Protein AF-0000000079814015 (afdb_homodimer)

pLDDT: mean 93.4, std 11.98, range [35.28, 98.94]

Structure (mmCIF, N/CA/C/O backbone):
data_AF-0000000079814015-model_v1
#
loop_
_entity.id
_entity.type
_entity.pdbx_description
1 polymer 'Nucleoside 2-deoxyribosyltransferase'
#
loop_
_atom_site.group_PDB
_atom_site.id
_atom_site.type_symbol
_atom_site.label_atom_id
_atom_site.label_alt_id
_atom_site.label_comp_id
_atom_site.label_asym_id
_atom_site.label_entity_id
_atom_site.label_seq_id
_atom_site.pdbx_PDB_ins_code
_atom_site.Cartn_x
_atom_site.Cartn_y
_atom_site.Cartn_z
_atom_site.occupancy
_atom_site.B_iso_or_equiv
_atom_site.auth_seq_id
_atom_site.auth_comp_id
_atom_site.auth_asym_id
_atom_site.auth_atom_id
_atom_site.pdbx_PDB_model_num
ATOM 1 N N . MET A 1 1 ? -40.531 26.422 19.828 1 35.34 1 MET A N 1
ATOM 2 C CA . MET A 1 1 ? -39.5 25.516 20.344 1 35.34 1 MET A CA 1
ATOM 3 C C . MET A 1 1 ? -38.438 25.234 19.281 1 35.34 1 MET A C 1
ATOM 5 O O . MET A 1 1 ? -38.75 24.656 18.25 1 35.34 1 MET A O 1
ATOM 9 N N . THR A 1 2 ? -37.5 26.188 19.094 1 38.66 2 THR A N 1
ATOM 10 C CA . THR A 1 2 ? -36.469 26.141 18.078 1 38.66 2 THR A CA 1
ATOM 11 C C . THR A 1 2 ? -35.688 24.828 18.156 1 38.66 2 THR A C 1
ATOM 13 O O . THR A 1 2 ? -35.281 24.406 19.234 1 38.66 2 THR A O 1
ATOM 16 N N . MET A 1 3 ? -36 23.859 17.344 1 39.34 3 MET A N 1
ATOM 17 C CA . MET A 1 3 ? -35.25 22.625 17.312 1 39.34 3 MET A CA 1
ATOM 18 C C . MET A 1 3 ? -33.75 22.891 17.453 1 39.34 3 MET A C 1
ATOM 20 O O . MET A 1 3 ? -33.219 23.812 16.844 1 39.34 3 MET A O 1
ATOM 24 N N . PRO A 1 4 ? -33.188 22.656 18.672 1 41.47 4 PRO A N 1
ATOM 25 C CA . PRO A 1 4 ? -31.75 22.938 18.75 1 41.47 4 PRO A CA 1
ATOM 26 C C . PRO A 1 4 ? -31.016 22.609 17.438 1 41.47 4 PRO A C 1
ATOM 28 O O . PRO A 1 4 ? -31.453 21.75 16.672 1 41.47 4 PRO A O 1
ATOM 31 N N . THR A 1 5 ? -30.547 23.594 16.703 1 41.78 5 THR A N 1
ATOM 32 C CA . THR A 1 5 ? -29.625 23.359 15.594 1 41.78 5 THR A CA 1
ATOM 33 C C . THR A 1 5 ? -28.766 22.141 15.859 1 41.78 5 THR A C 1
ATOM 35 O O . THR A 1 5 ? -28 22.109 16.828 1 41.78 5 THR A O 1
ATOM 38 N N . GLN A 1 6 ? -29.25 20.969 15.891 1 42.72 6 GLN A N 1
ATOM 39 C CA . GLN A 1 6 ? -28.438 19.766 16 1 42.72 6 GLN A CA 1
ATOM 40 C C . GLN A 1 6 ? -27.016 20.016 15.539 1 42.72 6 GLN A C 1
ATOM 42 O O . GLN A 1 6 ? -26.781 20.375 14.383 1 42.72 6 GLN A O 1
ATOM 47 N N . MET A 1 7 ? -26.109 20.719 16.234 1 48.41 7 MET A N 1
ATOM 48 C CA . MET A 1 7 ? -24.719 21.078 15.961 1 48.41 7 MET A CA 1
ATOM 49 C C . MET A 1 7 ? -23.984 19.953 15.258 1 48.41 7 MET A C 1
ATOM 51 O O . MET A 1 7 ? -23.672 18.922 15.867 1 48.41 7 MET A O 1
ATOM 55 N N . THR A 1 8 ? -24.281 19.547 13.984 1 61.06 8 THR A N 1
ATOM 56 C CA . THR A 1 8 ? -23.703 18.516 13.148 1 61.06 8 THR A CA 1
ATOM 57 C C . THR A 1 8 ? -22.188 18.484 13.289 1 61.06 8 THR A C 1
ATOM 59 O O . THR A 1 8 ? -21.531 19.516 13.172 1 61.06 8 THR A O 1
ATOM 62 N N . ARG A 1 9 ? -21.656 17.578 14.125 1 79 9 ARG A N 1
ATOM 63 C CA . ARG A 1 9 ? -20.234 17.438 14.352 1 79 9 ARG A CA 1
ATOM 64 C C . ARG A 1 9 ? -19.453 17.453 13.039 1 79 9 ARG A C 1
ATOM 66 O O . ARG A 1 9 ? -19.938 16.938 12.023 1 79 9 ARG A O 1
ATOM 73 N N . SER A 1 10 ? -18.422 18.281 13.086 1 92.12 10 SER A N 1
ATOM 74 C CA . SER A 1 10 ? -17.547 18.328 11.922 1 92.12 10 SER A CA 1
ATOM 75 C C . SER A 1 10 ? -17.031 16.938 11.562 1 92.12 10 SER A C 1
ATOM 77 O O . SER A 1 10 ? -16.719 16.141 12.438 1 92.12 10 SER A O 1
ATOM 79 N N . HIS A 1 11 ? -17.156 16.609 10.297 1 96.75 11 HIS A N 1
ATOM 80 C CA . HIS A 1 11 ? -16.594 15.344 9.844 1 96.75 11 HIS A CA 1
ATOM 81 C C . HIS A 1 11 ? -15.109 15.242 10.164 1 96.75 11 HIS A C 1
ATOM 83 O O . HIS A 1 11 ? -14.352 16.188 9.914 1 96.75 11 HIS A O 1
ATOM 89 N N . ARG A 1 12 ? -14.68 14.148 10.734 1 98 12 ARG A N 1
ATOM 90 C CA . ARG A 1 12 ? -13.273 13.867 11.023 1 98 12 ARG A CA 1
ATOM 91 C C . ARG A 1 12 ? -12.586 13.227 9.82 1 98 12 ARG A C 1
ATOM 93 O O . ARG A 1 12 ? -13.023 12.172 9.344 1 98 12 ARG A O 1
ATOM 100 N N . ILE A 1 13 ? -11.531 13.844 9.344 1 98.75 13 ILE A N 1
ATOM 101 C CA . ILE A 1 13 ? -10.82 13.422 8.141 1 98.75 13 ILE A CA 1
ATOM 102 C C . ILE A 1 13 ? -9.445 12.883 8.516 1 98.75 13 ILE A C 1
ATOM 104 O O . ILE A 1 13 ? -8.633 13.602 9.109 1 98.75 13 ILE A O 1
ATOM 108 N N . TYR A 1 14 ? -9.188 11.664 8.219 1 98.81 14 TYR A N 1
ATOM 109 C CA . TYR A 1 14 ? -7.875 11.078 8.438 1 98.81 14 TYR A CA 1
ATOM 110 C C . TYR A 1 14 ? -6.867 11.602 7.418 1 98.81 14 TYR A C 1
ATOM 112 O O . TYR A 1 14 ? -7.074 11.477 6.207 1 98.81 14 TYR A O 1
ATOM 120 N N . LEU A 1 15 ? -5.852 12.258 7.844 1 98.88 15 LEU A N 1
ATOM 121 C CA . LEU A 1 15 ? -4.793 12.789 6.988 1 98.88 15 LEU A CA 1
ATOM 122 C C . LEU A 1 15 ? -3.648 11.789 6.855 1 98.88 15 LEU A C 1
ATOM 124 O O . LEU A 1 15 ? -2.895 11.57 7.805 1 98.88 15 LEU A O 1
ATOM 128 N N . ALA A 1 16 ? -3.523 11.219 5.676 1 98.44 16 ALA A N 1
ATOM 129 C CA . ALA A 1 16 ? -2.574 10.125 5.484 1 98.44 16 ALA A CA 1
ATOM 130 C C . ALA A 1 16 ? -1.541 10.477 4.418 1 98.44 16 ALA A C 1
ATOM 132 O O . ALA A 1 16 ? -1.856 11.156 3.441 1 98.44 16 ALA A O 1
ATOM 133 N N . GLY A 1 17 ? -0.349 9.914 4.535 1 98.38 17 GLY A N 1
ATOM 134 C CA . GLY A 1 17 ? 0.71 10.086 3.553 1 98.38 17 GLY A CA 1
ATOM 135 C C . GLY A 1 17 ? 2.094 9.828 4.117 1 98.38 17 GLY A C 1
ATOM 136 O O . GLY A 1 17 ? 2.25 9.625 5.32 1 98.38 17 GLY A O 1
ATOM 137 N N . ASP A 1 18 ? 3.066 9.883 3.182 1 97.56 18 ASP A N 1
ATOM 138 C CA . ASP A 1 18 ? 4.457 9.766 3.607 1 97.56 18 ASP A CA 1
ATOM 139 C C . ASP A 1 18 ? 4.887 10.984 4.418 1 97.56 18 ASP A C 1
ATOM 141 O O . ASP A 1 18 ? 5.984 11 4.984 1 97.56 18 ASP A O 1
ATOM 145 N N . THR A 1 19 ? 3.975 11.977 4.582 1 95.38 19 THR A N 1
ATOM 146 C CA . THR A 1 19 ? 4.203 13.203 5.34 1 95.38 19 THR A CA 1
ATOM 147 C C . THR A 1 19 ? 4.707 12.883 6.746 1 95.38 19 THR A C 1
ATOM 149 O O . THR A 1 19 ? 5.543 13.602 7.289 1 95.38 19 THR A O 1
ATOM 152 N N . VAL A 1 20 ? 4.227 11.812 7.277 1 95.19 20 VAL A N 1
ATOM 153 C CA . VAL A 1 20 ? 4.527 11.445 8.656 1 95.19 20 VAL A CA 1
ATOM 154 C C . VAL A 1 20 ? 6.02 11.164 8.805 1 95.19 20 VAL A C 1
ATOM 156 O O . VAL A 1 20 ? 6.566 11.25 9.906 1 95.19 20 VAL A O 1
ATOM 159 N N . PHE A 1 21 ? 6.73 10.914 7.703 1 95.62 21 PHE A N 1
ATOM 160 C CA . PHE A 1 21 ? 8.141 10.531 7.77 1 95.62 21 PHE A CA 1
ATOM 161 C C . PHE A 1 21 ? 9.039 11.695 7.387 1 95.62 21 PHE A C 1
ATOM 163 O O . PHE A 1 21 ? 10.258 11.609 7.496 1 95.62 21 PHE A O 1
ATOM 170 N N . ARG A 1 22 ? 8.5 12.781 6.938 1 94.19 22 ARG A N 1
ATOM 171 C CA . ARG A 1 22 ? 9.258 13.914 6.422 1 94.19 22 ARG A CA 1
ATOM 172 C C . ARG A 1 22 ? 9.812 14.766 7.562 1 94.19 22 ARG A C 1
ATOM 174 O O . ARG A 1 22 ? 9.273 14.75 8.672 1 94.19 22 ARG A O 1
ATOM 181 N N . PRO A 1 23 ? 10.93 15.547 7.375 1 89.69 23 PRO A N 1
ATOM 182 C CA . PRO A 1 23 ? 11.531 16.375 8.422 1 89.69 23 PRO A CA 1
ATOM 183 C C . PRO A 1 23 ? 10.578 17.438 8.953 1 89.69 23 PRO A C 1
ATOM 185 O O . PRO A 1 23 ? 10.648 17.812 10.125 1 89.69 23 PRO A O 1
ATOM 188 N N . ASP A 1 24 ? 9.664 17.969 8.281 1 90.94 24 ASP A N 1
ATOM 189 C CA . ASP A 1 24 ? 8.766 19.047 8.703 1 90.94 24 ASP A CA 1
ATOM 190 C C . ASP A 1 24 ? 7.34 18.516 8.883 1 90.94 24 ASP A C 1
ATOM 192 O O . ASP A 1 24 ? 6.375 19.266 8.695 1 90.94 24 ASP A O 1
ATOM 196 N N . ALA A 1 25 ? 7.301 17.297 9.375 1 93.56 25 ALA A N 1
ATOM 197 C CA . ALA A 1 25 ? 6.008 16.625 9.422 1 93.56 25 ALA A CA 1
ATOM 198 C C . ALA A 1 25 ? 5.02 17.391 10.305 1 93.56 25 ALA A C 1
ATOM 200 O O . ALA A 1 25 ? 3.879 17.625 9.898 1 93.56 25 ALA A O 1
ATOM 201 N N . GLN A 1 26 ? 5.41 17.812 11.477 1 93.06 26 GLN A N 1
ATOM 202 C CA . GLN A 1 26 ? 4.516 18.469 12.422 1 93.06 26 GLN A CA 1
ATOM 203 C C . GLN A 1 26 ? 3.984 19.781 11.844 1 93.06 26 GLN A C 1
ATOM 205 O O . GLN A 1 26 ? 2.795 20.078 11.969 1 93.06 26 GLN A O 1
ATOM 210 N N . ASP A 1 27 ? 4.879 20.516 11.219 1 96.38 27 ASP A N 1
ATOM 211 C CA . ASP A 1 27 ? 4.473 21.781 10.609 1 96.38 27 ASP A CA 1
ATOM 212 C C . ASP A 1 27 ? 3.523 21.531 9.438 1 96.38 27 ASP A C 1
ATOM 214 O O . ASP A 1 27 ? 2.553 22.281 9.258 1 96.38 27 ASP A O 1
ATOM 218 N N . LEU A 1 28 ? 3.812 20.562 8.68 1 97.19 28 LEU A N 1
ATOM 219 C CA . LEU A 1 28 ? 2.959 20.234 7.543 1 97.19 28 LEU A CA 1
ATOM 220 C C . LEU A 1 28 ? 1.566 19.812 8.016 1 97.19 28 LEU A C 1
ATOM 222 O O . LEU A 1 28 ? 0.562 20.297 7.48 1 97.19 28 LEU A O 1
ATOM 226 N N . PHE A 1 29 ? 1.509 18.984 9.039 1 97.62 29 PHE A N 1
ATOM 227 C CA . PHE A 1 29 ? 0.21 18.531 9.523 1 97.62 29 PHE A CA 1
ATOM 228 C C . PHE A 1 29 ? -0.556 19.688 10.156 1 97.62 29 PHE A C 1
ATOM 230 O O . PHE A 1 29 ? -1.784 19.75 10.07 1 97.62 29 PHE A O 1
ATOM 237 N N . ARG A 1 30 ? 0.14 20.594 10.812 1 98 30 ARG A N 1
ATOM 238 C CA . ARG A 1 30 ? -0.523 21.781 11.344 1 98 30 ARG A CA 1
ATOM 239 C C . ARG A 1 30 ? -1.182 22.594 10.234 1 98 30 ARG A C 1
ATOM 241 O O . ARG A 1 30 ? -2.338 23 10.359 1 98 30 ARG A O 1
ATOM 248 N N . ALA A 1 31 ? -0.426 22.812 9.172 1 98.69 31 ALA A N 1
ATOM 249 C CA . ALA A 1 31 ? -0.96 23.547 8.023 1 98.69 31 ALA A CA 1
ATOM 250 C C . ALA A 1 31 ? -2.141 22.812 7.406 1 98.69 31 ALA A C 1
ATOM 252 O O . ALA A 1 31 ? -3.148 23.422 7.047 1 98.69 31 ALA A O 1
ATOM 253 N N . MET A 1 32 ? -2.051 21.531 7.277 1 98.81 32 MET A N 1
ATOM 254 C CA . MET A 1 32 ? -3.107 20.719 6.691 1 98.81 32 MET A CA 1
ATOM 255 C C . MET A 1 32 ? -4.367 20.75 7.551 1 98.81 32 MET A C 1
ATOM 257 O O . MET A 1 32 ? -5.477 20.844 7.031 1 98.81 32 MET A O 1
ATOM 261 N N . LYS A 1 33 ? -4.172 20.656 8.852 1 98.69 33 LYS A N 1
ATOM 262 C CA . LYS A 1 33 ? -5.309 20.75 9.766 1 98.69 33 LYS A CA 1
ATOM 263 C C . LYS A 1 33 ? -6 22.109 9.656 1 98.69 33 LYS A C 1
ATOM 265 O O . LYS A 1 33 ? -7.227 22.188 9.742 1 98.69 33 LYS A O 1
ATOM 270 N N . ALA A 1 34 ? -5.223 23.125 9.492 1 98.75 34 ALA A N 1
ATOM 271 C CA . ALA A 1 34 ? -5.797 24.453 9.312 1 98.75 34 ALA A CA 1
ATOM 272 C C . ALA A 1 34 ? -6.645 24.516 8.039 1 98.75 34 ALA A C 1
ATOM 274 O O . ALA A 1 34 ? -7.723 25.109 8.039 1 98.75 34 ALA A O 1
ATOM 275 N N . ILE A 1 35 ? -6.141 23.938 6.969 1 98.81 35 ILE A N 1
ATOM 276 C CA . ILE A 1 35 ? -6.879 23.875 5.715 1 98.81 35 ILE A CA 1
ATOM 277 C C . ILE A 1 35 ? -8.203 23.156 5.926 1 98.81 35 ILE A C 1
ATOM 279 O O . ILE A 1 35 ? -9.25 23.594 5.438 1 98.81 35 ILE A O 1
ATOM 283 N N . CYS A 1 36 ? -8.156 22.047 6.652 1 98.5 36 CYS A N 1
ATOM 284 C CA . CYS A 1 36 ? -9.375 21.328 6.973 1 98.5 36 CYS A CA 1
ATOM 285 C C . CYS A 1 36 ? -10.352 22.203 7.746 1 98.5 36 CYS A C 1
ATOM 287 O O . CYS A 1 36 ? -11.539 22.266 7.418 1 98.5 36 CYS A O 1
ATOM 289 N N . ALA A 1 37 ? -9.875 22.875 8.758 1 98 37 ALA A N 1
ATOM 290 C CA . ALA A 1 37 ? -10.711 23.719 9.602 1 98 37 ALA A CA 1
ATOM 291 C C . ALA A 1 37 ? -11.391 24.812 8.781 1 98 37 ALA A C 1
ATOM 293 O O . ALA A 1 37 ? -12.578 25.109 8.977 1 98 37 ALA A O 1
ATOM 294 N N . ASP A 1 38 ? -10.641 25.391 7.855 1 97.44 38 ASP A N 1
ATOM 295 C CA . ASP A 1 38 ? -11.18 26.422 6.977 1 97.44 38 ASP A CA 1
ATOM 296 C C . ASP A 1 38 ? -12.328 25.875 6.129 1 97.44 38 ASP A C 1
ATOM 298 O O . ASP A 1 38 ? -13.227 26.625 5.73 1 97.44 38 ASP A O 1
ATOM 302 N N . ALA A 1 39 ? -12.289 24.594 5.898 1 96.69 39 ALA A N 1
ATOM 303 C CA . ALA A 1 39 ? -13.328 23.953 5.094 1 96.69 39 ALA A CA 1
ATOM 304 C C . ALA A 1 39 ? -14.445 23.406 5.973 1 96.69 39 ALA A C 1
ATOM 306 O O . ALA A 1 39 ? -15.367 22.75 5.48 1 96.69 39 ALA A O 1
ATOM 307 N N . GLY A 1 40 ? -14.375 23.609 7.273 1 95.88 40 GLY A N 1
ATOM 308 C CA . GLY A 1 40 ? -15.391 23.125 8.203 1 95.88 40 GLY A CA 1
ATOM 309 C C . GLY A 1 40 ? -15.219 21.672 8.57 1 95.88 40 GLY A C 1
ATOM 310 O O . GLY A 1 40 ? -16.188 21 8.945 1 95.88 40 GLY A O 1
ATOM 311 N N . LEU A 1 41 ? -14.039 21.141 8.367 1 97.56 41 LEU A N 1
ATOM 312 C CA . LEU A 1 41 ? -13.711 19.75 8.672 1 97.56 41 LEU A CA 1
ATOM 313 C C . LEU A 1 41 ? -12.672 19.672 9.789 1 97.56 41 LEU A C 1
ATOM 315 O O . LEU A 1 41 ? -12 20.656 10.086 1 97.56 41 LEU A O 1
ATOM 319 N N . GLU A 1 42 ? -12.609 18.531 10.43 1 98.19 42 GLU A N 1
ATOM 320 C CA . GLU A 1 42 ? -11.578 18.266 11.43 1 98.19 42 GLU A CA 1
ATOM 321 C C . GLU A 1 42 ? -10.523 17.297 10.891 1 98.19 42 GLU A C 1
ATOM 323 O O . GLU A 1 42 ? -10.797 16.125 10.695 1 98.19 42 GLU A O 1
ATOM 328 N N . GLY A 1 43 ? -9.352 17.828 10.703 1 98.44 43 GLY A N 1
ATOM 329 C CA . GLY A 1 43 ? -8.25 16.969 10.305 1 98.44 43 GLY A CA 1
ATOM 330 C C . GLY A 1 43 ? -7.633 16.219 11.461 1 98.44 43 GLY A C 1
ATOM 331 O O . GLY A 1 43 ? -7.391 16.797 12.523 1 98.44 43 GLY A O 1
ATOM 332 N N . VAL A 1 44 ? -7.398 14.914 11.227 1 98.06 44 VAL A N 1
ATOM 333 C CA . VAL A 1 44 ? -6.754 14.023 12.195 1 98.06 44 VAL A CA 1
ATOM 334 C C . VAL A 1 44 ? -5.547 13.352 11.547 1 98.06 44 VAL A C 1
ATOM 336 O O . VAL A 1 44 ? -5.637 12.828 10.438 1 98.06 44 VAL A O 1
ATOM 339 N N . CYS A 1 45 ? -4.426 13.445 12.258 1 97.12 45 CYS A N 1
ATOM 340 C CA . CYS A 1 45 ? -3.223 12.844 11.688 1 97.12 45 CYS A CA 1
ATOM 341 C C . CYS A 1 45 ? -2.664 11.758 12.594 1 97.12 45 CYS A C 1
ATOM 343 O O . CYS A 1 45 ? -3.061 11.656 13.758 1 97.12 45 CYS A O 1
ATOM 345 N N . PRO A 1 46 ? -1.685 10.969 12.18 1 94.19 46 PRO A N 1
ATOM 346 C CA . PRO A 1 46 ? -1.161 9.828 12.922 1 94.19 46 PRO A CA 1
ATOM 347 C C . PRO A 1 46 ? -0.494 10.234 14.234 1 94.19 46 PRO A C 1
ATOM 349 O O . PRO A 1 46 ? -0.391 9.422 15.156 1 94.19 46 PRO A O 1
ATOM 352 N N . PHE A 1 47 ? -0.114 11.43 14.367 1 92.06 47 PHE A N 1
ATOM 353 C CA . PHE A 1 47 ? 0.545 11.883 15.594 1 92.06 47 PHE A CA 1
ATOM 354 C C . PHE A 1 47 ? -0.472 12.117 16.703 1 92.06 47 PHE A C 1
ATOM 356 O O . PHE A 1 47 ? -0.111 12.188 17.875 1 92.06 47 PHE A O 1
ATOM 363 N N . ASP A 1 48 ? -1.678 12.25 16.266 1 92.69 48 ASP A N 1
ATOM 364 C CA . ASP A 1 48 ? -2.699 12.609 17.25 1 92.69 48 ASP A CA 1
ATOM 365 C C . ASP A 1 48 ? -2.922 11.469 18.25 1 92.69 48 ASP A C 1
ATOM 367 O O . ASP A 1 48 ? -3.23 10.344 17.844 1 92.69 48 ASP A O 1
ATOM 371 N N . GLY A 1 49 ? -2.639 11.734 19.484 1 84.44 49 GLY A N 1
ATOM 372 C CA . GLY A 1 49 ? -2.834 10.758 20.547 1 84.44 49 GLY A CA 1
ATOM 373 C C . GLY A 1 49 ? -1.656 9.82 20.703 1 84.44 49 GLY A C 1
ATOM 374 O O . GLY A 1 49 ? -1.772 8.781 21.359 1 84.44 49 GLY A O 1
ATOM 375 N N . GLN A 1 50 ? -0.552 10.172 20.047 1 86.44 50 GLN A N 1
ATOM 376 C CA . GLN A 1 50 ? 0.586 9.258 20.094 1 86.44 50 GLN A CA 1
ATOM 377 C C . GLN A 1 50 ? 1.819 9.945 20.672 1 86.44 50 GLN A C 1
ATOM 379 O O . GLN A 1 50 ? 2.947 9.648 20.281 1 86.44 50 GLN A O 1
ATOM 384 N N . ALA A 1 51 ? 1.639 10.852 21.516 1 81.88 51 ALA A N 1
ATOM 385 C CA . ALA A 1 51 ? 2.736 11.617 22.094 1 81.88 51 ALA A CA 1
ATOM 386 C C . ALA A 1 51 ? 3.717 10.703 22.828 1 81.88 51 ALA A C 1
ATOM 388 O O . ALA A 1 51 ? 4.926 10.953 22.828 1 81.88 51 ALA A O 1
ATOM 389 N N . ASP A 1 52 ? 3.227 9.617 23.328 1 85.88 52 ASP A N 1
ATOM 390 C CA . ASP A 1 52 ? 4.059 8.742 24.141 1 85.88 52 ASP A CA 1
ATOM 391 C C . ASP A 1 52 ? 4.926 7.84 23.281 1 85.88 52 ASP A C 1
ATOM 393 O O . ASP A 1 52 ? 5.887 7.234 23.766 1 85.88 52 ASP A O 1
ATOM 397 N N . ILE A 1 53 ? 4.613 7.73 22.031 1 88.38 53 ILE A N 1
ATOM 398 C CA . ILE A 1 53 ? 5.324 6.824 21.141 1 88.38 53 ILE A CA 1
ATOM 399 C C . ILE A 1 53 ? 6.773 7.281 20.984 1 88.38 53 ILE A C 1
ATOM 401 O O . ILE A 1 53 ? 7.684 6.453 20.875 1 88.38 53 ILE A O 1
ATOM 405 N N . ASP A 1 54 ? 6.996 8.57 21 1 83.44 54 ASP A N 1
ATOM 406 C CA . ASP A 1 54 ? 8.328 9.133 20.797 1 83.44 54 ASP A CA 1
ATOM 407 C C . ASP A 1 54 ? 9.281 8.719 21.906 1 83.44 54 ASP A C 1
ATOM 409 O O . ASP A 1 54 ? 10.5 8.711 21.719 1 83.44 54 ASP A O 1
ATOM 413 N N . ALA A 1 55 ? 8.719 8.367 22.984 1 85.31 55 ALA A N 1
ATOM 414 C CA . ALA A 1 55 ? 9.539 8.008 24.141 1 85.31 55 ALA A CA 1
ATOM 415 C C . ALA A 1 55 ? 9.906 6.527 24.109 1 85.31 55 ALA A C 1
ATOM 417 O O . ALA A 1 55 ? 10.789 6.086 24.859 1 85.31 55 ALA A O 1
ATOM 418 N N . LEU A 1 56 ? 9.328 5.828 23.25 1 89.81 56 LEU A N 1
ATOM 419 C CA . LEU A 1 56 ? 9.57 4.387 23.203 1 89.81 56 LEU A CA 1
ATOM 420 C C . LEU A 1 56 ? 10.773 4.07 22.312 1 89.81 56 LEU A C 1
ATOM 422 O O . LEU A 1 56 ? 11.07 4.805 21.375 1 89.81 56 LEU A O 1
ATOM 426 N N . ALA A 1 57 ? 11.43 2.984 22.703 1 88.56 57 ALA A N 1
ATOM 427 C CA . ALA A 1 57 ? 12.5 2.486 21.844 1 88.56 57 ALA A CA 1
ATOM 428 C C . ALA A 1 57 ? 11.953 1.931 20.547 1 88.56 57 ALA A C 1
ATOM 430 O O . ALA A 1 57 ? 10.922 1.254 20.531 1 88.56 57 ALA A O 1
ATOM 431 N N . PRO A 1 58 ? 12.688 2.25 19.5 1 89.62 58 PRO A N 1
ATOM 432 C CA . PRO A 1 58 ? 12.273 1.628 18.234 1 89.62 58 PRO A CA 1
ATOM 433 C C . PRO A 1 58 ? 12.391 0.105 18.266 1 89.62 58 PRO A C 1
ATOM 435 O O . PRO A 1 58 ? 13.297 -0.437 18.906 1 89.62 58 PRO A O 1
ATOM 438 N N . GLY A 1 59 ? 11.508 -0.593 17.547 1 92.62 59 GLY A N 1
ATOM 439 C CA . GLY A 1 59 ? 11.484 -2.047 17.484 1 92.62 59 GLY A CA 1
ATOM 440 C C . GLY A 1 59 ? 10.141 -2.596 17.031 1 92.62 59 GLY A C 1
ATOM 441 O O . GLY A 1 59 ? 9.242 -1.834 16.672 1 92.62 59 GLY A O 1
ATOM 442 N N . ALA A 1 60 ? 10.086 -3.934 17.062 1 94.69 60 ALA A N 1
ATOM 443 C CA . ALA A 1 60 ? 8.906 -4.621 16.562 1 94.69 60 ALA A CA 1
ATOM 444 C C . ALA A 1 60 ? 7.668 -4.25 17.375 1 94.69 60 ALA A C 1
ATOM 446 O O . ALA A 1 60 ? 6.594 -4.012 16.812 1 94.69 60 ALA A O 1
ATOM 447 N N . GLN A 1 61 ? 7.797 -4.176 18.656 1 95.12 61 GLN A N 1
ATOM 448 C CA . GLN A 1 61 ? 6.656 -3.877 19.531 1 95.12 61 GLN A CA 1
ATOM 449 C C . GLN A 1 61 ? 6.164 -2.451 19.312 1 95.12 61 GLN A C 1
ATOM 451 O O . GLN A 1 61 ? 4.957 -2.207 19.266 1 95.12 61 GLN A O 1
ATOM 456 N N . THR A 1 62 ? 7.082 -1.536 19.25 1 95.38 62 THR A N 1
ATOM 457 C CA . THR A 1 62 ? 6.715 -0.148 18.984 1 95.38 62 THR A CA 1
ATOM 458 C C . THR A 1 62 ? 6.055 -0.008 17.625 1 95.38 62 THR A C 1
ATOM 460 O O . THR A 1 62 ? 5.039 0.677 17.484 1 95.38 62 THR A O 1
ATOM 463 N N . SER A 1 63 ? 6.637 -0.656 16.609 1 95.81 63 SER A N 1
ATOM 464 C CA . SER A 1 63 ? 6.062 -0.633 15.266 1 95.81 63 SER A CA 1
ATOM 465 C C . SER A 1 63 ? 4.641 -1.183 15.266 1 95.81 63 SER A C 1
ATOM 467 O O . SER A 1 63 ? 3.748 -0.613 14.633 1 95.81 63 SER A O 1
ATOM 469 N N . LEU A 1 64 ? 4.43 -2.258 15.977 1 97.06 64 LEU A N 1
ATOM 470 C CA . LEU A 1 64 ? 3.105 -2.863 16.062 1 97.06 64 LEU A CA 1
ATOM 471 C C . LEU A 1 64 ? 2.127 -1.939 16.781 1 97.06 64 LEU A C 1
ATOM 473 O O . LEU A 1 64 ? 0.965 -1.828 16.375 1 97.06 64 LEU A O 1
ATOM 477 N N . LEU A 1 65 ? 2.559 -1.305 17.797 1 96.56 65 LEU A N 1
ATOM 478 C CA . LEU A 1 65 ? 1.729 -0.357 18.531 1 96.56 65 LEU A CA 1
ATOM 479 C C . LEU A 1 65 ? 1.303 0.801 17.641 1 96.56 65 LEU A C 1
ATOM 481 O O . LEU A 1 65 ? 0.144 1.222 17.672 1 96.56 65 LEU A O 1
ATOM 485 N N . ILE A 1 66 ? 2.213 1.318 16.875 1 96.25 66 ILE A N 1
ATOM 486 C CA . ILE A 1 66 ? 1.912 2.408 15.953 1 96.25 66 ILE A CA 1
ATOM 487 C C . ILE A 1 66 ? 0.833 1.968 14.961 1 96.25 66 ILE A C 1
ATOM 489 O O . ILE A 1 66 ? -0.127 2.701 14.719 1 96.25 66 ILE A O 1
ATOM 493 N N . ALA A 1 67 ? 0.979 0.764 14.391 1 97.62 67 ALA A N 1
ATOM 494 C CA . ALA A 1 67 ? -0.019 0.238 13.469 1 97.62 67 ALA A CA 1
ATOM 495 C C . ALA A 1 67 ? -1.395 0.163 14.125 1 97.62 67 ALA A C 1
ATOM 497 O O . ALA A 1 67 ? -2.4 0.534 13.516 1 97.62 67 ALA A O 1
ATOM 498 N N . ARG A 1 68 ? -1.424 -0.327 15.336 1 97.75 68 ARG A N 1
ATOM 499 C CA . ARG A 1 68 ? -2.682 -0.441 16.062 1 97.75 68 ARG A CA 1
ATOM 500 C C . ARG A 1 68 ? -3.303 0.932 16.312 1 97.75 68 ARG A C 1
ATOM 502 O O . ARG A 1 68 ? -4.508 1.112 16.125 1 97.75 68 ARG A O 1
ATOM 509 N N . LEU A 1 69 ? -2.527 1.843 16.734 1 97 69 LEU A N 1
ATOM 510 C CA . LEU A 1 69 ? -3.02 3.182 17.047 1 97 69 LEU A CA 1
ATOM 511 C C . LEU A 1 69 ? -3.521 3.873 15.773 1 97 69 LEU A C 1
ATOM 513 O O . LEU A 1 69 ? -4.539 4.57 15.805 1 97 69 LEU A O 1
ATOM 517 N N . ASP A 1 70 ? -2.783 3.729 14.648 1 97.75 70 ASP A N 1
ATOM 518 C CA . ASP A 1 70 ? -3.248 4.281 13.375 1 97.75 70 ASP A CA 1
ATOM 519 C C . ASP A 1 70 ? -4.586 3.666 12.969 1 97.75 70 ASP A C 1
ATOM 521 O O . ASP A 1 70 ? -5.48 4.367 12.492 1 97.75 70 ASP A O 1
ATOM 525 N N . ARG A 1 71 ? -4.68 2.373 13.109 1 98.44 71 ARG A N 1
ATOM 526 C CA . ARG A 1 71 ? -5.941 1.697 12.828 1 98.44 71 ARG A CA 1
ATOM 527 C C . ARG A 1 71 ? -7.078 2.301 13.648 1 98.44 71 ARG A C 1
ATOM 529 O O . ARG A 1 71 ? -8.141 2.625 13.109 1 98.44 71 ARG A O 1
ATOM 536 N N . ASP A 1 72 ? -6.867 2.432 14.969 1 98.06 72 ASP A N 1
ATOM 537 C CA . ASP A 1 72 ? -7.891 2.971 15.867 1 98.06 72 ASP A CA 1
ATOM 538 C C . ASP A 1 72 ? -8.266 4.398 15.477 1 98.06 72 ASP A C 1
ATOM 540 O O . ASP A 1 72 ? -9.438 4.777 15.539 1 98.06 72 ASP A O 1
ATOM 544 N N . LEU A 1 73 ? -7.297 5.164 15.109 1 98.06 73 LEU A N 1
ATOM 545 C CA . LEU A 1 73 ? -7.551 6.531 14.672 1 98.06 73 LEU A CA 1
ATOM 546 C C . LEU A 1 73 ? -8.43 6.547 13.422 1 98.06 73 LEU A C 1
ATOM 548 O O . LEU A 1 73 ? -9.375 7.332 13.336 1 98.06 73 LEU A O 1
ATOM 552 N N . MET A 1 74 ? -8.078 5.711 12.438 1 98.62 74 MET A N 1
ATOM 553 C CA . MET A 1 74 ? -8.875 5.605 11.219 1 98.62 74 MET A CA 1
ATOM 554 C C . MET A 1 74 ? -10.312 5.211 11.539 1 98.62 74 MET A C 1
ATOM 556 O O . MET A 1 74 ? -11.258 5.727 10.93 1 98.62 74 MET A O 1
ATOM 560 N N . ASP A 1 75 ? -10.508 4.316 12.5 1 98.62 75 ASP A N 1
ATOM 561 C CA . ASP A 1 75 ? -11.836 3.873 12.891 1 98.62 75 ASP A CA 1
ATOM 562 C C . ASP A 1 75 ? -12.688 5.047 13.375 1 98.62 75 ASP A C 1
ATOM 564 O O . ASP A 1 75 ? -13.906 5.051 13.203 1 98.62 75 ASP A O 1
ATOM 568 N N . GLY A 1 76 ? -12.055 6.012 13.93 1 97.88 76 GLY A N 1
ATOM 569 C CA . GLY A 1 76 ? -12.758 7.156 14.484 1 97.88 76 GLY A CA 1
ATOM 570 C C . GLY A 1 76 ? -12.984 8.266 13.477 1 97.88 76 GLY A C 1
ATOM 571 O O . GLY A 1 76 ? -13.539 9.312 13.812 1 97.88 76 GLY A O 1
ATOM 572 N N . CYS A 1 77 ? -12.578 8.062 12.258 1 98.44 77 CYS A N 1
ATOM 573 C CA . CYS A 1 77 ? -12.711 9.086 11.219 1 98.44 77 CYS A CA 1
ATOM 574 C C . CYS A 1 77 ? -13.875 8.766 10.289 1 98.44 77 CYS A C 1
ATOM 576 O O . CYS A 1 77 ? -14.312 7.617 10.203 1 98.44 77 CYS A O 1
ATOM 578 N N . ASP A 1 78 ? -14.375 9.789 9.625 1 97.94 78 ASP A N 1
ATOM 579 C CA . ASP A 1 78 ? -15.516 9.656 8.719 1 97.94 78 ASP A CA 1
ATOM 580 C C . ASP A 1 78 ? -15.047 9.492 7.277 1 97.94 78 ASP A C 1
ATOM 582 O O . ASP A 1 78 ? -15.758 8.922 6.445 1 97.94 78 ASP A O 1
ATOM 586 N N . ALA A 1 79 ? -13.906 9.992 6.945 1 98.69 79 ALA A N 1
ATOM 587 C CA . ALA A 1 79 ? -13.32 10.008 5.613 1 98.69 79 ALA A CA 1
ATOM 588 C C . ALA A 1 79 ? -11.797 10.125 5.688 1 98.69 79 ALA A C 1
ATOM 590 O O . ALA A 1 79 ? -11.234 10.289 6.773 1 98.69 79 ALA A O 1
ATOM 591 N N . GLY A 1 80 ? -11.148 9.969 4.602 1 98.75 80 GLY A N 1
ATOM 592 C CA . GLY A 1 80 ? -9.695 10.078 4.574 1 98.75 80 GLY A CA 1
ATOM 593 C C . GLY A 1 80 ? -9.172 10.781 3.336 1 98.75 80 GLY A C 1
ATOM 594 O O . GLY A 1 80 ? -9.805 10.742 2.279 1 98.75 80 GLY A O 1
ATOM 595 N N . VAL A 1 81 ? -8.047 11.461 3.434 1 98.94 81 VAL A N 1
ATOM 596 C CA . VAL A 1 81 ? -7.305 12.078 2.338 1 98.94 81 VAL A CA 1
ATOM 597 C C . VAL A 1 81 ? -5.875 11.539 2.309 1 98.94 81 VAL A C 1
ATOM 599 O O . VAL A 1 81 ? -5.215 11.453 3.348 1 98.94 81 VAL A O 1
ATOM 602 N N . PHE A 1 82 ? -5.387 11.18 1.159 1 98.94 82 PHE A N 1
ATOM 603 C CA . PHE A 1 82 ? -4.188 10.352 1.073 1 98.94 82 PHE A CA 1
ATOM 604 C C . PHE A 1 82 ? -3.195 10.945 0.078 1 98.94 82 PHE A C 1
ATOM 606 O O . PHE A 1 82 ? -3.557 11.25 -1.061 1 98.94 82 PHE A O 1
ATOM 613 N N . CYS A 1 83 ? -1.967 11.086 0.464 1 98.94 83 CYS A N 1
ATOM 614 C CA . CYS A 1 83 ? -0.892 11.5 -0.432 1 98.94 83 CYS A CA 1
ATOM 615 C C . 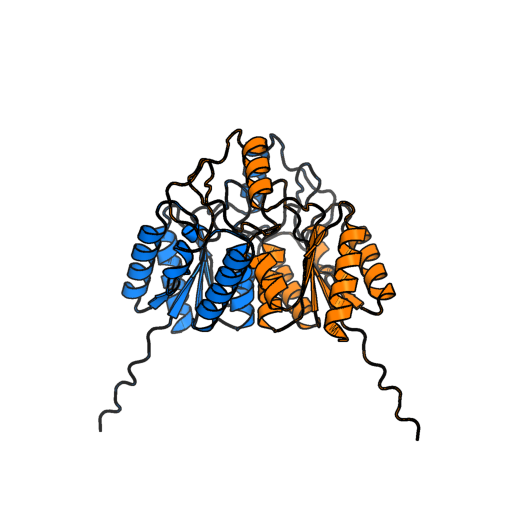CYS A 1 83 ? -0.442 10.336 -1.311 1 98.94 83 CYS A C 1
ATOM 617 O O . CYS A 1 83 ? -0.13 9.258 -0.807 1 98.94 83 CYS A O 1
ATOM 619 N N . LEU A 1 84 ? -0.39 10.586 -2.645 1 98.94 84 LEU A N 1
ATOM 620 C CA . LEU A 1 84 ? 0.002 9.539 -3.588 1 98.94 84 LEU A CA 1
ATOM 621 C C . LEU A 1 84 ? 1.379 9.828 -4.176 1 98.94 84 LEU A C 1
ATOM 623 O O . LEU A 1 84 ? 1.749 9.266 -5.207 1 98.94 84 LEU A O 1
ATOM 627 N N . ASP A 1 85 ? 2.146 10.695 -3.562 1 98.81 85 ASP A N 1
ATOM 628 C CA . ASP A 1 85 ? 3.484 11.039 -4.039 1 98.81 85 ASP A CA 1
ATOM 629 C C . ASP A 1 85 ? 4.383 9.805 -4.078 1 98.81 85 ASP A C 1
ATOM 631 O O . ASP A 1 85 ? 4.254 8.906 -3.238 1 98.81 85 ASP A O 1
ATOM 635 N N . PRO A 1 86 ? 5.309 9.805 -5.078 1 98.5 86 PRO A N 1
ATOM 636 C CA . PRO A 1 86 ? 6.375 8.805 -5.004 1 98.5 86 PRO A CA 1
ATOM 637 C C . PRO A 1 86 ? 7.148 8.867 -3.688 1 98.5 86 PRO A C 1
ATOM 639 O O . PRO A 1 86 ? 7.426 9.953 -3.18 1 98.5 86 PRO A O 1
ATOM 642 N N . PHE A 1 87 ? 7.457 7.699 -3.152 1 98.56 87 PHE A N 1
ATOM 643 C CA . PHE A 1 87 ? 8.062 7.586 -1.831 1 98.56 87 PHE A CA 1
ATOM 644 C C . PHE A 1 87 ? 9.516 7.141 -1.938 1 98.56 87 PHE A C 1
ATOM 646 O O . PHE A 1 87 ? 9.828 6.203 -2.67 1 98.56 87 PHE A O 1
ATOM 653 N N . ARG A 1 88 ? 10.469 7.836 -1.326 1 97.94 88 ARG A N 1
ATOM 654 C CA . ARG A 1 88 ? 11.891 7.551 -1.2 1 97.94 88 ARG A CA 1
ATOM 655 C C . ARG A 1 88 ? 12.555 7.477 -2.57 1 97.94 88 ARG A C 1
ATOM 657 O O . ARG A 1 88 ? 13.367 6.578 -2.826 1 97.94 88 ARG A O 1
ATOM 664 N N . ARG A 1 89 ? 12.164 8.312 -3.461 1 97.94 89 ARG A N 1
ATOM 665 C CA . ARG A 1 89 ? 12.711 8.492 -4.801 1 97.94 89 ARG A CA 1
ATOM 666 C C . ARG A 1 89 ? 12.445 7.27 -5.672 1 97.94 89 ARG A C 1
ATOM 668 O O . ARG A 1 89 ? 13.148 7.035 -6.652 1 97.94 89 ARG A O 1
ATOM 675 N N . SER A 1 90 ? 11.484 6.473 -5.301 1 98.62 90 SER A N 1
ATOM 676 C CA . SER A 1 90 ? 10.992 5.418 -6.184 1 98.62 90 SER A CA 1
ATOM 677 C C . SER A 1 90 ? 9.781 5.887 -6.984 1 98.62 90 SER A C 1
ATOM 679 O O . SER A 1 90 ? 9.422 7.066 -6.945 1 98.62 90 SER A O 1
ATOM 681 N N . ALA A 1 91 ? 9.234 5.02 -7.789 1 98.44 91 ALA A N 1
ATOM 682 C CA . ALA A 1 91 ? 8.047 5.359 -8.57 1 98.44 91 ALA A CA 1
ATOM 683 C C . ALA A 1 91 ? 6.781 5.227 -7.723 1 98.44 91 ALA A C 1
ATOM 685 O O . ALA A 1 91 ? 5.785 5.91 -7.973 1 98.44 91 ALA A O 1
ATOM 686 N N . ASP A 1 92 ? 6.801 4.395 -6.727 1 98.81 92 ASP A N 1
ATOM 687 C CA . ASP A 1 92 ? 5.609 3.959 -6.004 1 98.81 92 ASP A CA 1
ATOM 688 C C . ASP A 1 92 ? 5.398 4.797 -4.742 1 98.81 92 ASP A C 1
ATOM 690 O O . ASP A 1 92 ? 6.352 5.359 -4.195 1 98.81 92 ASP A O 1
ATOM 694 N N . MET A 1 93 ? 4.184 4.906 -4.293 1 98.88 93 MET A N 1
ATOM 695 C CA . MET A 1 93 ? 3.82 5.609 -3.066 1 98.88 93 MET A CA 1
ATOM 696 C C . MET A 1 93 ? 4.168 4.77 -1.839 1 98.88 93 MET A C 1
ATOM 698 O O . MET A 1 93 ? 4.516 3.596 -1.963 1 98.88 93 MET A O 1
ATOM 702 N N . ASP A 1 94 ? 4.07 5.383 -0.655 1 98.81 94 ASP A N 1
ATOM 703 C CA . ASP A 1 94 ? 4.285 4.727 0.632 1 98.81 94 ASP A CA 1
ATOM 704 C C . ASP A 1 94 ? 3.297 3.58 0.835 1 98.81 94 ASP A C 1
ATOM 706 O O . ASP A 1 94 ? 2.084 3.801 0.885 1 98.81 94 ASP A O 1
ATOM 710 N N . PRO A 1 95 ? 3.775 2.344 0.969 1 98.88 95 PRO A N 1
ATOM 711 C CA . PRO A 1 95 ? 2.836 1.229 1.115 1 98.88 95 PRO A CA 1
ATOM 712 C C . PRO A 1 95 ? 2.012 1.317 2.398 1 98.88 95 PRO A C 1
ATOM 714 O O . PRO A 1 95 ? 0.903 0.781 2.463 1 98.88 95 PRO A O 1
ATOM 717 N N . GLY A 1 96 ? 2.514 1.938 3.455 1 98.81 96 GLY A N 1
ATOM 718 C CA . GLY A 1 96 ? 1.697 2.148 4.641 1 98.81 96 GLY A CA 1
ATOM 719 C C . GLY A 1 96 ? 0.445 2.959 4.363 1 98.81 96 GLY A C 1
ATOM 720 O O . GLY A 1 96 ? -0.641 2.613 4.832 1 98.81 96 GLY A O 1
ATOM 721 N N . THR A 1 97 ? 0.612 4.055 3.662 1 98.88 97 THR A N 1
ATOM 722 C CA . THR A 1 97 ? -0.525 4.863 3.236 1 98.88 97 THR A CA 1
ATOM 723 C C . THR A 1 97 ? -1.482 4.043 2.377 1 98.88 97 THR A C 1
ATOM 725 O O . THR A 1 97 ? -2.701 4.191 2.482 1 98.88 97 THR A O 1
ATOM 728 N N . ALA A 1 98 ? -0.937 3.17 1.539 1 98.94 98 ALA A N 1
ATOM 729 C CA . ALA A 1 98 ? -1.765 2.307 0.7 1 98.94 98 ALA A CA 1
ATOM 730 C C . ALA A 1 98 ? -2.621 1.372 1.551 1 98.94 98 ALA A C 1
ATOM 732 O O . ALA A 1 98 ? -3.791 1.136 1.239 1 98.94 98 ALA A O 1
ATOM 733 N N . VAL A 1 99 ? -2.041 0.803 2.609 1 98.94 99 VAL A N 1
ATOM 734 C CA . VAL A 1 99 ? -2.811 -0.008 3.547 1 98.94 99 VAL A CA 1
ATOM 735 C C . VAL A 1 99 ? -4 0.796 4.07 1 98.94 99 VAL A C 1
ATOM 737 O O . VAL A 1 99 ? -5.117 0.28 4.156 1 98.94 99 VAL A O 1
ATOM 740 N N . GLU A 1 100 ? -3.758 2.014 4.41 1 98.94 100 GLU A N 1
ATOM 741 C CA . GLU A 1 100 ? -4.793 2.871 4.984 1 98.94 100 GLU A CA 1
ATOM 742 C C . GLU A 1 100 ? -5.902 3.148 3.975 1 98.94 100 GLU A C 1
ATOM 744 O O . GLU A 1 100 ? -7.078 3.203 4.34 1 98.94 100 GLU A O 1
ATOM 749 N N . ILE A 1 101 ? -5.547 3.332 2.693 1 98.94 101 ILE A N 1
ATOM 750 C CA . ILE A 1 101 ? -6.539 3.477 1.635 1 98.94 101 ILE A CA 1
ATOM 751 C C . ILE A 1 101 ? -7.457 2.258 1.618 1 98.94 101 ILE A C 1
ATOM 753 O O . ILE A 1 101 ? -8.68 2.395 1.67 1 98.94 101 ILE A O 1
ATOM 757 N N . GLY A 1 102 ? -6.879 1.063 1.549 1 98.94 102 GLY A N 1
ATOM 758 C CA . GLY A 1 102 ? -7.684 -0.149 1.516 1 98.94 102 GLY A CA 1
ATOM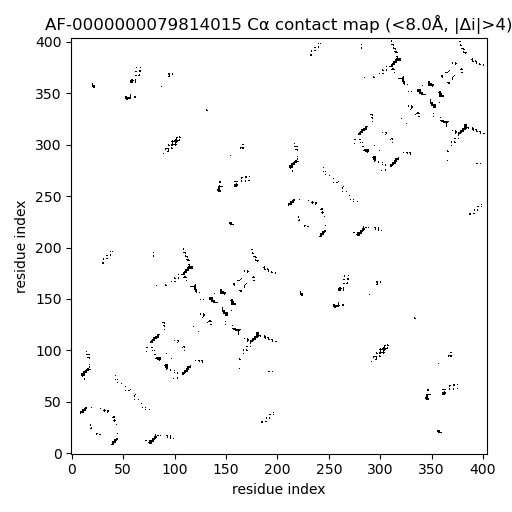 759 C C . GLY A 1 102 ? -8.562 -0.317 2.742 1 98.94 102 GLY A C 1
ATOM 760 O O . GLY A 1 102 ? -9.734 -0.667 2.625 1 98.94 102 GLY A O 1
ATOM 761 N N . TYR A 1 103 ? -7.973 -0.066 3.895 1 98.94 103 TYR A N 1
ATOM 762 C CA . TYR A 1 103 ? -8.672 -0.25 5.164 1 98.94 103 TYR A CA 1
ATOM 763 C C . TYR A 1 103 ? -9.914 0.628 5.234 1 98.94 103 TYR A C 1
ATOM 765 O O . TYR A 1 103 ? -11.008 0.144 5.531 1 98.94 103 TYR A O 1
ATOM 773 N N . MET A 1 104 ? -9.773 1.857 4.91 1 98.94 104 MET A N 1
ATOM 774 C CA . MET A 1 104 ? -10.891 2.791 5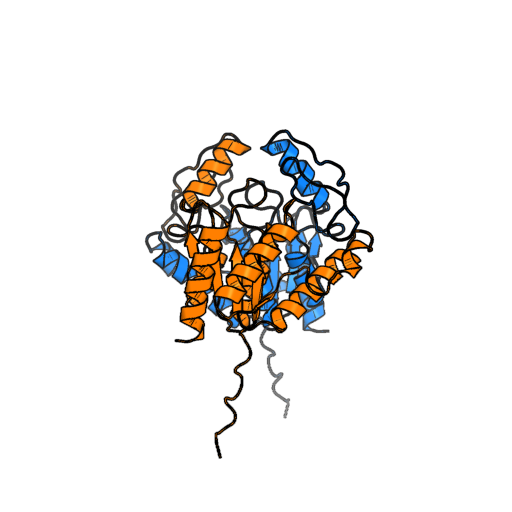.023 1 98.94 104 MET A CA 1
ATOM 775 C C . MET A 1 104 ? -11.883 2.59 3.881 1 98.94 104 MET A C 1
ATOM 777 O O . MET A 1 104 ? -13.086 2.773 4.062 1 98.94 104 MET A O 1
ATOM 781 N N . ALA A 1 105 ? -11.43 2.186 2.684 1 98.88 105 ALA A N 1
ATOM 782 C CA . ALA A 1 105 ? -12.336 1.856 1.59 1 98.88 105 ALA A CA 1
ATOM 783 C C . ALA A 1 105 ? -13.273 0.716 1.979 1 98.88 105 ALA A C 1
ATOM 785 O O . ALA A 1 105 ? -14.469 0.75 1.667 1 98.88 105 ALA A O 1
ATOM 786 N N . ALA A 1 106 ? -12.719 -0.268 2.65 1 98.88 106 ALA A N 1
ATOM 787 C CA . ALA A 1 106 ? -13.508 -1.427 3.053 1 98.88 106 ALA A CA 1
ATOM 788 C C . ALA A 1 106 ? -14.602 -1.025 4.039 1 98.88 106 ALA A C 1
ATOM 790 O O . ALA A 1 106 ? -15.602 -1.734 4.191 1 98.88 106 ALA A O 1
ATOM 791 N N . GLN A 1 107 ? -14.43 0.062 4.746 1 98.69 107 GLN A N 1
ATOM 792 C CA . GLN A 1 107 ? -15.414 0.567 5.699 1 98.69 107 GLN A CA 1
ATOM 793 C C . GLN A 1 107 ? -16.469 1.416 5 1 98.69 107 GLN A C 1
ATOM 795 O O . GLN A 1 107 ? -17.375 1.96 5.652 1 98.69 107 GLN A O 1
ATOM 800 N N . GLY A 1 108 ? -16.328 1.583 3.689 1 98.25 108 GLY A N 1
ATOM 801 C CA . GLY A 1 108 ? -17.281 2.383 2.926 1 98.25 108 GLY A CA 1
ATOM 802 C C . GLY A 1 108 ? -17.047 3.875 3.072 1 98.25 108 GLY A C 1
ATOM 803 O O . GLY A 1 108 ? -17.922 4.676 2.756 1 98.25 108 GLY A O 1
ATOM 804 N N . LYS A 1 109 ? -15.945 4.289 3.561 1 98.5 109 LYS A N 1
ATOM 805 C CA . LYS A 1 109 ? -15.664 5.703 3.801 1 98.5 109 LYS A CA 1
ATOM 806 C C . LYS A 1 109 ? -15.281 6.414 2.508 1 98.5 109 LYS A C 1
ATOM 808 O O . LYS A 1 109 ? -14.734 5.797 1.591 1 98.5 109 LYS A O 1
ATOM 813 N N . LYS A 1 110 ? -15.562 7.695 2.463 1 98.19 110 LYS A N 1
ATOM 814 C CA . LYS A 1 110 ? -15.172 8.516 1.318 1 98.19 110 LYS A CA 1
ATOM 815 C C . LYS A 1 110 ? -13.688 8.852 1.365 1 98.19 110 LYS A C 1
ATOM 817 O O . LYS A 1 110 ? -13.141 9.148 2.434 1 98.19 110 LYS A O 1
ATOM 822 N N . LEU A 1 111 ? -13.086 8.766 0.202 1 98.75 111 LEU A N 1
ATOM 823 C CA . LEU A 1 111 ? -11.648 8.984 0.106 1 98.75 111 LEU A CA 1
ATOM 824 C C . LEU A 1 111 ? -11.328 10.062 -0.921 1 98.75 111 LEU A C 1
ATOM 826 O O . LEU A 1 111 ? -12.062 10.227 -1.901 1 98.75 111 LEU A O 1
ATOM 830 N N . ALA A 1 112 ? -10.266 10.75 -0.747 1 98.81 112 ALA A N 1
ATOM 831 C CA . ALA A 1 112 ? -9.648 11.648 -1.724 1 98.81 112 ALA A CA 1
ATOM 832 C C . ALA A 1 112 ? -8.133 11.492 -1.732 1 98.81 112 ALA A C 1
ATOM 834 O O . ALA A 1 112 ? -7.547 11 -0.766 1 98.81 112 ALA A O 1
ATOM 835 N N . GLY A 1 113 ? -7.555 11.789 -2.803 1 98.81 113 GLY A N 1
ATOM 836 C CA . GLY A 1 113 ? -6.105 11.742 -2.93 1 98.81 113 GLY A CA 1
ATOM 837 C C . GLY A 1 113 ? -5.504 13.055 -3.398 1 98.81 113 GLY A C 1
ATOM 838 O O . GLY A 1 113 ? -6.219 13.938 -3.889 1 98.81 113 GLY A O 1
ATOM 839 N N . TYR A 1 114 ? -4.223 13.211 -3.232 1 98.94 114 TYR A N 1
ATOM 840 C CA . TYR A 1 114 ? -3.486 14.352 -3.768 1 98.94 114 TYR A CA 1
ATOM 841 C C . TYR A 1 114 ? -2.035 13.977 -4.047 1 98.94 114 TYR A C 1
ATOM 843 O O . TYR A 1 114 ? -1.501 13.039 -3.447 1 98.94 114 TYR A O 1
ATOM 851 N N . THR A 1 115 ? -1.429 14.688 -4.957 1 98.94 115 THR A N 1
ATOM 852 C CA . THR A 1 115 ? -0.031 14.477 -5.316 1 98.94 115 THR A CA 1
ATOM 853 C C . THR A 1 115 ? 0.562 15.727 -5.957 1 98.94 115 THR A C 1
ATOM 855 O O . THR A 1 115 ? -0.149 16.484 -6.613 1 98.94 115 THR A O 1
ATOM 858 N N . VAL A 1 116 ? 1.833 15.891 -5.789 1 98.75 116 VAL A N 1
ATOM 859 C CA . VAL A 1 116 ? 2.535 17 -6.426 1 98.75 116 VAL A CA 1
ATOM 860 C C . VAL A 1 116 ? 3.031 16.578 -7.805 1 98.75 116 VAL A C 1
ATOM 862 O O . VAL A 1 116 ? 3.516 17.406 -8.578 1 98.75 116 VAL A O 1
ATOM 865 N N . ASP A 1 117 ? 2.969 15.336 -8.117 1 98.62 117 ASP A N 1
ATOM 866 C CA . ASP A 1 117 ? 3.494 14.75 -9.352 1 98.62 117 ASP A CA 1
ATOM 867 C C . ASP A 1 117 ? 2.365 14.297 -10.266 1 98.62 117 ASP A C 1
ATOM 869 O O . ASP A 1 117 ? 1.861 13.18 -10.125 1 98.62 117 ASP A O 1
ATOM 873 N N . GLY A 1 118 ? 2.043 15.031 -11.266 1 98.44 118 GLY A N 1
ATOM 874 C CA . GLY A 1 118 ? 0.914 14.758 -12.141 1 98.44 118 GLY A CA 1
ATOM 875 C C . GLY A 1 118 ? 1.269 13.875 -13.32 1 98.44 118 GLY A C 1
ATOM 876 O O . GLY A 1 118 ? 0.429 13.617 -14.18 1 98.44 118 GLY A O 1
ATOM 877 N N . ARG A 1 119 ? 2.541 13.445 -13.477 1 98.56 119 ARG A N 1
ATOM 878 C CA . ARG A 1 119 ? 2.898 12.508 -14.539 1 98.56 119 ARG A CA 1
ATOM 879 C C . ARG A 1 119 ? 2.119 11.203 -14.398 1 98.56 119 ARG A C 1
ATOM 881 O O . ARG A 1 119 ? 1.716 10.828 -13.297 1 98.56 119 ARG A O 1
ATOM 888 N N . SER A 1 120 ? 1.88 10.5 -15.516 1 98 120 SER A N 1
ATOM 889 C CA . SER A 1 120 ? 1.286 9.172 -15.453 1 98 120 SER A CA 1
ATOM 890 C C . SER A 1 120 ? 2.193 8.195 -14.711 1 98 120 SER A C 1
ATOM 892 O O . SER A 1 120 ? 3.412 8.375 -14.68 1 98 120 SER A O 1
ATOM 894 N N . TYR A 1 121 ? 1.636 7.195 -14.141 1 98.06 121 TYR A N 1
ATOM 895 C CA . TYR A 1 121 ? 2.41 6.219 -13.383 1 98.06 121 TYR A CA 1
ATOM 896 C C . TYR A 1 121 ? 3.488 5.586 -14.258 1 98.06 121 TYR A C 1
ATOM 898 O O . TYR A 1 121 ? 4.648 5.492 -13.844 1 98.06 121 TYR A O 1
ATOM 906 N N . PRO A 1 122 ? 3.207 5.16 -15.539 1 97.25 122 PRO A N 1
ATOM 907 C CA . PRO A 1 122 ? 4.27 4.609 -16.375 1 97.25 122 PRO A CA 1
ATOM 908 C C . PRO A 1 122 ? 5.422 5.594 -16.594 1 97.25 122 PRO A C 1
ATOM 910 O O . PRO A 1 122 ? 6.582 5.184 -16.656 1 97.25 122 PRO A O 1
ATOM 913 N N . GLN A 1 123 ? 5.102 6.84 -16.703 1 98.12 123 GLN A N 1
ATOM 914 C CA . GLN A 1 123 ? 6.148 7.844 -16.844 1 98.12 123 GLN A CA 1
ATOM 915 C C . GLN A 1 123 ? 7.027 7.895 -15.594 1 98.12 123 GLN A C 1
ATOM 917 O O . GLN A 1 123 ? 8.242 8.07 -15.695 1 98.12 123 GLN A O 1
ATOM 922 N N . LYS A 1 124 ? 6.434 7.762 -14.43 1 98.75 124 LYS A N 1
ATOM 923 C CA . LYS A 1 124 ? 7.188 7.75 -13.18 1 98.75 124 LYS A CA 1
ATOM 924 C C . LYS A 1 124 ? 8.102 6.527 -13.102 1 98.75 124 LYS A C 1
ATOM 926 O O . LYS A 1 124 ? 9.242 6.625 -12.648 1 98.75 124 LYS A O 1
ATOM 931 N N . VAL A 1 125 ? 7.547 5.414 -13.531 1 98.69 125 VAL A N 1
ATOM 932 C CA . VAL A 1 125 ? 8.336 4.191 -13.523 1 98.69 125 VAL A CA 1
ATOM 933 C C . VAL A 1 125 ? 9.539 4.344 -14.453 1 98.69 125 VAL A C 1
ATOM 935 O O . VAL A 1 125 ? 10.664 3.992 -14.086 1 98.69 125 VAL A O 1
ATOM 938 N N . ALA A 1 126 ? 9.297 4.871 -15.641 1 98.5 126 ALA A N 1
ATOM 939 C CA . ALA A 1 126 ? 10.375 5.078 -16.609 1 98.5 126 ALA A CA 1
ATOM 940 C C . ALA A 1 126 ? 11.453 5.992 -16.031 1 98.5 126 ALA A C 1
ATOM 942 O O . ALA A 1 126 ? 12.648 5.691 -16.125 1 98.5 126 ALA A O 1
ATOM 943 N N . ALA A 1 127 ? 11.039 7.098 -15.445 1 98.75 127 ALA A N 1
ATOM 944 C CA . ALA A 1 127 ? 11.969 8.062 -14.883 1 98.75 127 ALA A CA 1
ATOM 945 C C . ALA A 1 127 ? 12.766 7.449 -13.734 1 98.75 127 ALA A C 1
ATOM 947 O O . ALA A 1 127 ? 13.984 7.645 -13.633 1 98.75 127 ALA A O 1
ATOM 948 N N . TYR A 1 128 ? 12.141 6.695 -12.906 1 98.69 128 TYR A N 1
ATOM 949 C CA . TYR A 1 128 ? 12.789 6.031 -11.773 1 98.69 128 TYR A CA 1
ATOM 950 C C . TYR A 1 128 ? 13.828 5.027 -12.258 1 98.69 128 TYR A C 1
ATOM 952 O O . TYR A 1 128 ? 14.969 5.039 -11.789 1 98.69 128 TYR A O 1
ATOM 960 N N . ARG A 1 129 ? 13.414 4.168 -13.164 1 98.75 129 ARG A N 1
ATOM 961 C CA . ARG A 1 129 ? 14.305 3.127 -13.664 1 98.75 129 ARG A CA 1
ATOM 962 C C . ARG A 1 129 ? 15.539 3.732 -14.312 1 98.75 129 ARG A C 1
ATOM 964 O O . ARG A 1 129 ? 16.656 3.242 -14.117 1 98.75 129 ARG A O 1
ATOM 971 N N . ALA A 1 130 ? 15.336 4.781 -15.031 1 98.69 130 ALA A N 1
ATOM 972 C CA . ALA A 1 130 ? 16.453 5.465 -15.672 1 98.69 130 ALA A CA 1
ATOM 973 C C . ALA A 1 130 ? 17.375 6.09 -14.641 1 98.69 130 ALA A C 1
ATOM 975 O O . ALA A 1 130 ? 18.594 5.898 -14.695 1 98.69 130 ALA A O 1
ATOM 976 N N . ALA A 1 131 ? 16.875 6.777 -13.703 1 98.69 131 ALA A N 1
ATOM 977 C CA . ALA A 1 131 ? 17.672 7.543 -12.75 1 98.69 131 ALA A CA 1
ATOM 978 C C . ALA A 1 131 ? 18.359 6.625 -11.742 1 98.69 131 ALA A C 1
ATOM 980 O O . ALA A 1 131 ? 19.531 6.816 -11.422 1 98.69 131 ALA A O 1
ATOM 981 N N . ALA A 1 132 ? 17.703 5.617 -11.281 1 98.62 132 ALA A N 1
ATOM 982 C CA . ALA A 1 132 ? 18.219 4.793 -10.188 1 98.62 132 ALA A CA 1
ATOM 983 C C . ALA A 1 132 ? 19.094 3.656 -10.711 1 98.62 132 ALA A C 1
ATOM 985 O O . ALA A 1 132 ? 20.062 3.26 -10.062 1 98.62 132 ALA A O 1
ATOM 986 N N . TRP A 1 133 ? 18.734 3.174 -11.93 1 98.44 133 TRP A N 1
ATOM 987 C CA . TRP A 1 133 ? 19.328 1.896 -12.305 1 98.44 133 TRP A CA 1
ATOM 988 C C . TRP A 1 133 ? 19.922 1.967 -13.711 1 98.44 133 TRP A C 1
ATOM 990 O O . TRP A 1 133 ? 20.531 1.005 -14.18 1 98.44 133 TRP A O 1
ATOM 1000 N N . GLY A 1 134 ? 19.703 3.037 -14.422 1 98.19 134 GLY A N 1
ATOM 1001 C CA . GLY A 1 134 ? 20.328 3.252 -15.727 1 98.19 134 GLY A CA 1
ATOM 1002 C C . GLY A 1 134 ? 19.703 2.408 -16.828 1 98.19 134 GLY A C 1
ATOM 1003 O O . GLY A 1 134 ? 20.359 2.078 -17.812 1 98.19 134 GLY A O 1
ATOM 1004 N N . ASP A 1 135 ? 18.422 1.989 -16.625 1 96.81 135 ASP A N 1
ATOM 1005 C CA . ASP A 1 135 ? 17.781 1.176 -17.641 1 96.81 135 ASP A CA 1
ATOM 1006 C C . ASP A 1 135 ? 16.516 1.841 -18.156 1 96.81 135 ASP A C 1
ATOM 1008 O O . ASP A 1 135 ? 16.125 2.902 -17.672 1 96.81 135 ASP A O 1
ATOM 1012 N N . THR A 1 136 ? 15.945 1.235 -19.266 1 96.69 136 THR A N 1
ATOM 1013 C CA . THR A 1 136 ? 14.766 1.791 -19.906 1 96.69 136 THR A CA 1
ATOM 1014 C C . THR A 1 136 ? 13.664 0.745 -20.016 1 96.69 136 THR A C 1
ATOM 1016 O O . THR A 1 136 ? 13.922 -0.455 -19.922 1 96.69 136 THR A O 1
ATOM 1019 N N . LEU A 1 137 ? 12.469 1.239 -20.141 1 96.81 137 LEU A N 1
ATOM 1020 C CA . LEU A 1 137 ? 11.344 0.346 -20.375 1 96.81 137 LEU A CA 1
ATOM 1021 C C . LEU A 1 137 ? 11.398 -0.225 -21.797 1 96.81 137 LEU A C 1
ATOM 1023 O O . LEU A 1 137 ? 12.016 0.365 -22.688 1 96.81 137 LEU A O 1
ATOM 1027 N N . ARG A 1 138 ? 10.773 -1.335 -21.922 1 95.44 138 ARG A N 1
ATOM 1028 C CA . ARG A 1 138 ? 10.641 -1.968 -23.234 1 95.44 138 ARG A CA 1
ATOM 1029 C C . ARG A 1 138 ? 9.195 -2.334 -23.531 1 95.44 138 ARG A C 1
ATOM 1031 O O . ARG A 1 138 ? 8.398 -2.535 -22.609 1 95.44 138 ARG A O 1
ATOM 1038 N N . THR A 1 139 ? 8.93 -2.43 -24.812 1 92.31 139 THR A N 1
ATOM 1039 C CA . THR A 1 139 ? 7.605 -2.893 -25.203 1 92.31 139 THR A CA 1
ATOM 1040 C C . THR A 1 139 ? 7.41 -4.359 -24.828 1 92.31 139 THR A C 1
ATOM 1042 O O . THR A 1 139 ? 8.312 -5.18 -25.016 1 92.31 139 THR A O 1
ATOM 1045 N N . ARG A 1 140 ? 6.301 -4.508 -24.328 1 87.62 140 ARG A N 1
ATOM 1046 C CA . ARG A 1 140 ? 5.969 -5.875 -23.938 1 87.62 140 ARG A CA 1
ATOM 1047 C C . ARG A 1 140 ? 5.324 -6.633 -25.094 1 87.62 140 ARG A C 1
ATOM 1049 O O . ARG A 1 140 ? 4.594 -6.047 -25.906 1 87.62 140 ARG A O 1
ATOM 1056 N N . ASN A 1 141 ? 5.652 -7.891 -25.328 1 75.62 141 ASN A N 1
ATOM 1057 C CA . ASN A 1 141 ? 5.035 -8.719 -26.359 1 75.62 141 ASN A CA 1
ATOM 1058 C C . ASN A 1 141 ? 3.662 -9.227 -25.922 1 75.62 141 ASN A C 1
ATOM 1060 O O . ASN A 1 141 ? 2.893 -9.727 -26.75 1 75.62 141 ASN A O 1
ATOM 1064 N N . GLY A 1 142 ? 3.217 -8.977 -24.859 1 67.75 142 GLY A N 1
ATOM 1065 C CA . GLY A 1 142 ? 1.952 -9.516 -24.391 1 67.75 142 GLY A CA 1
ATOM 1066 C C . GLY A 1 142 ? 0.761 -8.648 -24.734 1 67.75 142 GLY A C 1
ATOM 1067 O O . GLY A 1 142 ? 0.908 -7.637 -25.422 1 67.75 142 GLY A O 1
ATOM 1068 N N . ARG A 1 143 ? -0.415 -9.352 -24.516 1 61.28 143 ARG A N 1
ATOM 1069 C CA . ARG A 1 143 ? -1.694 -8.719 -24.812 1 61.28 143 ARG A CA 1
ATOM 1070 C C . ARG A 1 143 ? -1.91 -7.488 -23.938 1 61.28 143 ARG A C 1
ATOM 1072 O O . ARG A 1 143 ? -1.122 -7.215 -23.031 1 61.28 143 ARG A O 1
ATOM 1079 N N . GLY A 1 144 ? -2.66 -6.531 -24.094 1 63.97 144 GLY A N 1
ATOM 1080 C CA . GLY A 1 144 ? -3.201 -5.352 -23.453 1 63.97 144 GLY A CA 1
ATOM 1081 C C . GLY A 1 144 ? -3.551 -5.586 -21.984 1 63.97 144 GLY A C 1
ATOM 1082 O O . GLY A 1 144 ? -2.908 -6.395 -21.312 1 63.97 144 GLY A O 1
ATOM 1083 N N . GLY A 1 145 ? -4.285 -4.781 -21.469 1 75.88 145 GLY A N 1
ATOM 1084 C CA . GLY A 1 145 ? -4.812 -4.918 -20.125 1 75.88 145 GLY A CA 1
ATOM 1085 C C . GLY A 1 145 ? -4 -4.164 -19.094 1 75.88 145 GLY A C 1
ATOM 1086 O O . GLY A 1 145 ? -3.98 -2.93 -19.094 1 75.88 145 GLY A O 1
ATOM 1087 N N . SER A 1 146 ? -3.08 -4.902 -18.469 1 76.62 146 SER A N 1
ATOM 1088 C CA . SER A 1 146 ? -2.404 -4.367 -17.297 1 76.62 146 SER A CA 1
ATOM 1089 C C . SER A 1 146 ? -1.241 -3.463 -17.688 1 76.62 146 SER A C 1
ATOM 1091 O O . SER A 1 146 ? 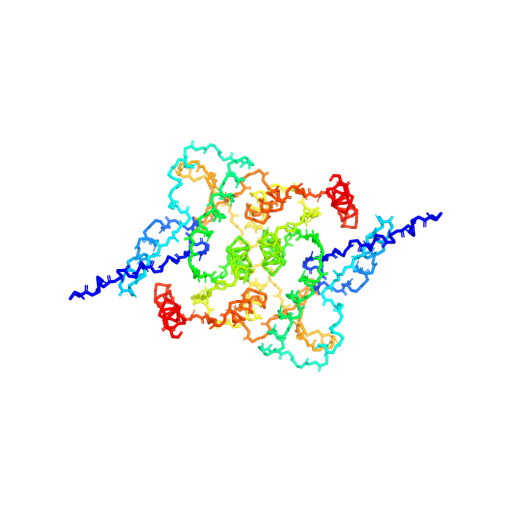-0.594 -2.863 -16.828 1 76.62 146 SER A O 1
ATOM 1093 N N . GLY A 1 147 ? -1.014 -3.35 -19.031 1 85.19 147 GLY A N 1
ATOM 1094 C CA . GLY A 1 147 ? 0.053 -2.473 -19.5 1 85.19 147 GLY A CA 1
ATOM 1095 C C . GLY A 1 147 ? 0.761 -2.988 -20.734 1 85.19 147 GLY A C 1
ATOM 1096 O O . GLY A 1 147 ? 0.904 -4.199 -20.922 1 85.19 147 GLY A O 1
ATOM 1097 N N . GLY A 1 148 ? 1.325 -2.107 -21.469 1 86.81 148 GLY A N 1
ATOM 1098 C CA . GLY A 1 148 ? 1.972 -2.467 -22.719 1 86.81 148 GLY A CA 1
ATOM 1099 C C . GLY A 1 148 ? 3.486 -2.465 -22.641 1 86.81 148 GLY A C 1
ATOM 1100 O O . GLY A 1 148 ? 4.172 -2.795 -23.609 1 86.81 148 GLY A O 1
ATOM 1101 N N . MET A 1 149 ? 3.988 -2.037 -21.531 1 94.19 149 MET A N 1
ATOM 1102 C CA . MET A 1 149 ? 5.438 -1.941 -21.359 1 94.19 149 MET A CA 1
ATOM 1103 C C . MET A 1 149 ? 5.906 -2.801 -20.188 1 94.19 149 MET A C 1
ATOM 1105 O O . MET A 1 149 ? 5.098 -3.23 -19.375 1 94.19 149 MET A O 1
ATOM 1109 N N . GLU A 1 150 ? 7.172 -3.127 -20.125 1 95.75 150 GLU A N 1
ATOM 1110 C CA . GLU A 1 150 ? 7.82 -3.791 -19 1 95.75 150 GLU A CA 1
ATOM 1111 C C . GLU A 1 150 ? 9.18 -3.168 -18.703 1 95.75 150 GLU A C 1
ATOM 1113 O O . GLU A 1 150 ? 9.781 -2.531 -19.578 1 95.75 150 GLU A O 1
ATOM 1118 N N . ASP A 1 151 ? 9.609 -3.258 -17.484 1 96.31 151 ASP A N 1
ATOM 1119 C CA . ASP A 1 151 ? 10.938 -2.746 -17.141 1 96.31 151 ASP A CA 1
ATOM 1120 C C . ASP A 1 151 ? 12.016 -3.785 -17.422 1 96.31 151 ASP A C 1
ATOM 1122 O O . ASP A 1 151 ? 11.734 -4.844 -17.984 1 96.31 151 ASP A O 1
ATOM 1126 N N . ALA A 1 152 ? 13.273 -3.5 -17.062 1 96 152 ALA A N 1
ATOM 1127 C CA . ALA A 1 152 ? 14.43 -4.312 -17.453 1 96 152 ALA A CA 1
ATOM 1128 C C . ALA A 1 152 ? 14.375 -5.688 -16.797 1 96 152 ALA A C 1
ATOM 1130 O O . ALA A 1 152 ? 15.031 -6.629 -17.25 1 96 152 ALA A O 1
ATOM 1131 N N . ASP A 1 153 ? 13.617 -5.859 -15.68 1 96.25 153 ASP A N 1
ATOM 1132 C CA . ASP A 1 153 ? 13.5 -7.133 -14.977 1 96.25 153 ASP A CA 1
ATOM 1133 C C . ASP A 1 153 ? 12.281 -7.914 -15.461 1 96.25 153 ASP A C 1
ATOM 1135 O O . ASP A 1 153 ? 11.961 -8.969 -14.906 1 96.25 153 ASP A O 1
ATOM 1139 N N . GLY A 1 154 ? 11.562 -7.332 -16.406 1 94.88 154 GLY A N 1
ATOM 1140 C CA . GLY A 1 154 ? 10.398 -7.992 -16.984 1 94.88 154 GLY A CA 1
ATOM 1141 C C . GLY A 1 154 ? 9.117 -7.691 -16.234 1 94.88 154 GLY A C 1
ATOM 1142 O O . GLY A 1 154 ? 8.062 -8.25 -16.547 1 94.88 154 GLY A O 1
ATOM 1143 N N . LEU A 1 155 ? 9.18 -6.852 -15.266 1 96.19 155 LEU A N 1
ATOM 1144 C CA . LEU A 1 155 ? 7.965 -6.477 -14.547 1 96.19 155 LEU A CA 1
ATOM 1145 C C . LEU A 1 155 ? 7.086 -5.574 -15.406 1 96.19 155 LEU A C 1
ATOM 1147 O O . LEU A 1 155 ? 7.559 -4.57 -15.945 1 96.19 155 LEU A O 1
ATOM 1151 N N . ILE A 1 156 ? 5.848 -5.926 -15.477 1 95.56 156 ILE A N 1
ATOM 1152 C CA . ILE A 1 156 ? 4.883 -5.145 -16.25 1 95.56 156 ILE A CA 1
ATOM 1153 C C . ILE A 1 156 ? 4.777 -3.738 -15.664 1 95.56 156 ILE A C 1
ATOM 1155 O O . ILE A 1 156 ? 4.738 -3.564 -14.445 1 95.56 156 ILE A O 1
ATOM 1159 N N . VAL A 1 157 ? 4.77 -2.756 -16.547 1 96.19 157 VAL A N 1
ATOM 1160 C CA . VAL A 1 157 ? 4.457 -1.383 -16.172 1 96.19 157 VAL A CA 1
ATOM 1161 C C . VAL A 1 157 ? 2.955 -1.145 -16.281 1 96.19 157 VAL A C 1
ATOM 1163 O O . VAL A 1 157 ? 2.443 -0.862 -17.359 1 96.19 157 VAL A O 1
ATOM 1166 N N . HIS A 1 158 ? 2.277 -1.232 -15.164 1 94.75 158 HIS A N 1
ATOM 1167 C CA . HIS A 1 158 ? 0.823 -1.274 -15.055 1 94.75 158 HIS A CA 1
ATOM 1168 C C . HIS A 1 158 ? 0.246 0.121 -14.844 1 94.75 158 HIS A C 1
ATOM 1170 O O . HIS A 1 158 ? 0.965 1.117 -14.945 1 94.75 158 HIS A O 1
ATOM 1176 N N . SER A 1 159 ? -1.068 0.24 -14.703 1 96.94 159 SER A N 1
ATOM 1177 C CA . SER A 1 159 ? -1.804 1.396 -14.203 1 96.94 159 SER A CA 1
ATOM 1178 C C . SER A 1 159 ? -1.755 2.557 -15.188 1 96.94 159 SER A C 1
ATOM 1180 O O . SER A 1 159 ? -1.624 3.715 -14.789 1 96.94 159 SER A O 1
ATOM 1182 N N . GLU A 1 160 ? -1.83 2.221 -16.469 1 94.44 160 GLU A N 1
ATOM 1183 C CA . GLU A 1 160 ? -1.914 3.271 -17.484 1 94.44 160 GLU A CA 1
ATOM 1184 C C . GLU A 1 160 ? -3.152 4.141 -17.266 1 94.44 160 GLU A C 1
ATOM 1186 O O . GLU A 1 160 ? -4.227 3.629 -16.953 1 94.44 160 GLU A O 1
ATOM 1191 N N . GLY A 1 161 ? -2.932 5.418 -17.375 1 95.81 161 GLY A N 1
ATOM 1192 C CA . GLY A 1 161 ? -4.027 6.363 -17.219 1 95.81 161 GLY A CA 1
ATOM 1193 C C . GLY A 1 161 ? -4.191 6.855 -15.797 1 95.81 161 GLY A C 1
ATOM 1194 O O . GLY A 1 161 ? -5.035 7.707 -15.523 1 95.81 161 GLY A O 1
ATOM 1195 N N . MET A 1 162 ? -3.354 6.422 -14.922 1 97.81 162 MET A N 1
ATOM 1196 C CA . MET A 1 162 ? -3.426 6.828 -13.523 1 97.81 162 MET A CA 1
ATOM 1197 C C . MET A 1 162 ? -2.123 7.488 -13.078 1 97.81 162 MET A C 1
ATOM 1199 O O . MET A 1 162 ? -1.082 7.301 -13.711 1 97.81 162 MET A O 1
ATOM 1203 N N . VAL A 1 163 ? -2.23 8.281 -12.008 1 98.56 163 VAL A N 1
ATOM 1204 C CA . VAL A 1 163 ? -1.051 8.992 -11.531 1 98.56 163 VAL A CA 1
ATOM 1205 C C . VAL A 1 163 ? -0.256 8.102 -10.578 1 98.56 163 VAL A C 1
ATOM 1207 O O . VAL A 1 163 ? 0.889 8.406 -10.242 1 98.56 163 VAL A O 1
ATOM 1210 N N . GLN A 1 164 ? -0.869 7.016 -10.156 1 98.5 164 GLN A N 1
ATOM 1211 C CA . GLN A 1 164 ? -0.23 6.035 -9.281 1 98.5 164 GLN A CA 1
ATOM 1212 C C . GLN A 1 164 ? -0.806 4.641 -9.508 1 98.5 164 GLN A C 1
ATOM 1214 O O . GLN A 1 164 ? -1.559 4.418 -10.461 1 98.5 164 GLN A O 1
ATOM 1219 N N . ASN A 1 165 ? -0.481 3.643 -8.703 1 97.94 165 ASN A N 1
ATOM 1220 C CA . ASN A 1 165 ? -0.931 2.258 -8.789 1 97.94 165 ASN A CA 1
ATOM 1221 C C . ASN A 1 165 ? -2.449 2.166 -8.891 1 97.94 165 ASN A C 1
ATOM 1223 O O . ASN A 1 165 ? -3.17 2.881 -8.195 1 97.94 165 ASN A O 1
ATOM 1227 N N . ALA A 1 166 ? -2.926 1.279 -9.688 1 97.94 166 ALA A N 1
ATOM 1228 C CA . ALA A 1 166 ? -4.344 1.154 -10.023 1 97.94 166 ALA A CA 1
ATOM 1229 C C . ALA A 1 166 ? -5.168 0.814 -8.781 1 97.94 166 ALA A C 1
ATOM 1231 O O . ALA A 1 166 ? -6.324 1.224 -8.664 1 97.94 166 ALA A O 1
ATOM 1232 N N . MET A 1 167 ? -4.617 0.058 -7.871 1 98.69 167 MET A N 1
ATOM 1233 C CA . MET A 1 167 ? -5.355 -0.265 -6.656 1 98.69 167 MET A CA 1
ATOM 1234 C C . MET A 1 167 ? -5.484 0.96 -5.758 1 98.69 167 MET A C 1
ATOM 1236 O O . MET A 1 167 ? -6.539 1.185 -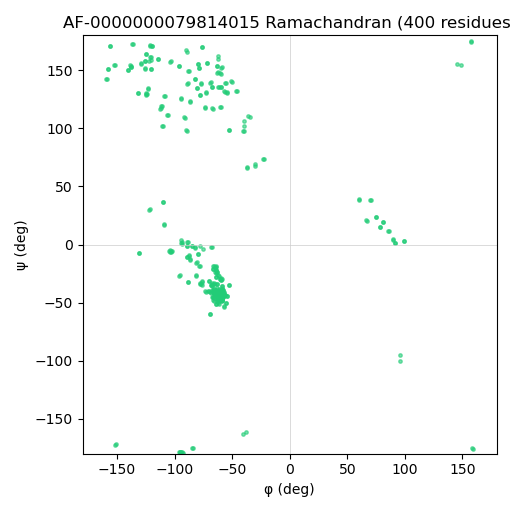5.156 1 98.69 167 MET A O 1
ATOM 1240 N N . THR A 1 168 ? -4.406 1.794 -5.637 1 98.88 168 THR A N 1
ATOM 1241 C CA . THR A 1 168 ? -4.445 2.975 -4.781 1 98.88 168 THR A CA 1
ATOM 1242 C C . THR A 1 168 ? -5.387 4.027 -5.355 1 98.88 168 THR A C 1
ATOM 1244 O O . THR A 1 168 ? -6.434 4.316 -4.773 1 98.88 168 THR A O 1
ATOM 1247 N N . GLU A 1 169 ? -5.094 4.453 -6.531 1 98.81 169 GLU A N 1
ATOM 1248 C CA . GLU A 1 169 ? -5.953 5.457 -7.148 1 98.81 169 GLU A CA 1
ATOM 1249 C C . GLU A 1 169 ? -7.332 4.887 -7.461 1 98.81 169 GLU A C 1
ATOM 1251 O O . GLU A 1 169 ? -8.344 5.582 -7.324 1 98.81 169 GLU A O 1
ATOM 1256 N N . GLY A 1 170 ? -7.43 3.65 -7.914 1 98.62 170 GLY A N 1
ATOM 1257 C CA . GLY A 1 170 ? -8.703 3.016 -8.211 1 98.62 170 GLY A CA 1
ATOM 1258 C C . GLY A 1 170 ? -9.641 2.961 -7.016 1 98.62 170 GLY A C 1
ATOM 1259 O O . GLY A 1 170 ? -10.828 3.242 -7.137 1 98.62 170 GLY A O 1
ATOM 1260 N N . PHE A 1 171 ? -9.117 2.609 -5.859 1 98.88 171 PHE A N 1
A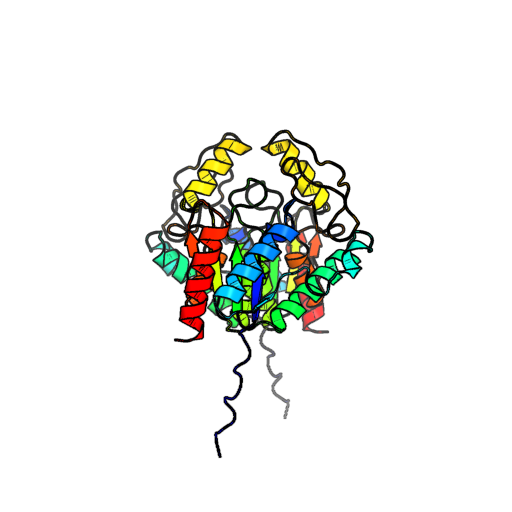TOM 1261 C CA . PHE A 1 171 ? -9.961 2.52 -4.676 1 98.88 171 PHE A CA 1
ATOM 1262 C C . PHE A 1 171 ? -10.453 3.898 -4.254 1 98.88 171 PHE A C 1
ATOM 1264 O O . PHE A 1 171 ? -11.57 4.035 -3.75 1 98.88 171 PHE A O 1
ATOM 1271 N N . ILE A 1 172 ? -9.625 4.922 -4.41 1 98.75 172 ILE A N 1
ATOM 1272 C CA . ILE A 1 172 ? -10.086 6.281 -4.156 1 98.75 172 ILE A CA 1
ATOM 1273 C C . ILE A 1 172 ? -11.234 6.629 -5.102 1 98.75 172 ILE A C 1
ATOM 1275 O O . ILE A 1 172 ? -12.281 7.117 -4.668 1 98.75 172 ILE A O 1
ATOM 1279 N N . ARG A 1 173 ? -11.094 6.27 -6.371 1 98.12 173 ARG A N 1
ATOM 1280 C CA . ARG A 1 173 ? -12.109 6.566 -7.371 1 98.12 173 ARG A CA 1
ATOM 1281 C C . ARG A 1 173 ? -13.375 5.754 -7.125 1 98.12 173 ARG A C 1
ATOM 1283 O O . ARG A 1 173 ? -14.492 6.262 -7.281 1 98.12 173 ARG A O 1
ATOM 1290 N N . LEU A 1 174 ? -13.211 4.547 -6.793 1 97.81 174 LEU A N 1
ATOM 1291 C CA . LEU A 1 174 ? -14.352 3.676 -6.527 1 97.81 174 LEU A CA 1
ATOM 1292 C C . LEU A 1 174 ? -15.156 4.18 -5.332 1 97.81 174 LEU A C 1
ATOM 1294 O O . LEU A 1 174 ? -16.344 3.879 -5.207 1 97.81 174 LEU A O 1
ATOM 1298 N N . SER A 1 175 ? -14.555 4.934 -4.449 1 97.19 175 SER A N 1
ATOM 1299 C CA . SER A 1 175 ? -15.25 5.508 -3.301 1 97.19 175 SER A CA 1
ATOM 1300 C C . SER A 1 175 ? -16.031 6.754 -3.699 1 97.19 175 SER A C 1
ATOM 1302 O O . SER A 1 175 ? -16.781 7.305 -2.893 1 97.19 175 SER A O 1
ATOM 1304 N N . GLY A 1 176 ? -15.828 7.195 -4.93 1 95.25 176 GLY A N 1
ATOM 1305 C CA . GLY A 1 176 ? -16.469 8.414 -5.414 1 95.25 176 GLY A CA 1
ATOM 1306 C C . GLY A 1 176 ? -15.547 9.625 -5.367 1 95.25 176 GLY A C 1
ATOM 1307 O O . GLY A 1 176 ? -15.969 10.734 -5.68 1 95.25 176 GLY A O 1
ATOM 1308 N N . GLY A 1 177 ? -14.281 9.406 -4.961 1 97.19 177 GLY A N 1
ATOM 1309 C CA . GLY A 1 177 ? -13.336 10.508 -4.844 1 97.19 177 GLY A CA 1
ATOM 1310 C C . GLY A 1 177 ? -12.453 10.664 -6.066 1 97.19 177 GLY A C 1
ATOM 1311 O O . GLY A 1 177 ? -12.648 9.984 -7.074 1 97.19 177 GLY A O 1
ATOM 1312 N N . ASN A 1 178 ? -11.547 11.656 -5.984 1 97.25 178 ASN A N 1
ATOM 1313 C CA . ASN A 1 178 ? -10.562 11.945 -7.023 1 97.25 178 ASN A CA 1
ATOM 1314 C C . ASN A 1 178 ? -9.18 12.219 -6.43 1 97.25 178 ASN A C 1
ATOM 1316 O O . ASN A 1 178 ? -9.031 12.305 -5.211 1 97.25 178 ASN A O 1
ATOM 1320 N N . VAL A 1 179 ? -8.258 12.328 -7.332 1 98.75 179 VAL A N 1
ATOM 1321 C CA . VAL A 1 179 ? -6.898 12.68 -6.93 1 98.75 179 VAL A CA 1
ATOM 1322 C C . VAL A 1 179 ? -6.547 14.07 -7.449 1 98.75 179 VAL A C 1
ATOM 1324 O O . VAL A 1 179 ? -6.527 14.305 -8.664 1 98.75 179 VAL A O 1
ATOM 1327 N N . ALA A 1 180 ? -6.309 14.977 -6.547 1 98.88 180 ALA A N 1
ATOM 1328 C CA . ALA A 1 180 ? -5.926 16.344 -6.91 1 98.88 180 ALA A CA 1
ATOM 1329 C C . ALA A 1 180 ? -4.434 16.422 -7.211 1 98.88 180 ALA A C 1
ATOM 1331 O O . ALA A 1 180 ? -3.619 15.789 -6.539 1 98.88 180 ALA A O 1
ATOM 1332 N N . VAL A 1 181 ? -4.133 17.25 -8.234 1 98.88 181 VAL A N 1
ATOM 1333 C CA . VAL A 1 181 ? -2.74 17.422 -8.648 1 98.88 181 VAL A CA 1
ATOM 1334 C C . VAL A 1 181 ? -2.357 18.891 -8.602 1 98.88 181 VAL A C 1
ATOM 1336 O O . VAL A 1 181 ? -3.092 19.75 -9.109 1 98.88 181 VAL A O 1
ATOM 1339 N N . ASP A 1 182 ? -1.306 19.188 -7.988 1 98.88 182 ASP A N 1
ATOM 1340 C CA . ASP A 1 182 ? -0.65 20.5 -8 1 98.88 182 ASP A CA 1
ATOM 1341 C C . ASP A 1 182 ? 0.819 20.375 -7.605 1 98.88 182 ASP A C 1
ATOM 1343 O O . ASP A 1 182 ? 1.167 19.594 -6.723 1 98.88 182 ASP A O 1
ATOM 1347 N N . PRO A 1 183 ? 1.698 21.172 -8.266 1 98.38 183 PRO A N 1
ATOM 1348 C CA . PRO A 1 183 ? 3.109 21.078 -7.887 1 98.38 183 PRO A CA 1
ATOM 1349 C C . PRO A 1 183 ? 3.377 21.562 -6.465 1 98.38 183 PRO A C 1
ATOM 1351 O O . PRO A 1 183 ? 4.43 21.266 -5.895 1 98.38 183 PRO A O 1
ATOM 1354 N N . ASP A 1 184 ? 2.514 22.297 -5.906 1 98.56 184 ASP A N 1
ATOM 1355 C CA . ASP A 1 184 ? 2.594 22.719 -4.512 1 98.56 184 ASP A CA 1
ATOM 1356 C C . ASP A 1 184 ? 1.804 21.781 -3.607 1 98.56 184 ASP A C 1
ATOM 1358 O O . ASP A 1 184 ? 0.597 21.609 -3.787 1 98.56 184 ASP A O 1
ATOM 1362 N N . LEU A 1 185 ? 2.412 21.266 -2.633 1 98.38 185 LEU A N 1
ATOM 1363 C CA . LEU A 1 185 ? 1.854 20.203 -1.805 1 98.38 185 LEU A CA 1
ATOM 1364 C C . LEU A 1 185 ? 0.583 20.672 -1.103 1 98.38 185 LEU A C 1
ATOM 1366 O O . LEU A 1 185 ? -0.439 19.984 -1.139 1 98.38 185 LEU A O 1
ATOM 1370 N N . LEU A 1 186 ? 0.618 21.781 -0.449 1 98.69 186 LEU A N 1
ATOM 1371 C CA . LEU A 1 186 ? -0.523 22.25 0.331 1 98.69 186 LEU A CA 1
ATOM 1372 C C . LEU A 1 186 ? -1.669 22.672 -0.582 1 98.69 186 LEU A C 1
ATOM 1374 O O . LEU A 1 186 ? -2.84 22.516 -0.229 1 98.69 186 LEU A O 1
ATOM 1378 N N . THR A 1 187 ? -1.304 23.172 -1.786 1 98.88 187 THR A N 1
ATOM 1379 C CA . THR A 1 187 ? -2.346 23.484 -2.762 1 98.88 187 THR A CA 1
ATOM 1380 C C . THR A 1 187 ? -3.027 22.203 -3.234 1 98.88 187 THR A C 1
ATOM 1382 O O . THR A 1 187 ? -4.258 22.141 -3.314 1 98.88 187 THR A O 1
ATOM 1385 N N . ALA A 1 188 ? -2.234 21.188 -3.545 1 98.94 188 ALA A N 1
ATOM 1386 C CA . ALA A 1 188 ? -2.811 19.906 -3.926 1 98.94 188 ALA A CA 1
ATOM 1387 C C . ALA A 1 188 ? -3.709 19.344 -2.82 1 98.94 188 ALA A C 1
ATOM 1389 O O . ALA A 1 188 ? -4.816 18.875 -3.088 1 98.94 188 ALA A O 1
ATOM 1390 N N . PHE A 1 189 ? -3.24 19.484 -1.609 1 98.88 189 PHE A N 1
ATOM 1391 C CA . PHE A 1 189 ? -4 19.031 -0.45 1 98.88 189 PHE A CA 1
ATOM 1392 C C . PHE A 1 189 ? -5.312 19.797 -0.331 1 98.88 189 PHE A C 1
ATOM 1394 O O . PHE A 1 189 ? -6.371 19.203 -0.135 1 98.88 189 PHE A O 1
ATOM 1401 N N . GLY A 1 190 ? -5.219 21.047 -0.425 1 98.88 190 GLY A N 1
ATOM 1402 C CA . GLY A 1 190 ? -6.414 21.875 -0.36 1 98.88 190 GLY A CA 1
ATOM 1403 C C . GLY A 1 190 ? -7.453 21.5 -1.402 1 98.88 190 GLY A C 1
ATOM 1404 O O . GLY A 1 190 ? -8.648 21.438 -1.104 1 98.88 190 GLY A O 1
ATOM 1405 N N . LYS A 1 191 ? -7.02 21.266 -2.6 1 98.81 191 LYS A N 1
ATOM 1406 C CA . LYS A 1 191 ? -7.926 20.828 -3.658 1 98.81 191 LYS A CA 1
ATOM 1407 C C . LYS A 1 191 ? -8.594 19.5 -3.301 1 98.81 191 LYS A C 1
ATOM 1409 O O . LYS A 1 191 ? -9.781 19.297 -3.564 1 98.81 191 LYS A O 1
ATOM 1414 N N . ALA A 1 192 ? -7.844 18.625 -2.73 1 98.88 192 ALA A N 1
ATOM 1415 C CA . ALA A 1 192 ? -8.391 17.344 -2.324 1 98.88 192 ALA A CA 1
ATOM 1416 C C . ALA A 1 192 ? -9.438 17.5 -1.227 1 98.88 192 ALA A C 1
ATOM 1418 O O . ALA A 1 192 ? -10.453 16.812 -1.222 1 98.88 192 ALA A O 1
ATOM 1419 N N . ILE A 1 193 ? -9.18 18.359 -0.29 1 98.56 193 ILE A N 1
ATOM 1420 C CA . ILE A 1 193 ? -10.117 18.609 0.801 1 98.56 193 ILE A CA 1
ATOM 1421 C C . ILE A 1 193 ? -11.414 19.188 0.241 1 98.56 193 ILE A C 1
ATOM 1423 O O . ILE A 1 193 ? -12.508 18.812 0.669 1 98.56 193 ILE A O 1
ATOM 1427 N N . GLU A 1 194 ? -11.273 20.062 -0.699 1 97.19 194 GLU A N 1
ATOM 1428 C CA . GLU A 1 194 ? -12.461 20.625 -1.326 1 97.19 194 GLU A CA 1
ATOM 1429 C C . GLU A 1 194 ? -13.273 19.547 -2.039 1 97.19 194 GLU A C 1
ATOM 1431 O O . GLU A 1 194 ? -14.5 19.531 -1.971 1 97.19 194 GLU A O 1
ATOM 1436 N N . ASN A 1 195 ? -12.547 18.656 -2.717 1 95.12 195 ASN A N 1
ATOM 1437 C CA . ASN A 1 195 ? -13.211 17.531 -3.363 1 95.12 195 ASN A CA 1
ATOM 1438 C C . ASN A 1 195 ? -13.961 16.672 -2.354 1 95.12 195 ASN A C 1
ATOM 1440 O O . ASN A 1 195 ? -15.094 16.266 -2.604 1 95.12 195 ASN A O 1
ATOM 1444 N N . LEU A 1 196 ? -13.289 16.406 -1.29 1 96.06 196 LEU A N 1
ATOM 1445 C CA . LEU A 1 196 ? -13.875 15.555 -0.255 1 96.06 196 LEU A CA 1
ATOM 1446 C C . LEU A 1 196 ? -15.086 16.234 0.378 1 96.06 196 LEU A C 1
ATOM 1448 O O . LEU A 1 196 ? -16.094 15.57 0.642 1 96.06 196 LEU A O 1
ATOM 1452 N N . ARG A 1 197 ? -15.008 17.5 0.658 1 94.06 197 ARG A N 1
ATOM 1453 C CA . ARG A 1 197 ? -16.109 18.266 1.239 1 94.06 197 ARG A CA 1
ATOM 1454 C C . ARG A 1 197 ? -17.359 18.188 0.371 1 94.06 197 ARG A C 1
ATOM 1456 O O . ARG A 1 197 ? -18.469 17.984 0.882 1 94.06 197 ARG A O 1
ATOM 1463 N N . LEU A 1 198 ? -17.156 18.266 -0.903 1 90.75 198 LEU A N 1
ATOM 1464 C CA . LEU A 1 198 ? -18.266 18.203 -1.846 1 90.75 198 LEU A CA 1
ATOM 1465 C C . LEU A 1 198 ? -18.922 16.828 -1.842 1 90.75 198 LEU A C 1
ATOM 1467 O O . LEU A 1 198 ? -20.141 16.703 -1.988 1 90.75 198 LEU A O 1
ATOM 1471 N N . THR A 1 199 ? -18.141 15.852 -1.639 1 89.56 199 THR A N 1
ATOM 1472 C CA . THR A 1 199 ? -18.641 14.477 -1.65 1 89.56 199 THR A CA 1
ATOM 1473 C C . THR A 1 199 ? -19.359 14.156 -0.345 1 89.56 199 THR A C 1
ATOM 1475 O O . THR A 1 199 ? -20.297 13.359 -0.331 1 89.56 199 THR A O 1
ATOM 1478 N N . LEU A 1 200 ? -18.953 14.703 0.755 1 90.56 200 LEU A N 1
ATOM 1479 C CA . LEU A 1 200 ? -19.531 14.43 2.068 1 90.56 200 LEU A CA 1
ATOM 1480 C C . LEU A 1 200 ? -20.844 15.172 2.244 1 90.56 200 LEU A C 1
ATOM 1482 O O . LEU A 1 200 ? -21.734 14.703 2.973 1 90.56 200 LEU A O 1
ATOM 1486 N N . HIS A 1 201 ? -21.047 16.328 1.725 1 80 201 HIS A N 1
ATOM 1487 C CA . HIS A 1 201 ? -22.234 17.141 1.941 1 80 201 HIS A CA 1
ATOM 1488 C C . HIS A 1 201 ? -23.172 17.078 0.743 1 80 201 HIS A C 1
ATOM 1490 O O . HIS A 1 201 ? -24.312 17.562 0.809 1 80 201 HIS A O 1
ATOM 1496 N N . GLY A 1 202 ? -22.781 16.438 -0.307 1 66.19 202 GLY A N 1
ATOM 1497 C CA . GLY A 1 202 ? -23.688 16.344 -1.437 1 66.19 202 GLY A CA 1
ATOM 1498 C C . GLY A 1 202 ? -24.469 15.047 -1.466 1 66.19 202 GLY A C 1
ATOM 1499 O O . GLY A 1 202 ? -24.125 14.086 -0.77 1 66.19 202 GLY A O 1
ATOM 1500 N N . MET B 1 1 ? -29.469 -41.969 10.945 1 35.28 1 MET B N 1
ATOM 1501 C CA . MET B 1 1 ? -29.547 -40.781 10.062 1 35.28 1 MET B CA 1
ATOM 1502 C C . MET B 1 1 ? -28.234 -40 10.086 1 35.28 1 MET B C 1
ATOM 1504 O O . MET B 1 1 ? -27.875 -39.438 11.109 1 35.28 1 MET B O 1
ATOM 1508 N N . THR B 1 2 ? -27.203 -40.531 9.422 1 38.75 2 THR B N 1
ATOM 1509 C CA . THR B 1 2 ? -25.859 -39.969 9.391 1 38.75 2 THR B CA 1
ATOM 1510 C C . THR B 1 2 ? -25.906 -38.5 8.961 1 38.75 2 THR B C 1
ATOM 1512 O O . THR B 1 2 ? -26.562 -38.156 7.969 1 38.75 2 THR B O 1
ATOM 1515 N N . MET B 1 3 ? -25.859 -37.562 9.891 1 39.69 3 MET B N 1
ATOM 1516 C CA . MET B 1 3 ? -25.812 -36.156 9.516 1 39.69 3 MET B CA 1
ATOM 1517 C C . MET B 1 3 ? -24.906 -35.969 8.305 1 39.69 3 MET B C 1
ATOM 1519 O O . MET B 1 3 ? -23.828 -36.562 8.219 1 39.69 3 MET B O 1
ATOM 1523 N N . PRO B 1 4 ? -25.5 -35.719 7.098 1 41.66 4 PRO B N 1
ATOM 1524 C CA . PRO B 1 4 ? -24.578 -35.5 5.98 1 41.66 4 PRO B CA 1
ATOM 1525 C C . PRO B 1 4 ? -23.312 -34.75 6.395 1 41.66 4 PRO B C 1
ATOM 1527 O O . PRO B 1 4 ? -23.328 -34 7.367 1 41.66 4 PRO B O 1
ATOM 1530 N N . THR B 1 5 ? -22.156 -35.406 6.398 1 42.28 5 THR B N 1
ATOM 1531 C CA . THR B 1 5 ? -20.891 -34.688 6.543 1 42.28 5 THR B CA 1
ATOM 1532 C C . THR B 1 5 ? -20.984 -33.281 5.945 1 42.28 5 THR B C 1
ATOM 1534 O O . THR B 1 5 ? -21.234 -33.125 4.746 1 42.28 5 THR B O 1
ATOM 1537 N N . GLN B 1 6 ? -21.688 -32.375 6.469 1 42.84 6 GLN B N 1
ATOM 1538 C CA . GLN B 1 6 ? -21.703 -31 6.004 1 42.84 6 GLN B CA 1
ATOM 1539 C C . GLN B 1 6 ? -20.422 -30.656 5.246 1 42.84 6 GLN B C 1
ATOM 1541 O O . GLN B 1 6 ? -19.312 -30.734 5.809 1 42.84 6 GLN B O 1
ATOM 1546 N N . MET B 1 7 ? -20.141 -31.078 4.02 1 48.28 7 MET B N 1
ATOM 1547 C CA . MET B 1 7 ? -18.984 -30.891 3.143 1 48.28 7 MET B CA 1
ATOM 1548 C C . MET B 1 7 ? -18.406 -29.484 3.299 1 48.28 7 MET B C 1
ATOM 1550 O O . MET B 1 7 ? -19 -28.516 2.83 1 48.28 7 MET B O 1
ATOM 1554 N N . THR B 1 8 ? -17.828 -29.047 4.438 1 61.09 8 THR B N 1
ATOM 1555 C CA . THR B 1 8 ? -17.219 -27.766 4.773 1 61.09 8 THR B CA 1
ATOM 1556 C C . THR B 1 8 ? -16.406 -27.234 3.605 1 61.09 8 THR B C 1
ATOM 1558 O O . THR B 1 8 ? -15.547 -27.938 3.061 1 61.09 8 THR B O 1
ATOM 1561 N N . ARG B 1 9 ? -16.984 -26.328 2.799 1 78.81 9 ARG B N 1
ATOM 1562 C CA . ARG B 1 9 ? -16.312 -25.719 1.65 1 78.81 9 ARG B CA 1
ATOM 1563 C C . ARG B 1 9 ? -14.906 -25.25 2.02 1 78.81 9 ARG B C 1
ATOM 1565 O O . ARG B 1 9 ? -14.672 -24.812 3.141 1 78.81 9 ARG B O 1
ATOM 1572 N N . SER B 1 10 ? -14.008 -25.656 1.119 1 92.06 10 SER B N 1
ATOM 1573 C CA . SER B 1 10 ? -12.633 -25.219 1.303 1 92.06 10 SER B CA 1
ATOM 1574 C C . SER B 1 10 ? -12.562 -23.688 1.413 1 92.06 10 SER B C 1
ATOM 1576 O O . SER B 1 10 ? -13.266 -22.984 0.695 1 92.06 10 SER B O 1
ATOM 1578 N N . HIS B 1 11 ? -11.859 -23.234 2.418 1 96.69 11 HIS B N 1
ATOM 1579 C CA . HIS B 1 11 ? -11.648 -21.797 2.537 1 96.69 11 HIS B CA 1
ATOM 1580 C C . HIS B 1 11 ? -10.992 -21.234 1.284 1 96.69 11 HIS B C 1
ATOM 1582 O O . HIS B 1 11 ? -10.016 -21.797 0.786 1 96.69 11 HIS B O 1
ATOM 1588 N N . ARG B 1 12 ? -11.516 -20.156 0.751 1 98 12 ARG B N 1
ATOM 1589 C CA . ARG B 1 12 ? -10.953 -19.453 -0.392 1 98 12 ARG B CA 1
ATOM 1590 C C . ARG B 1 12 ? -9.914 -18.438 0.056 1 98 12 ARG B C 1
ATOM 1592 O O . ARG B 1 12 ? -10.211 -17.547 0.857 1 98 12 ARG B O 1
ATOM 1599 N N . ILE B 1 13 ? -8.703 -18.547 -0.451 1 98.75 13 ILE B N 1
ATOM 1600 C CA . ILE B 1 13 ? -7.57 -17.734 -0.05 1 98.75 13 ILE B CA 1
ATOM 1601 C C . ILE B 1 13 ? -7.176 -16.797 -1.198 1 98.75 13 ILE B C 1
ATOM 1603 O O . ILE B 1 13 ? -6.836 -17.266 -2.289 1 98.75 13 ILE B O 1
ATOM 1607 N N . TYR B 1 14 ? -7.234 -15.539 -0.987 1 98.81 14 TYR B N 1
ATOM 1608 C CA . TYR B 1 14 ? -6.781 -14.562 -1.972 1 98.81 14 TYR B CA 1
ATOM 1609 C C . TYR B 1 14 ? -5.262 -14.531 -2.055 1 98.81 14 TYR B C 1
ATOM 1611 O O . TYR B 1 14 ? -4.582 -14.305 -1.051 1 98.81 14 TYR B O 1
ATOM 1619 N N . LEU B 1 15 ? -4.695 -14.852 -3.162 1 98.88 15 LEU B N 1
ATOM 1620 C CA . LEU B 1 15 ? -3.256 -14.836 -3.395 1 98.88 15 LEU B CA 1
ATOM 1621 C C . LEU B 1 15 ? -2.807 -13.492 -3.947 1 98.88 15 LEU B C 1
ATOM 1623 O O . LEU B 1 15 ? -3.076 -13.172 -5.109 1 98.88 15 LEU B O 1
ATOM 1627 N N . ALA B 1 16 ? -2.104 -12.734 -3.133 1 98.38 16 ALA B N 1
ATOM 1628 C CA . ALA B 1 16 ? -1.769 -11.359 -3.498 1 98.38 16 ALA B CA 1
ATOM 1629 C C . ALA B 1 16 ? -0.257 -11.156 -3.533 1 98.38 16 ALA B C 1
ATOM 1631 O O . ALA B 1 16 ? 0.475 -11.75 -2.74 1 98.38 16 ALA B O 1
ATOM 1632 N N . GLY B 1 17 ? 0.205 -10.234 -4.359 1 98.38 17 GLY B N 1
ATOM 1633 C CA . GLY B 1 17 ? 1.607 -9.867 -4.445 1 98.38 17 GLY B CA 1
ATOM 1634 C C . GLY B 1 17 ? 1.975 -9.227 -5.773 1 98.38 17 GLY B C 1
ATOM 1635 O O . GLY B 1 17 ? 1.15 -9.164 -6.688 1 98.38 17 GLY B O 1
ATOM 1636 N N . ASP B 1 18 ? 3.248 -8.781 -5.816 1 97.56 18 ASP B N 1
ATOM 1637 C CA . ASP B 1 18 ? 3.766 -8.242 -7.07 1 97.56 18 ASP B CA 1
ATOM 1638 C C . ASP B 1 18 ? 3.895 -9.344 -8.125 1 97.56 18 ASP B C 1
ATOM 1640 O O . ASP B 1 18 ? 4.176 -9.055 -9.297 1 97.56 18 ASP B O 1
ATOM 1644 N N . THR B 1 19 ? 3.572 -10.609 -7.746 1 95.38 19 THR B N 1
ATOM 1645 C CA . THR B 1 19 ? 3.613 -11.773 -8.625 1 95.38 19 THR B CA 1
ATOM 1646 C C . THR B 1 19 ? 2.82 -11.516 -9.898 1 95.38 19 THR B C 1
ATOM 1648 O O . THR B 1 19 ? 3.207 -11.969 -10.984 1 95.38 19 THR B O 1
ATOM 1651 N N . VAL B 1 20 ? 1.772 -10.781 -9.766 1 95.25 20 VAL B N 1
ATOM 1652 C CA . VAL B 1 20 ? 0.854 -10.555 -10.875 1 95.25 20 VAL B CA 1
ATOM 1653 C C . VAL B 1 20 ? 1.569 -9.789 -11.992 1 95.25 20 VAL B C 1
ATOM 1655 O O . VAL B 1 20 ? 1.159 -9.844 -13.148 1 95.25 20 VAL B O 1
ATOM 1658 N N . PHE B 1 21 ? 2.684 -9.125 -11.688 1 95.62 21 PHE B N 1
ATOM 1659 C CA . PHE B 1 21 ? 3.365 -8.289 -12.664 1 95.62 21 PHE B CA 1
ATOM 1660 C C . PHE B 1 21 ? 4.602 -8.984 -13.211 1 95.62 21 PHE B C 1
ATOM 1662 O O . PHE B 1 21 ? 5.25 -8.484 -14.133 1 95.62 21 PHE B O 1
ATOM 1669 N N . ARG B 1 22 ? 4.969 -10.109 -12.688 1 94.25 22 ARG B N 1
ATOM 1670 C CA . ARG B 1 22 ? 6.199 -10.805 -13.047 1 94.25 22 ARG B CA 1
ATOM 1671 C C . ARG B 1 22 ? 6.039 -11.57 -14.352 1 94.25 22 ARG B C 1
ATOM 1673 O O . ARG B 1 22 ? 4.922 -11.922 -14.742 1 94.25 22 ARG B O 1
ATOM 1680 N N . PRO B 1 23 ? 7.141 -11.867 -15.148 1 89.88 23 PRO B N 1
ATOM 1681 C CA . PRO B 1 23 ? 7.066 -12.586 -16.422 1 89.88 23 PRO B CA 1
ATOM 1682 C C . PRO B 1 23 ? 6.48 -13.992 -16.266 1 89.88 23 PRO B C 1
ATOM 1684 O O . PRO B 1 23 ? 5.816 -14.492 -17.188 1 89.88 23 PRO B O 1
ATOM 1687 N N . ASP B 1 24 ? 6.582 -14.695 -15.227 1 90.81 24 ASP B N 1
ATOM 1688 C CA . ASP B 1 24 ? 6.113 -16.062 -15.039 1 90.81 24 ASP B CA 1
ATOM 1689 C C . ASP B 1 24 ? 4.926 -16.125 -14.086 1 90.81 24 ASP B C 1
ATOM 1691 O O . ASP B 1 24 ? 4.723 -17.109 -13.391 1 90.81 24 ASP B O 1
ATOM 1695 N N . ALA B 1 25 ? 4.121 -15.086 -14.227 1 93.69 25 ALA B N 1
ATOM 1696 C CA . ALA B 1 25 ? 3.055 -14.93 -13.242 1 93.69 25 ALA B CA 1
ATOM 1697 C C . ALA B 1 25 ? 2.098 -16.125 -13.273 1 93.69 25 ALA B C 1
ATOM 1699 O O . ALA B 1 25 ? 1.761 -16.688 -12.227 1 93.69 25 ALA B O 1
ATOM 1700 N N . GLN B 1 26 ? 1.663 -16.547 -14.43 1 93.19 26 GLN B N 1
ATOM 1701 C CA . GLN B 1 26 ? 0.683 -17.625 -14.555 1 93.19 26 GLN B CA 1
ATOM 1702 C C . GLN B 1 26 ? 1.223 -18.938 -13.984 1 93.19 26 GLN B C 1
ATOM 1704 O O . GLN B 1 26 ? 0.51 -19.656 -13.281 1 93.19 26 GLN B O 1
ATOM 1709 N N . ASP B 1 27 ? 2.471 -19.203 -14.297 1 96.44 27 ASP B N 1
ATOM 1710 C CA . ASP B 1 27 ? 3.096 -20.422 -13.781 1 96.44 27 ASP B CA 1
ATOM 1711 C C . ASP B 1 27 ? 3.248 -20.359 -12.266 1 96.44 27 ASP B C 1
ATOM 1713 O O . ASP B 1 27 ? 3.037 -21.344 -11.57 1 96.44 27 ASP B O 1
ATOM 1717 N N . LEU B 1 28 ? 3.613 -19.219 -11.789 1 97.25 28 LEU B N 1
ATOM 1718 C CA . LEU B 1 28 ? 3.768 -19.047 -10.352 1 97.25 28 LEU B CA 1
ATOM 1719 C C . LEU B 1 28 ? 2.432 -19.234 -9.633 1 97.25 28 LEU B C 1
ATOM 1721 O O . LEU B 1 28 ? 2.354 -19.938 -8.633 1 97.25 28 LEU B O 1
ATOM 1725 N N . PHE B 1 29 ? 1.391 -18.641 -10.18 1 97.69 29 PHE B N 1
ATOM 1726 C CA . PHE B 1 29 ? 0.085 -18.766 -9.539 1 97.69 29 PHE B CA 1
ATOM 1727 C C . PHE B 1 29 ? -0.425 -20.203 -9.617 1 97.69 29 PHE B C 1
ATOM 1729 O O . PHE B 1 29 ? -1.099 -20.672 -8.703 1 97.69 29 PHE B O 1
ATOM 1736 N N . ARG B 1 30 ? -0.135 -20.891 -10.703 1 98 30 ARG B N 1
ATOM 1737 C CA . ARG B 1 30 ? -0.5 -22.297 -10.781 1 98 30 ARG B CA 1
ATOM 1738 C C . ARG B 1 30 ? 0.161 -23.094 -9.672 1 98 30 ARG B C 1
ATOM 1740 O O . ARG B 1 30 ? -0.494 -23.906 -9.008 1 98 30 ARG B O 1
ATOM 1747 N N . ALA B 1 31 ? 1.452 -22.875 -9.492 1 98.69 31 ALA B N 1
ATOM 1748 C CA . ALA B 1 31 ? 2.186 -23.562 -8.43 1 98.69 31 ALA B CA 1
ATOM 1749 C C . ALA B 1 31 ? 1.63 -23.203 -7.059 1 98.69 31 ALA B C 1
ATOM 1751 O O . ALA B 1 31 ? 1.476 -24.078 -6.195 1 98.69 31 ALA B O 1
ATOM 1752 N N . MET B 1 32 ? 1.318 -21.969 -6.844 1 98.81 32 MET B N 1
ATOM 1753 C CA . MET B 1 32 ? 0.79 -21.5 -5.566 1 98.81 32 MET B CA 1
ATOM 1754 C C . MET B 1 32 ? -0.58 -22.109 -5.289 1 98.81 32 MET B C 1
ATOM 1756 O O . MET B 1 32 ? -0.864 -22.516 -4.16 1 98.81 32 MET B O 1
ATOM 1760 N N . LYS B 1 33 ? -1.403 -22.172 -6.316 1 98.69 33 LYS B N 1
ATOM 1761 C CA . LYS B 1 33 ? -2.715 -22.781 -6.16 1 98.69 33 LYS B CA 1
ATOM 1762 C C . LYS B 1 33 ? -2.586 -24.266 -5.805 1 98.69 33 LYS B C 1
ATOM 1764 O O . LYS B 1 33 ? -3.371 -24.797 -5.016 1 98.69 33 LYS B O 1
ATOM 1769 N N . ALA B 1 34 ? -1.628 -24.906 -6.391 1 98.75 34 ALA B N 1
ATOM 1770 C CA . ALA B 1 34 ? -1.385 -26.312 -6.066 1 98.75 34 ALA B CA 1
ATOM 1771 C C . ALA B 1 34 ? -0.993 -26.469 -4.602 1 98.75 34 ALA B C 1
ATOM 1773 O O . ALA B 1 34 ? -1.447 -27.406 -3.93 1 98.75 34 ALA B O 1
ATOM 1774 N N . ILE B 1 35 ? -0.133 -25.594 -4.121 1 98.81 35 ILE B N 1
ATOM 1775 C CA . ILE B 1 35 ? 0.272 -25.609 -2.721 1 98.81 35 ILE B CA 1
ATOM 1776 C C . ILE B 1 35 ? -0.953 -25.438 -1.826 1 98.81 35 ILE B C 1
ATOM 1778 O O . ILE B 1 35 ? -1.102 -26.141 -0.822 1 98.81 35 ILE B O 1
ATOM 1782 N N . CYS B 1 36 ? -1.828 -24.516 -2.191 1 98.5 36 CYS B N 1
ATOM 1783 C CA . CYS B 1 36 ? -3.064 -24.328 -1.444 1 98.5 36 CYS B CA 1
ATOM 1784 C C . CYS B 1 36 ? -3.9 -25.594 -1.432 1 98.5 36 CYS B C 1
ATOM 1786 O O . CYS B 1 36 ? -4.383 -26.016 -0.378 1 98.5 36 CYS B O 1
ATOM 1788 N N . ALA B 1 37 ? -4.074 -26.203 -2.578 1 98.06 37 ALA B N 1
ATOM 1789 C CA . ALA B 1 37 ? -4.883 -27.422 -2.705 1 98.06 37 ALA B CA 1
ATOM 1790 C C . ALA B 1 37 ? -4.34 -28.531 -1.82 1 98.06 37 ALA B C 1
ATOM 1792 O O . ALA B 1 37 ? -5.105 -29.25 -1.167 1 98.06 37 ALA B O 1
ATOM 1793 N N . ASP B 1 38 ? -3.025 -28.656 -1.793 1 97.5 38 ASP B N 1
ATOM 1794 C CA . ASP B 1 38 ? -2.375 -29.672 -0.962 1 97.5 38 ASP B CA 1
ATOM 1795 C C . ASP B 1 38 ? -2.678 -29.438 0.517 1 97.5 38 ASP B C 1
ATOM 1797 O O . ASP B 1 38 ? -2.688 -30.391 1.308 1 97.5 38 ASP B O 1
ATOM 1801 N N . ALA B 1 39 ? -2.955 -28.203 0.846 1 96.75 39 ALA B N 1
ATOM 1802 C CA . ALA B 1 39 ? -3.256 -27.859 2.23 1 96.75 39 ALA B CA 1
ATOM 1803 C C . ALA B 1 39 ? -4.762 -27.875 2.49 1 96.75 39 ALA B C 1
ATOM 1805 O O . ALA B 1 39 ? -5.215 -27.531 3.578 1 96.75 39 ALA B O 1
ATOM 1806 N N . GLY B 1 40 ? -5.562 -28.25 1.509 1 95.88 40 GLY B N 1
ATOM 1807 C CA . GLY B 1 40 ? -7.008 -28.312 1.646 1 95.88 40 GLY B CA 1
ATOM 1808 C C . GLY B 1 40 ? -7.68 -26.953 1.489 1 95.88 40 GLY B C 1
ATOM 1809 O O . GLY B 1 40 ? -8.781 -26.734 2.006 1 95.88 40 GLY B O 1
ATOM 1810 N N . LEU B 1 41 ? -6.992 -26.016 0.88 1 97.56 41 LEU B N 1
ATOM 1811 C CA . LEU B 1 41 ? -7.492 -24.672 0.646 1 97.56 41 LEU B CA 1
ATOM 1812 C C . LEU B 1 41 ? -7.664 -24.406 -0.846 1 97.56 41 LEU B C 1
ATOM 1814 O O . LEU B 1 41 ? -7.113 -25.125 -1.678 1 97.56 41 LEU B O 1
ATOM 1818 N N . GLU B 1 42 ? -8.484 -23.422 -1.165 1 98.19 42 GLU B N 1
ATOM 1819 C CA . GLU B 1 42 ? -8.641 -22.969 -2.543 1 98.19 42 GLU B CA 1
ATOM 1820 C C . GLU B 1 42 ? -7.941 -21.625 -2.76 1 98.19 42 GLU B C 1
ATOM 1822 O O . GLU B 1 42 ? -8.383 -20.609 -2.238 1 98.19 42 GLU B O 1
ATOM 1827 N N . GLY B 1 43 ? -6.898 -21.688 -3.537 1 98.44 43 GLY B N 1
ATOM 1828 C CA . GLY B 1 43 ? -6.238 -20.438 -3.898 1 98.44 43 GLY B CA 1
ATOM 1829 C C . GLY B 1 43 ? -6.934 -19.703 -5.027 1 98.44 43 GLY B C 1
ATOM 1830 O O . GLY B 1 43 ? -7.324 -20.312 -6.023 1 98.44 43 GLY B O 1
ATOM 1831 N N . VAL B 1 44 ? -7.086 -18.375 -4.832 1 98.06 44 VAL B N 1
ATOM 1832 C CA . VAL B 1 44 ? -7.68 -17.469 -5.816 1 98.06 44 VAL B CA 1
ATOM 1833 C C . VAL B 1 44 ? -6.715 -16.328 -6.117 1 98.06 44 VAL B C 1
ATOM 1835 O O . VAL B 1 44 ? -6.184 -15.695 -5.199 1 98.06 44 VAL B O 1
ATOM 1838 N N . CYS B 1 45 ? -6.488 -16.125 -7.414 1 97.19 45 CYS B N 1
ATOM 1839 C CA . CYS B 1 45 ? -5.555 -15.062 -7.766 1 97.19 45 CYS B CA 1
ATOM 1840 C C . CYS B 1 45 ? -6.234 -14 -8.617 1 97.19 45 CYS B C 1
ATOM 1842 O O . CYS B 1 45 ? -7.336 -14.219 -9.133 1 97.19 45 CYS B O 1
ATOM 1844 N N . PRO B 1 46 ? -5.617 -12.859 -8.898 1 94.38 46 PRO B N 1
ATOM 1845 C CA . PRO B 1 46 ? -6.223 -11.727 -9.602 1 94.38 46 PRO B CA 1
ATOM 1846 C C . PRO B 1 46 ? -6.59 -12.062 -11.047 1 94.38 46 PRO B C 1
ATOM 1848 O O . PRO B 1 46 ? -7.457 -11.406 -11.633 1 94.38 46 PRO B O 1
ATOM 1851 N N . PHE B 1 47 ? -6.035 -13.055 -11.594 1 92.19 47 PHE B N 1
ATOM 1852 C CA . PHE B 1 47 ? -6.328 -13.414 -12.977 1 92.19 47 PHE B CA 1
ATOM 1853 C C . PHE B 1 47 ? -7.652 -14.164 -13.07 1 92.19 47 PHE B C 1
ATOM 1855 O O . PHE B 1 47 ? -8.234 -14.273 -14.148 1 92.19 47 PHE B O 1
ATOM 1862 N N . ASP B 1 48 ? -8.039 -14.648 -11.953 1 92.81 48 ASP B N 1
ATOM 1863 C CA . ASP B 1 48 ? -9.242 -15.477 -11.969 1 92.81 48 ASP B CA 1
ATOM 1864 C C . ASP B 1 48 ? -10.477 -14.656 -12.32 1 92.81 48 ASP B C 1
ATOM 1866 O O . ASP B 1 48 ? -10.781 -13.664 -11.648 1 92.81 48 ASP B O 1
ATOM 1870 N N . GLY B 1 49 ? -11.078 -14.977 -13.414 1 84.44 49 GLY B N 1
ATOM 1871 C CA . GLY B 1 49 ? -12.289 -14.297 -13.852 1 84.44 49 GLY B CA 1
ATOM 1872 C C . GLY B 1 49 ? -12.008 -13.047 -14.656 1 84.44 49 GLY B C 1
ATOM 1873 O O . GLY B 1 49 ? -12.906 -12.219 -14.867 1 84.44 49 GLY B O 1
ATOM 1874 N N . GLN B 1 50 ? -10.742 -12.891 -15.039 1 86.5 50 GLN B N 1
ATOM 1875 C CA . GLN B 1 50 ? -10.391 -11.656 -15.734 1 86.5 50 GLN B CA 1
ATOM 1876 C C . GLN B 1 50 ? -9.797 -11.945 -17.109 1 86.5 50 GLN B C 1
ATOM 1878 O O . GLN B 1 50 ? -8.93 -11.219 -17.578 1 86.5 50 GLN B O 1
ATOM 1883 N N . ALA B 1 51 ? -10.172 -12.984 -17.703 1 81.88 51 ALA B N 1
ATOM 1884 C CA . ALA B 1 51 ? -9.641 -13.391 -19 1 81.88 51 ALA B CA 1
ATOM 1885 C C . ALA B 1 51 ? -9.883 -12.312 -20.047 1 81.88 51 ALA B C 1
ATOM 1887 O O . ALA B 1 51 ? -9.047 -12.109 -20.938 1 81.88 51 ALA B O 1
ATOM 1888 N N . ASP B 1 52 ? -10.938 -11.57 -19.891 1 85.81 52 ASP B N 1
ATOM 1889 C CA . ASP B 1 52 ? -11.312 -10.594 -20.906 1 85.81 52 ASP B CA 1
ATOM 1890 C C . ASP B 1 52 ? -10.492 -9.32 -20.781 1 85.81 52 ASP B C 1
ATOM 1892 O O . ASP B 1 52 ? -10.461 -8.5 -21.703 1 85.81 52 ASP B O 1
ATOM 1896 N N . ILE B 1 53 ? -9.836 -9.141 -19.672 1 88.38 53 ILE B N 1
ATOM 1897 C CA . ILE B 1 53 ? -9.086 -7.918 -19.422 1 88.38 53 ILE B CA 1
ATOM 1898 C C . ILE B 1 53 ? -7.922 -7.809 -20.391 1 88.38 53 ILE B C 1
ATOM 1900 O O . ILE B 1 53 ? -7.574 -6.707 -20.828 1 88.38 53 ILE B O 1
ATOM 1904 N N . ASP B 1 54 ? -7.352 -8.93 -20.766 1 83.44 54 ASP B N 1
ATOM 1905 C CA . ASP B 1 54 ? -6.188 -8.953 -21.641 1 83.44 54 ASP B CA 1
ATOM 1906 C C . ASP B 1 54 ? -6.527 -8.398 -23.016 1 83.44 54 ASP B C 1
ATOM 1908 O O . ASP B 1 54 ? -5.645 -7.922 -23.734 1 83.44 54 ASP B O 1
ATOM 1912 N N . ALA B 1 55 ? -7.746 -8.43 -23.328 1 85.38 55 ALA B N 1
ATOM 1913 C CA . ALA B 1 55 ? -8.18 -7.98 -24.641 1 85.38 55 ALA B CA 1
ATOM 1914 C C . ALA B 1 55 ? -8.445 -6.477 -24.656 1 85.38 55 ALA B C 1
ATOM 1916 O O . ALA B 1 55 ? -8.578 -5.871 -25.719 1 85.38 55 ALA B O 1
ATOM 1917 N N . LEU B 1 56 ? -8.445 -5.902 -23.547 1 89.75 56 LEU B N 1
ATOM 1918 C CA . LEU B 1 56 ? -8.758 -4.48 -23.453 1 89.75 56 LEU B CA 1
ATOM 1919 C C . LEU B 1 56 ? -7.504 -3.635 -23.641 1 89.75 56 LEU B C 1
ATOM 1921 O O . LEU B 1 56 ? -6.398 -4.07 -23.312 1 89.75 56 LEU B O 1
ATOM 1925 N N . ALA B 1 57 ? -7.746 -2.449 -24.203 1 88.56 57 ALA B N 1
ATOM 1926 C CA . ALA B 1 57 ? -6.652 -1.486 -24.297 1 88.56 57 ALA B CA 1
ATOM 1927 C C . ALA B 1 57 ? -6.27 -0.967 -22.922 1 88.56 57 ALA B C 1
ATOM 1929 O O . ALA B 1 57 ? -7.137 -0.698 -22.078 1 88.56 57 ALA B O 1
ATOM 1930 N N . PRO B 1 58 ? -4.973 -0.849 -22.734 1 89.81 58 PRO B N 1
ATOM 1931 C CA . PRO B 1 58 ? -4.562 -0.226 -21.469 1 89.81 58 PRO B CA 1
ATOM 1932 C C . PRO B 1 58 ? -5.051 1.215 -21.344 1 89.81 58 PRO B C 1
ATOM 1934 O O . PRO B 1 58 ? -5.137 1.936 -22.344 1 89.81 58 PRO B O 1
ATOM 1937 N N . GLY B 1 59 ? -5.332 1.667 -20.125 1 92.62 59 GLY B N 1
ATOM 1938 C CA . GLY B 1 59 ? -5.816 3.008 -19.828 1 92.62 59 GLY B CA 1
ATOM 1939 C C . GLY B 1 59 ? -6.527 3.111 -18.5 1 92.62 59 GLY B C 1
ATOM 1940 O O . GLY B 1 59 ? -6.574 2.145 -17.734 1 92.62 59 GLY B O 1
ATOM 1941 N N . ALA B 1 60 ? -7.062 4.309 -18.281 1 94.81 60 ALA B N 1
ATOM 1942 C CA . ALA B 1 60 ? -7.688 4.605 -17 1 94.81 60 ALA B CA 1
ATOM 1943 C C . ALA B 1 60 ? -8.891 3.699 -16.75 1 94.81 60 ALA B C 1
ATOM 1945 O O . ALA B 1 60 ? -9.07 3.188 -15.648 1 94.81 60 ALA B O 1
ATOM 1946 N N . GLN B 1 61 ? -9.688 3.484 -17.75 1 95.19 61 GLN B N 1
ATOM 1947 C CA . GLN B 1 61 ? -10.891 2.676 -17.594 1 95.19 61 GLN B CA 1
ATOM 1948 C C . GLN B 1 61 ? -10.539 1.216 -17.312 1 95.19 61 GLN B C 1
ATOM 1950 O O . GLN B 1 61 ? -11.164 0.571 -16.469 1 95.19 61 GLN B O 1
ATOM 1955 N N . THR B 1 62 ? -9.602 0.709 -18.062 1 95.38 62 THR B N 1
ATOM 1956 C CA . THR B 1 62 ? -9.156 -0.663 -17.828 1 95.38 62 THR B CA 1
ATOM 1957 C C . THR B 1 62 ? -8.555 -0.814 -16.438 1 95.38 62 THR B C 1
ATOM 1959 O O . THR B 1 62 ? -8.844 -1.783 -15.734 1 95.38 62 THR B O 1
ATOM 1962 N N . SER B 1 63 ? -7.711 0.143 -16.047 1 95.88 63 SER B N 1
ATOM 1963 C CA . SER B 1 63 ? -7.117 0.125 -14.711 1 95.88 63 SER B CA 1
ATOM 1964 C C . SER B 1 63 ? -8.188 0.129 -13.625 1 95.88 63 SER B C 1
ATOM 1966 O O . SER B 1 63 ? -8.094 -0.613 -12.648 1 95.88 63 SER B O 1
ATOM 1968 N N . LEU B 1 64 ? -9.195 0.938 -13.805 1 97.06 64 LEU B N 1
ATOM 1969 C CA . LEU B 1 64 ? -10.281 1.017 -12.836 1 97.06 64 LEU B CA 1
ATOM 1970 C C . LEU B 1 64 ? -11.07 -0.291 -12.789 1 97.06 64 LEU B C 1
ATOM 1972 O O . LEU B 1 64 ? -11.469 -0.743 -11.711 1 97.06 64 LEU B O 1
ATOM 1976 N N . LEU B 1 65 ? -11.289 -0.877 -13.906 1 96.56 65 LEU B N 1
ATOM 1977 C CA . LEU B 1 65 ? -11.984 -2.158 -13.977 1 96.56 65 LEU B CA 1
ATOM 1978 C C . LEU B 1 65 ? -11.211 -3.24 -13.234 1 96.56 65 LEU B C 1
ATOM 1980 O O . LEU B 1 65 ? -11.797 -4.043 -12.5 1 96.56 65 LEU B O 1
ATOM 1984 N N . ILE B 1 66 ? -9.938 -3.285 -13.414 1 96.25 66 ILE B N 1
ATOM 1985 C CA . ILE B 1 66 ? -9.086 -4.258 -12.734 1 96.25 66 ILE B CA 1
ATOM 1986 C C . ILE B 1 66 ? -9.211 -4.082 -11.227 1 96.25 66 ILE B C 1
ATOM 1988 O O . ILE B 1 66 ? -9.367 -5.059 -10.492 1 96.25 66 ILE B O 1
ATOM 1992 N N . ALA B 1 67 ? -9.148 -2.828 -10.75 1 97.62 67 ALA B N 1
ATOM 1993 C CA . ALA B 1 67 ? -9.297 -2.551 -9.32 1 97.62 67 ALA B CA 1
ATOM 1994 C C . ALA B 1 67 ? -10.633 -3.068 -8.797 1 97.62 67 ALA B C 1
ATOM 1996 O O . ALA B 1 67 ? -10.695 -3.674 -7.727 1 97.62 67 ALA B O 1
ATOM 1997 N N . ARG B 1 68 ? -11.672 -2.816 -9.547 1 97.69 68 ARG B N 1
ATOM 1998 C CA . ARG B 1 68 ? -13.008 -3.27 -9.148 1 97.69 68 ARG B CA 1
ATOM 1999 C C . ARG B 1 68 ? -13.07 -4.793 -9.086 1 97.69 68 ARG B C 1
ATOM 2001 O O . ARG B 1 68 ? -13.625 -5.355 -8.141 1 97.69 68 ARG B O 1
ATOM 2008 N N . LEU B 1 69 ? -12.578 -5.43 -10.07 1 97.06 69 LEU B N 1
ATOM 2009 C CA . LEU B 1 69 ? -12.617 -6.887 -10.141 1 97.06 69 LEU B CA 1
ATOM 2010 C C . LEU B 1 69 ? -11.797 -7.504 -9.016 1 97.06 69 LEU B C 1
ATOM 2012 O O . LEU B 1 69 ? -12.195 -8.516 -8.422 1 97.06 69 LEU B O 1
ATOM 2016 N N . ASP B 1 70 ? -10.594 -6.934 -8.727 1 97.75 70 ASP B N 1
ATOM 2017 C CA . ASP B 1 70 ? -9.797 -7.41 -7.602 1 97.75 70 ASP B CA 1
ATOM 2018 C C . ASP B 1 70 ? -10.547 -7.25 -6.285 1 97.75 70 ASP B C 1
ATOM 2020 O O . ASP B 1 70 ? -10.516 -8.141 -5.434 1 97.75 70 ASP B O 1
ATOM 2024 N N . ARG B 1 71 ? -11.164 -6.113 -6.121 1 98.44 71 ARG B N 1
ATOM 2025 C CA . ARG B 1 71 ? -11.992 -5.895 -4.934 1 98.44 71 ARG B CA 1
ATOM 2026 C C . ARG B 1 71 ? -13.055 -6.98 -4.797 1 98.44 71 ARG B C 1
ATOM 2028 O O . ARG B 1 71 ? -13.211 -7.57 -3.723 1 98.44 71 ARG B O 1
ATOM 2035 N N . ASP B 1 72 ? -13.805 -7.238 -5.883 1 98 72 ASP B N 1
ATOM 2036 C CA . ASP B 1 72 ? -14.875 -8.234 -5.867 1 98 72 ASP B CA 1
ATOM 2037 C C . ASP B 1 72 ? -14.32 -9.625 -5.547 1 98 72 ASP B C 1
ATOM 2039 O O . ASP B 1 72 ? -14.961 -10.398 -4.828 1 98 72 ASP B O 1
ATOM 2043 N N . LEU B 1 73 ? -13.203 -9.938 -6.09 1 98.12 73 LEU B N 1
ATOM 2044 C CA . LEU B 1 73 ? -12.562 -11.219 -5.812 1 98.12 73 LEU B CA 1
ATOM 2045 C C . LEU B 1 73 ? -12.219 -11.352 -4.332 1 98.12 73 LEU B C 1
ATOM 2047 O O . LEU B 1 73 ? -12.461 -12.391 -3.725 1 98.12 73 LEU B O 1
ATOM 2051 N N . MET B 1 74 ? -11.609 -10.305 -3.768 1 98.62 74 MET B N 1
ATOM 2052 C CA . MET B 1 74 ? -11.281 -10.297 -2.346 1 98.62 74 MET B CA 1
ATOM 2053 C C . MET B 1 74 ? -12.539 -10.492 -1.497 1 98.62 74 MET B C 1
ATOM 2055 O O . MET B 1 74 ? -12.508 -11.211 -0.494 1 98.62 74 MET B O 1
ATOM 2059 N N . ASP B 1 75 ? -13.648 -9.883 -1.897 1 98.62 75 ASP B N 1
ATOM 2060 C CA . ASP B 1 75 ? -14.906 -10.008 -1.164 1 98.62 75 ASP B CA 1
ATOM 2061 C C . ASP B 1 75 ? -15.352 -11.469 -1.091 1 98.62 75 ASP B C 1
ATOM 2063 O O . ASP B 1 75 ? -15.984 -11.883 -0.116 1 98.62 75 ASP B O 1
ATOM 2067 N N . GLY B 1 76 ? -15.016 -12.211 -2.074 1 97.88 76 GLY B N 1
ATOM 2068 C CA . GLY B 1 76 ? -15.43 -13.609 -2.146 1 97.88 76 GLY B CA 1
ATOM 2069 C C . GLY B 1 76 ? -14.469 -14.555 -1.457 1 97.88 76 GLY B C 1
ATOM 2070 O O . GLY B 1 76 ? -14.672 -15.773 -1.473 1 97.88 76 GLY B O 1
ATOM 2071 N N . CYS B 1 77 ? -13.438 -14.039 -0.852 1 98.44 77 CYS B N 1
ATOM 2072 C CA . CYS B 1 77 ? -12.43 -14.867 -0.197 1 98.44 77 CYS B CA 1
ATOM 2073 C C . CYS B 1 77 ? -12.602 -14.844 1.316 1 98.44 77 CYS B C 1
ATOM 2075 O O . CYS B 1 77 ? -13.203 -13.914 1.86 1 98.44 77 CYS B O 1
ATOM 2077 N N . ASP B 1 78 ? -12.094 -15.867 1.977 1 97.94 78 ASP B N 1
ATOM 2078 C CA . ASP B 1 78 ? -12.203 -16 3.426 1 97.94 78 ASP B CA 1
ATOM 2079 C C . ASP B 1 78 ? -10.953 -15.461 4.125 1 97.94 78 ASP B C 1
ATOM 2081 O O . ASP B 1 78 ? -11.016 -15.062 5.289 1 97.94 78 ASP B O 1
ATOM 2085 N N . ALA B 1 79 ? -9.852 -15.469 3.467 1 98.69 79 ALA B N 1
ATOM 2086 C CA . ALA B 1 79 ? -8.539 -15.07 3.977 1 98.69 79 ALA B CA 1
ATOM 2087 C C . ALA B 1 79 ? -7.617 -14.648 2.84 1 98.69 79 ALA B C 1
ATOM 2089 O O . ALA B 1 79 ? -7.973 -14.773 1.664 1 98.69 79 ALA B O 1
ATOM 2090 N N . GLY B 1 80 ? -6.5 -14.102 3.16 1 98.75 80 GLY B N 1
ATOM 2091 C CA . GLY B 1 80 ? -5.547 -13.688 2.145 1 98.75 80 GLY B CA 1
ATOM 2092 C C . GLY B 1 80 ? -4.105 -13.961 2.529 1 98.75 80 GLY B C 1
ATOM 2093 O O . GLY B 1 80 ? -3.768 -13.984 3.715 1 98.75 80 GLY B O 1
ATOM 2094 N N . VAL B 1 81 ? -3.238 -14.203 1.566 1 98.94 81 VAL B N 1
ATOM 2095 C CA . VAL B 1 81 ? -1.793 -14.344 1.713 1 98.94 81 VAL B CA 1
ATOM 2096 C C . VAL B 1 81 ? -1.081 -13.336 0.814 1 98.94 81 VAL B C 1
ATOM 2098 O O . VAL B 1 81 ? -1.428 -13.188 -0.36 1 98.94 81 VAL B O 1
ATOM 2101 N N . PHE B 1 82 ? -0.1 -12.664 1.326 1 98.94 82 PHE B N 1
ATOM 2102 C CA . PHE B 1 82 ? 0.408 -11.461 0.673 1 98.94 82 PHE B CA 1
ATOM 2103 C C . PHE B 1 82 ? 1.929 -11.5 0.579 1 98.94 82 PHE B C 1
ATOM 2105 O O . PHE B 1 82 ? 2.613 -11.734 1.577 1 98.94 82 PHE B O 1
ATOM 2112 N N . CYS B 1 83 ? 2.473 -11.25 -0.571 1 98.94 83 CYS B N 1
ATOM 2113 C CA . CYS B 1 83 ? 3.912 -11.109 -0.764 1 98.94 83 CYS B CA 1
ATOM 2114 C C . CYS B 1 83 ? 4.395 -9.742 -0.292 1 98.94 83 CYS B C 1
ATOM 2116 O O . CYS B 1 83 ? 3.854 -8.719 -0.7 1 98.94 83 CYS B O 1
ATOM 2118 N N . LEU B 1 84 ? 5.457 -9.75 0.562 1 98.94 84 LEU B N 1
ATOM 2119 C CA . LEU B 1 84 ? 5.992 -8.508 1.101 1 98.94 84 LEU B CA 1
ATOM 2120 C C . LEU B 1 84 ? 7.355 -8.195 0.498 1 98.94 84 LEU B C 1
ATOM 2122 O O . LEU B 1 84 ? 8.109 -7.383 1.04 1 98.94 84 LEU B O 1
ATOM 2126 N N . ASP B 1 85 ? 7.699 -8.812 -0.603 1 98.81 85 ASP B N 1
ATOM 2127 C CA . ASP B 1 85 ? 8.977 -8.578 -1.267 1 98.81 85 ASP B CA 1
ATOM 2128 C C . ASP B 1 85 ? 9.117 -7.113 -1.687 1 98.81 85 ASP B C 1
ATOM 2130 O O . ASP B 1 85 ? 8.133 -6.469 -2.043 1 98.81 85 ASP B O 1
ATOM 2134 N N . PRO B 1 86 ? 10.398 -6.633 -1.65 1 98.5 86 PRO B N 1
ATOM 2135 C CA . PRO B 1 86 ? 10.641 -5.34 -2.295 1 98.5 86 PRO B CA 1
ATOM 2136 C C . PRO B 1 86 ? 10.219 -5.324 -3.762 1 98.5 86 PRO B C 1
ATOM 2138 O O . PRO B 1 86 ? 10.43 -6.301 -4.48 1 98.5 86 PRO B O 1
ATOM 2141 N N . PHE B 1 87 ? 9.617 -4.238 -4.164 1 98.56 87 PHE B N 1
ATOM 2142 C CA . PHE B 1 87 ? 9.023 -4.117 -5.492 1 98.56 87 PHE B CA 1
ATOM 2143 C C . PHE B 1 87 ? 9.844 -3.184 -6.371 1 98.56 87 PHE B C 1
ATOM 2145 O O . PHE B 1 87 ? 10.227 -2.094 -5.941 1 98.56 87 PHE B O 1
ATOM 2152 N N . ARG B 1 88 ? 10.242 -3.576 -7.574 1 97.94 88 ARG B N 1
ATOM 2153 C CA . ARG B 1 88 ? 10.93 -2.828 -8.617 1 97.94 88 ARG B CA 1
ATOM 2154 C C . ARG B 1 88 ? 12.281 -2.316 -8.125 1 97.94 88 ARG B C 1
ATOM 2156 O O . ARG B 1 88 ? 12.641 -1.164 -8.375 1 97.94 88 ARG B O 1
ATOM 2163 N N . ARG B 1 89 ? 12.969 -3.104 -7.363 1 98 89 ARG B N 1
ATOM 2164 C CA . ARG B 1 89 ? 14.312 -2.871 -6.844 1 98 89 ARG B CA 1
ATOM 2165 C C . ARG B 1 89 ? 14.328 -1.697 -5.871 1 98 89 ARG B C 1
ATOM 2167 O O . ARG B 1 89 ? 15.367 -1.07 -5.66 1 98 89 ARG B O 1
ATOM 2174 N N . SER B 1 90 ? 13.188 -1.369 -5.316 1 98.62 90 SER B N 1
ATOM 2175 C CA . SER B 1 90 ? 13.133 -0.428 -4.203 1 98.62 90 SER B CA 1
ATOM 2176 C C . SER B 1 90 ? 13.117 -1.157 -2.863 1 98.62 90 SER B C 1
ATOM 2178 O O . SER B 1 90 ? 13.289 -2.377 -2.812 1 98.62 90 SER B O 1
ATOM 2180 N N . ALA B 1 91 ? 13.031 -0.424 -1.783 1 98.44 91 ALA B N 1
ATOM 2181 C CA . ALA B 1 91 ? 12.969 -1.027 -0.455 1 98.44 91 ALA B CA 1
ATOM 2182 C C . ALA B 1 91 ? 11.547 -1.485 -0.132 1 98.44 91 ALA B C 1
ATOM 2184 O O . ALA B 1 91 ? 11.352 -2.43 0.637 1 98.44 91 ALA B O 1
ATOM 2185 N N . ASP B 1 92 ? 10.562 -0.869 -0.712 1 98.81 92 ASP B N 1
ATOM 2186 C CA . ASP B 1 92 ? 9.164 -1.003 -0.311 1 98.81 92 ASP B CA 1
ATOM 2187 C C . ASP B 1 92 ? 8.445 -2.043 -1.167 1 98.81 92 ASP B C 1
ATOM 2189 O O . ASP B 1 92 ? 8.852 -2.307 -2.301 1 98.81 92 ASP B O 1
ATOM 2193 N N . MET B 1 93 ? 7.422 -2.645 -0.649 1 98.88 93 MET B N 1
ATOM 2194 C CA . MET B 1 93 ? 6.578 -3.607 -1.354 1 98.88 93 MET B CA 1
ATOM 2195 C C . MET B 1 93 ? 5.637 -2.9 -2.324 1 98.88 93 MET B C 1
ATOM 2197 O O . MET B 1 93 ? 5.523 -1.675 -2.301 1 98.88 93 MET B O 1
ATOM 2201 N N . ASP B 1 94 ? 4.965 -3.68 -3.168 1 98.81 94 ASP B N 1
ATOM 2202 C CA . ASP B 1 94 ? 3.961 -3.199 -4.109 1 98.81 94 ASP B CA 1
ATOM 2203 C C . ASP B 1 94 ? 2.805 -2.52 -3.381 1 98.81 94 ASP B C 1
ATOM 2205 O O . ASP B 1 94 ? 2.1 -3.158 -2.596 1 98.81 94 ASP B O 1
ATOM 2209 N N . PRO B 1 95 ? 2.562 -1.231 -3.621 1 98.88 95 PRO B N 1
ATOM 2210 C CA . PRO B 1 95 ? 1.484 -0.559 -2.893 1 98.88 95 PRO B CA 1
ATOM 2211 C C . PRO B 1 95 ? 0.106 -1.128 -3.217 1 98.88 95 PRO B C 1
ATOM 2213 O O . PRO B 1 95 ? -0.813 -1.035 -2.4 1 98.88 95 PRO B O 1
ATOM 2216 N N . GLY B 1 96 ? -0.105 -1.68 -4.402 1 98.81 96 GLY B N 1
ATOM 2217 C CA . GLY B 1 96 ? -1.366 -2.348 -4.684 1 98.81 96 GLY B CA 1
ATOM 2218 C C . GLY B 1 96 ? -1.656 -3.496 -3.738 1 98.81 96 GLY B C 1
ATOM 2219 O O . GLY B 1 96 ? -2.777 -3.633 -3.244 1 98.81 96 GLY B O 1
ATOM 2220 N N . THR B 1 97 ? -0.669 -4.336 -3.535 1 98.88 97 THR B N 1
ATOM 2221 C CA . THR B 1 97 ? -0.784 -5.418 -2.564 1 98.88 97 THR B CA 1
ATOM 2222 C C . THR B 1 97 ? -1.063 -4.867 -1.17 1 98.88 97 THR B C 1
ATOM 2224 O O . THR B 1 97 ? -1.836 -5.453 -0.408 1 98.88 97 THR B O 1
ATOM 2227 N N . ALA B 1 98 ? -0.445 -3.744 -0.833 1 98.94 98 ALA B N 1
ATOM 2228 C CA . ALA B 1 98 ? -0.673 -3.111 0.465 1 98.94 98 ALA B CA 1
ATOM 2229 C C . ALA B 1 98 ? -2.131 -2.686 0.619 1 98.94 98 ALA B C 1
ATOM 2231 O O . ALA B 1 98 ? -2.717 -2.836 1.693 1 98.94 98 ALA B O 1
ATOM 2232 N N . VAL B 1 99 ? -2.717 -2.115 -0.439 1 98.94 99 VAL B N 1
ATOM 2233 C CA . VAL B 1 99 ? -4.137 -1.785 -0.423 1 98.94 99 VAL B CA 1
ATOM 2234 C C . VAL B 1 99 ? -4.953 -3.029 -0.077 1 98.94 99 VAL B C 1
ATOM 2236 O O . VAL B 1 99 ? -5.887 -2.963 0.727 1 98.94 99 VAL B O 1
ATOM 2239 N N . GLU B 1 100 ? -4.617 -4.125 -0.668 1 98.94 100 GLU B N 1
ATOM 2240 C CA . GLU B 1 100 ? -5.355 -5.367 -0.474 1 98.94 100 GLU B CA 1
ATOM 2241 C C . GLU B 1 100 ? -5.23 -5.863 0.965 1 98.94 100 GLU B C 1
ATOM 2243 O O . GLU B 1 100 ? -6.195 -6.387 1.53 1 98.94 100 GLU B O 1
ATOM 2248 N N . ILE B 1 101 ? -4.047 -5.707 1.574 1 98.94 101 ILE B N 1
ATOM 2249 C CA . ILE B 1 101 ? -3.861 -6.031 2.984 1 98.94 101 ILE B CA 1
ATOM 2250 C C . ILE B 1 101 ? -4.852 -5.23 3.83 1 98.94 101 ILE B C 1
ATOM 2252 O O . ILE B 1 101 ? -5.594 -5.801 4.633 1 98.94 101 ILE B O 1
ATOM 2256 N N . GLY B 1 102 ? -4.867 -3.912 3.658 1 98.94 102 GLY B N 1
ATOM 2257 C CA . GLY B 1 102 ? -5.77 -3.072 4.434 1 98.94 102 GLY B CA 1
ATOM 2258 C C . GLY B 1 102 ? -7.23 -3.418 4.223 1 98.94 102 GLY B C 1
ATOM 2259 O O . GLY B 1 102 ? -8 -3.494 5.184 1 98.94 102 GLY B O 1
ATOM 2260 N N . TYR B 1 103 ? -7.594 -3.615 2.971 1 98.94 103 TYR B N 1
ATOM 2261 C CA . TYR B 1 103 ? -8.977 -3.887 2.607 1 98.94 103 TYR B CA 1
ATOM 2262 C C . TYR B 1 103 ? -9.484 -5.148 3.295 1 98.94 103 TYR B C 1
ATOM 2264 O O . TYR B 1 103 ? -10.539 -5.137 3.93 1 98.94 103 TYR B O 1
ATOM 2272 N N . MET B 1 104 ? -8.734 -6.184 3.232 1 98.94 104 MET B N 1
ATOM 2273 C CA . MET B 1 104 ? -9.172 -7.457 3.795 1 98.94 104 MET B CA 1
ATOM 2274 C C . MET B 1 104 ? -9.055 -7.449 5.316 1 98.94 104 MET B C 1
ATOM 2276 O O . MET B 1 104 ? -9.859 -8.07 6.008 1 98.94 104 MET B O 1
ATOM 2280 N N . ALA B 1 105 ? -8.078 -6.727 5.891 1 98.88 105 ALA B N 1
ATOM 2281 C CA . ALA B 1 105 ? -7.988 -6.578 7.34 1 98.88 105 ALA B CA 1
ATOM 2282 C C . ALA B 1 105 ? -9.242 -5.918 7.902 1 98.88 105 ALA B C 1
ATOM 2284 O O . ALA B 1 105 ? -9.75 -6.324 8.945 1 98.88 105 ALA B O 1
ATOM 2285 N N . ALA B 1 106 ? -9.719 -4.914 7.191 1 98.88 106 ALA B N 1
ATOM 2286 C CA . ALA B 1 106 ? -10.898 -4.188 7.648 1 98.88 106 ALA B CA 1
ATOM 2287 C C . ALA B 1 106 ? -12.125 -5.098 7.664 1 98.88 106 ALA B C 1
ATOM 2289 O O . ALA B 1 106 ? -13.102 -4.82 8.367 1 98.88 106 ALA B O 1
ATOM 2290 N N . GLN B 1 107 ? -12.133 -6.152 6.887 1 98.69 107 GLN B N 1
ATOM 2291 C CA . GLN B 1 107 ? -13.234 -7.113 6.836 1 98.69 107 GLN B CA 1
ATOM 2292 C C . GLN B 1 107 ? -13.094 -8.164 7.934 1 98.69 107 GLN B C 1
ATOM 2294 O O . GLN B 1 107 ? -13.914 -9.078 8.023 1 98.69 107 GLN B O 1
ATOM 2299 N N . GLY B 1 108 ? -12.031 -8.07 8.719 1 98.25 108 GLY B N 1
ATOM 2300 C CA . GLY B 1 108 ? -11.797 -9.023 9.789 1 98.25 108 GLY B CA 1
ATOM 2301 C C . GLY B 1 108 ? -11.227 -10.344 9.305 1 98.25 108 GLY B C 1
ATOM 2302 O O . GLY B 1 108 ? -11.273 -11.344 10.016 1 98.25 108 GLY B O 1
ATOM 2303 N N . LYS B 1 109 ? -10.75 -10.406 8.125 1 98.5 109 LYS B N 1
ATOM 2304 C CA . LYS B 1 109 ? -10.242 -11.648 7.543 1 98.5 109 LYS B CA 1
ATOM 2305 C C . LYS B 1 109 ? -8.844 -11.969 8.062 1 98.5 109 LYS B C 1
ATOM 2307 O O . LYS B 1 109 ? -8.086 -11.07 8.422 1 98.5 109 LYS B O 1
ATOM 2312 N N . LYS B 1 110 ? -8.531 -13.242 8.094 1 98.19 110 LYS B N 1
ATOM 2313 C CA . LYS B 1 110 ? -7.199 -13.68 8.492 1 98.19 110 LYS B CA 1
ATOM 2314 C C . LYS B 1 110 ? -6.191 -13.477 7.363 1 98.19 110 LYS B C 1
ATOM 2316 O O . LYS B 1 110 ? -6.5 -13.719 6.195 1 98.19 110 LYS B O 1
ATOM 2321 N N . LEU B 1 111 ? -5.035 -13.016 7.77 1 98.75 111 LEU B N 1
ATOM 2322 C CA . LEU B 1 111 ? -4 -12.695 6.797 1 98.75 111 LEU B CA 1
ATOM 2323 C C . LEU B 1 111 ? -2.699 -13.422 7.121 1 98.75 111 LEU B C 1
ATOM 2325 O O . LEU B 1 111 ? -2.404 -13.688 8.289 1 98.75 111 LEU B O 1
ATOM 2329 N N . ALA B 1 112 ? -1.924 -13.695 6.145 1 98.81 112 ALA B N 1
ATOM 2330 C CA . ALA B 1 112 ? -0.541 -14.156 6.254 1 98.81 112 ALA B CA 1
ATOM 2331 C C . ALA B 1 112 ? 0.348 -13.469 5.219 1 98.81 112 ALA B C 1
ATOM 2333 O O . ALA B 1 112 ? -0.145 -12.953 4.215 1 98.81 112 ALA B O 1
ATOM 2334 N N . GLY B 1 113 ? 1.558 -13.383 5.508 1 98.81 113 GLY B N 1
ATOM 2335 C CA . GLY B 1 113 ? 2.525 -12.805 4.59 1 98.81 113 GLY B CA 1
ATOM 2336 C C . GLY B 1 113 ? 3.689 -13.734 4.289 1 98.81 113 GLY B C 1
ATOM 2337 O O . GLY B 1 113 ? 3.9 -14.719 4.996 1 98.81 113 GLY B O 1
ATOM 2338 N N . TYR B 1 114 ? 4.418 -13.438 3.252 1 98.94 114 TYR B N 1
ATOM 2339 C CA . TYR B 1 114 ? 5.652 -14.148 2.932 1 98.94 114 TYR B CA 1
ATOM 2340 C C . TYR B 1 114 ? 6.613 -13.25 2.164 1 98.94 114 TYR B C 1
ATOM 2342 O O . TYR B 1 114 ? 6.191 -12.289 1.519 1 98.94 114 TYR B O 1
ATOM 2350 N N . THR B 1 115 ? 7.883 -13.555 2.266 1 98.94 115 THR B N 1
ATOM 2351 C CA . THR B 1 115 ? 8.922 -12.805 1.566 1 98.94 115 THR B CA 1
ATOM 2352 C C . THR B 1 115 ? 10.18 -13.656 1.404 1 98.94 115 THR B C 1
ATOM 2354 O O . THR B 1 115 ? 10.469 -14.508 2.244 1 98.94 115 THR B O 1
ATOM 2357 N N . VAL B 1 116 ? 10.906 -13.383 0.372 1 98.75 116 VAL B N 1
ATOM 2358 C CA . VAL B 1 116 ? 12.18 -14.062 0.151 1 98.75 116 VAL B CA 1
ATOM 2359 C C . VAL B 1 116 ? 13.305 -13.281 0.826 1 98.75 116 VAL B C 1
ATOM 2361 O O . VAL B 1 116 ? 14.445 -13.75 0.894 1 98.75 116 VAL B O 1
ATOM 2364 N N . ASP B 1 117 ? 13.047 -12.102 1.277 1 98.62 117 ASP B N 1
ATOM 2365 C CA . ASP B 1 117 ? 14.031 -11.195 1.853 1 98.62 117 ASP B CA 1
ATOM 2366 C C . ASP B 1 117 ? 13.812 -11.023 3.355 1 98.62 117 ASP B C 1
ATOM 2368 O O . ASP B 1 117 ? 13.008 -10.195 3.783 1 98.62 117 ASP B O 1
ATOM 2372 N N . GLY B 1 118 ? 14.578 -11.664 4.164 1 98.44 118 GLY B N 1
ATOM 2373 C CA . GLY B 1 118 ? 14.398 -11.68 5.605 1 98.44 118 GLY B CA 1
ATOM 2374 C C . GLY B 1 118 ? 15.125 -10.547 6.312 1 98.44 118 GLY B C 1
ATOM 2375 O O . GLY B 1 118 ? 15.117 -10.469 7.543 1 98.44 118 GLY B O 1
ATOM 2376 N N . ARG B 1 119 ? 15.867 -9.68 5.594 1 98.5 119 ARG B N 1
ATOM 2377 C CA . ARG B 1 119 ? 16.5 -8.523 6.223 1 98.5 119 ARG B CA 1
ATOM 2378 C C . ARG B 1 119 ? 15.453 -7.621 6.879 1 98.5 119 ARG B C 1
ATOM 2380 O O . ARG B 1 119 ? 14.297 -7.594 6.457 1 98.5 119 ARG B O 1
ATOM 2387 N N . SER B 1 120 ? 15.844 -6.887 7.922 1 97.88 120 SER B N 1
ATOM 2388 C CA . SER B 1 120 ? 14.969 -5.875 8.5 1 97.88 120 SER B CA 1
ATOM 2389 C C . SER B 1 120 ? 14.664 -4.766 7.496 1 97.88 120 SER B C 1
ATOM 2391 O O . SER B 1 120 ? 15.453 -4.516 6.582 1 97.88 120 SER B O 1
ATOM 2393 N N . TYR B 1 121 ? 13.562 -4.129 7.641 1 98 121 TYR B N 1
ATOM 2394 C CA . TYR B 1 121 ? 13.172 -3.07 6.719 1 98 121 TYR B CA 1
ATOM 2395 C C . TYR B 1 121 ? 14.227 -1.975 6.66 1 98 121 TYR B C 1
ATOM 2397 O O . TYR B 1 121 ? 14.625 -1.542 5.578 1 98 121 TYR B O 1
ATOM 2405 N N . PRO B 1 122 ? 14.812 -1.486 7.816 1 97.19 122 PRO B N 1
ATOM 2406 C CA . PRO B 1 122 ? 15.867 -0.475 7.738 1 97.19 122 PRO B CA 1
ATOM 2407 C C . PRO B 1 122 ? 17.078 -0.946 6.93 1 97.19 122 PRO B C 1
ATOM 2409 O O . PRO B 1 122 ? 17.688 -0.153 6.215 1 97.19 122 PRO B O 1
ATOM 2412 N N . GLN B 1 123 ? 17.375 -2.195 7.035 1 98.12 123 GLN B N 1
ATOM 2413 C CA . GLN B 1 123 ? 18.469 -2.736 6.238 1 98.12 123 GLN B CA 1
ATOM 2414 C C . GLN B 1 123 ? 18.156 -2.664 4.746 1 98.12 123 GLN B C 1
ATOM 2416 O O . GLN B 1 123 ? 19.047 -2.383 3.936 1 98.12 123 GLN B O 1
ATOM 2421 N N . LYS B 1 124 ? 16.938 -2.928 4.383 1 98.75 124 LYS B N 1
ATOM 2422 C CA . LYS B 1 124 ? 16.516 -2.84 2.984 1 98.75 124 LYS B CA 1
ATOM 2423 C C . LYS B 1 124 ? 16.594 -1.404 2.477 1 98.75 124 LYS B C 1
ATOM 2425 O O . LYS B 1 124 ? 17.016 -1.162 1.345 1 98.75 124 LYS B O 1
ATOM 2430 N N . VAL B 1 125 ? 16.172 -0.501 3.338 1 98.69 125 VAL B N 1
ATOM 2431 C CA . VAL B 1 125 ? 16.219 0.908 2.961 1 98.69 125 VAL B CA 1
ATOM 2432 C C . VAL B 1 125 ? 17.672 1.331 2.74 1 98.69 125 VAL B C 1
ATOM 2434 O O . VAL B 1 125 ? 17.984 1.994 1.749 1 98.69 125 VAL B O 1
ATOM 2437 N N . ALA B 1 126 ? 18.531 0.936 3.654 1 98.44 126 ALA B N 1
ATOM 2438 C CA . ALA B 1 126 ? 19.953 1.269 3.531 1 98.44 126 ALA B CA 1
ATOM 2439 C C . ALA B 1 126 ? 20.531 0.719 2.232 1 98.44 126 ALA B C 1
ATOM 2441 O O . ALA B 1 126 ? 21.234 1.429 1.508 1 98.44 126 ALA B O 1
ATOM 2442 N N . ALA B 1 127 ? 20.266 -0.544 1.957 1 98.75 127 ALA B N 1
ATOM 2443 C CA . ALA B 1 127 ? 20.781 -1.192 0.756 1 98.75 127 ALA B CA 1
ATOM 2444 C C . ALA B 1 127 ? 20.25 -0.521 -0.506 1 98.75 127 ALA B C 1
ATOM 2446 O O . ALA B 1 127 ? 21 -0.291 -1.459 1 98.75 127 ALA B O 1
ATOM 2447 N N . TYR B 1 128 ? 19.016 -0.17 -0.525 1 98.69 128 TYR B N 1
ATOM 2448 C CA . TYR B 1 128 ? 18.391 0.498 -1.658 1 98.69 128 TYR B CA 1
ATOM 2449 C C . TYR B 1 128 ? 19.016 1.865 -1.903 1 98.69 128 TYR B C 1
ATOM 2451 O O . TYR B 1 128 ? 19.391 2.186 -3.031 1 98.69 128 TYR B O 1
ATOM 2459 N N . ARG B 1 129 ? 19.094 2.652 -0.848 1 98.75 129 ARG B N 1
ATOM 2460 C CA . ARG B 1 129 ? 19.625 4.004 -0.967 1 98.75 129 ARG B CA 1
ATOM 2461 C C . ARG B 1 129 ? 21.062 3.98 -1.477 1 98.75 129 ARG B C 1
ATOM 2463 O O . ARG B 1 129 ? 21.438 4.793 -2.324 1 98.75 129 ARG B O 1
ATOM 2470 N N . ALA B 1 130 ? 21.812 3.051 -0.995 1 98.69 130 ALA B N 1
ATOM 2471 C CA . ALA B 1 130 ? 23.203 2.91 -1.435 1 98.69 130 ALA B CA 1
ATOM 2472 C C . ALA B 1 130 ? 23.266 2.504 -2.904 1 98.69 130 ALA B C 1
ATOM 2474 O O . ALA B 1 130 ? 24 3.117 -3.689 1 98.69 130 ALA B O 1
ATOM 2475 N N . ALA B 1 131 ? 22.547 1.55 -3.299 1 98.69 131 ALA B N 1
ATOM 2476 C CA . ALA B 1 131 ? 22.625 0.976 -4.641 1 98.69 131 ALA B CA 1
ATOM 2477 C C . ALA B 1 131 ? 22.016 1.913 -5.68 1 98.69 131 ALA B C 1
ATOM 2479 O O . ALA B 1 131 ? 22.594 2.1 -6.762 1 98.69 131 ALA B O 1
ATOM 2480 N N . ALA B 1 132 ? 20.938 2.539 -5.398 1 98.62 132 ALA B N 1
ATOM 2481 C CA . ALA B 1 132 ? 20.188 3.311 -6.383 1 98.62 132 ALA B CA 1
ATOM 2482 C C . ALA B 1 132 ? 20.688 4.746 -6.457 1 98.62 132 ALA B C 1
ATOM 2484 O O . ALA B 1 132 ? 20.703 5.355 -7.531 1 98.62 132 ALA B O 1
ATOM 2485 N N . TRP B 1 133 ? 21.156 5.262 -5.297 1 98.38 133 TRP B N 1
ATOM 2486 C CA . TRP B 1 133 ? 21.344 6.711 -5.262 1 98.38 133 TRP B CA 1
ATOM 2487 C C . TRP B 1 133 ? 22.719 7.07 -4.711 1 98.38 133 TRP B C 1
ATOM 2489 O O . TRP B 1 133 ? 23.094 8.242 -4.66 1 98.38 133 TRP B O 1
ATOM 2499 N N . GLY B 1 134 ? 23.469 6.117 -4.223 1 98.19 134 GLY B N 1
ATOM 2500 C CA . GLY B 1 134 ? 24.844 6.332 -3.785 1 98.19 134 GLY B CA 1
ATOM 2501 C C . GLY B 1 134 ? 24.922 7.055 -2.455 1 98.19 134 GLY B C 1
ATOM 2502 O O . GLY B 1 134 ? 25.922 7.742 -2.182 1 98.19 134 GLY B O 1
ATOM 2503 N N . ASP B 1 135 ? 23.844 6.965 -1.636 1 96.88 135 ASP B N 1
ATOM 2504 C CA . ASP B 1 135 ? 23.891 7.648 -0.346 1 96.88 135 ASP B CA 1
ATOM 2505 C C . ASP B 1 135 ? 23.703 6.66 0.803 1 96.88 135 ASP B C 1
ATOM 2507 O O . ASP B 1 135 ? 23.484 5.469 0.575 1 96.88 135 ASP B O 1
ATOM 2511 N N . THR B 1 136 ? 23.906 7.188 2.061 1 96.69 136 THR B N 1
ATOM 2512 C CA . THR B 1 136 ? 23.828 6.359 3.258 1 96.69 136 THR B CA 1
ATOM 2513 C C . THR B 1 136 ? 22.844 6.953 4.262 1 96.69 136 THR B C 1
ATOM 2515 O O . THR B 1 136 ? 22.516 8.133 4.191 1 96.69 136 THR B O 1
ATOM 2518 N N . LEU B 1 137 ? 22.375 6.102 5.109 1 96.75 137 LEU B N 1
ATOM 2519 C CA . LEU B 1 137 ? 21.531 6.566 6.207 1 96.75 137 LEU B CA 1
ATOM 2520 C C . LEU B 1 137 ? 22.359 7.328 7.238 1 96.75 137 LEU B C 1
ATOM 2522 O O . LEU B 1 137 ? 23.562 7.145 7.328 1 96.75 137 LEU B O 1
ATOM 2526 N N . ARG B 1 138 ? 21.672 8.156 7.934 1 95.38 138 ARG B N 1
ATOM 2527 C CA . ARG B 1 138 ? 22.297 8.891 9.031 1 95.38 138 ARG B CA 1
ATOM 2528 C C . ARG B 1 138 ? 21.469 8.766 10.312 1 95.38 138 ARG B C 1
ATOM 2530 O O . ARG B 1 138 ? 20.25 8.531 10.258 1 95.38 138 ARG B O 1
ATOM 2537 N N . THR B 1 139 ? 22.156 8.938 11.406 1 92.19 139 THR B N 1
ATOM 2538 C CA . THR B 1 139 ? 21.453 8.961 12.68 1 92.19 139 THR B CA 1
ATOM 2539 C C . THR B 1 139 ? 20.562 10.188 12.789 1 92.19 139 THR B C 1
ATOM 2541 O O . THR B 1 139 ? 20.969 11.297 12.406 1 92.19 139 THR B O 1
ATOM 2544 N N . ARG B 1 140 ? 19.469 9.867 13.242 1 87.5 140 ARG B N 1
ATOM 2545 C CA . ARG B 1 140 ? 18.516 10.953 13.414 1 87.5 140 ARG B CA 1
ATOM 2546 C C . ARG B 1 140 ? 18.656 11.594 14.789 1 87.5 140 ARG B C 1
ATOM 2548 O O . ARG B 1 140 ? 18.969 10.906 15.766 1 87.5 140 ARG B O 1
ATOM 2555 N N . ASN B 1 141 ? 18.594 12.914 14.922 1 75.31 141 ASN B N 1
ATOM 2556 C CA . ASN B 1 141 ? 18.641 13.617 16.203 1 75.31 141 ASN B CA 1
ATOM 2557 C C . ASN B 1 141 ? 17.328 13.5 16.953 1 75.31 141 ASN B C 1
ATOM 2559 O O . ASN B 1 141 ? 17.25 13.805 18.156 1 75.31 141 ASN B O 1
ATOM 2563 N N . GLY B 1 142 ? 16.375 12.961 16.484 1 67.31 142 GLY B N 1
ATOM 2564 C CA . GLY B 1 142 ? 15.078 12.922 17.125 1 67.31 142 GLY B CA 1
ATOM 2565 C C . GLY B 1 142 ? 14.914 11.727 18.047 1 67.31 142 GLY B C 1
ATOM 2566 O O . GLY B 1 142 ? 15.844 10.938 18.234 1 67.31 142 GLY B O 1
ATOM 2567 N N . ARG B 1 143 ?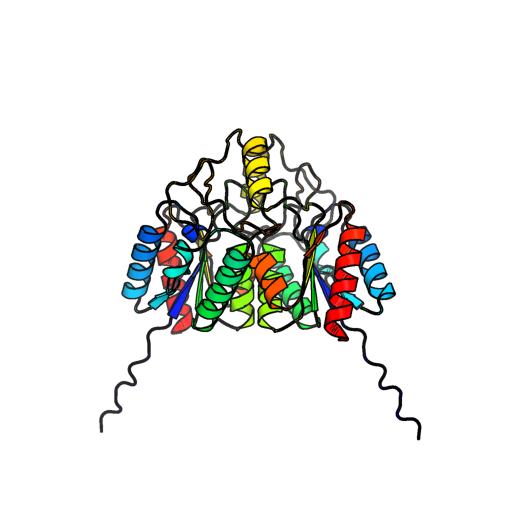 13.812 11.914 18.859 1 60.81 143 ARG B N 1
ATOM 2568 C CA . ARG B 1 143 ? 13.461 10.914 19.875 1 60.81 143 ARG B CA 1
ATOM 2569 C C . ARG B 1 143 ? 13.133 9.578 19.219 1 60.81 143 ARG B C 1
ATOM 2571 O O . ARG B 1 143 ? 13.07 9.477 18 1 60.81 143 ARG B O 1
ATOM 2578 N N . GLY B 1 144 ? 13.078 8.477 19.688 1 63.84 144 GLY B N 1
ATOM 2579 C CA . GLY B 1 144 ? 12.672 7.102 19.453 1 63.84 144 GLY B CA 1
ATOM 2580 C C . GLY B 1 144 ? 11.375 6.992 18.672 1 63.84 144 GLY B C 1
ATOM 2581 O O . GLY B 1 144 ? 11.078 7.836 17.828 1 63.84 144 GLY B O 1
ATOM 2582 N N . GLY B 1 145 ? 10.805 5.949 18.734 1 75.25 145 GLY B N 1
ATOM 2583 C CA . GLY B 1 145 ? 9.492 5.715 18.141 1 75.25 145 GLY B CA 1
ATOM 2584 C C . GLY B 1 145 ? 9.57 5.094 16.766 1 75.25 145 GLY B C 1
ATOM 2585 O O . GLY B 1 145 ? 10.07 3.977 16.609 1 75.25 145 GLY B O 1
ATOM 2586 N N . SER B 1 146 ? 9.414 5.949 15.773 1 76.5 146 SER B N 1
ATOM 2587 C CA . SER B 1 146 ? 9.211 5.453 14.414 1 76.5 146 SER B CA 1
ATOM 2588 C C . SER B 1 146 ? 10.531 5.098 13.75 1 76.5 146 SER B C 1
ATOM 2590 O O . SER B 1 146 ? 10.555 4.578 12.633 1 76.5 146 SER B O 1
ATOM 2592 N N . GLY B 1 147 ? 11.648 5.367 14.492 1 84.81 147 GLY B N 1
ATOM 2593 C CA . GLY B 1 147 ? 12.945 5.016 13.938 1 84.81 147 GLY B CA 1
ATOM 2594 C C . GLY B 1 147 ? 14.062 5.941 14.383 1 84.81 147 GLY B C 1
ATOM 2595 O O . GLY B 1 147 ? 13.836 7.137 14.586 1 84.81 147 GLY B O 1
ATOM 2596 N N . GLY B 1 148 ? 15.242 5.453 14.383 1 86.75 148 GLY B N 1
ATOM 2597 C CA . GLY B 1 148 ? 16.391 6.215 14.852 1 86.75 148 GLY B CA 1
ATOM 2598 C C . GLY B 1 148 ? 17.266 6.734 13.727 1 86.75 148 GLY B C 1
ATOM 2599 O O . GLY B 1 148 ? 18.25 7.438 13.969 1 86.75 148 GLY B O 1
ATOM 2600 N N . MET B 1 149 ? 16.938 6.348 12.531 1 94 149 MET B N 1
ATOM 2601 C CA . MET B 1 149 ? 17.75 6.742 11.383 1 94 149 MET B CA 1
ATOM 2602 C C . MET B 1 149 ? 16.922 7.523 10.375 1 94 149 MET B C 1
ATOM 2604 O O . MET B 1 149 ? 15.688 7.504 10.43 1 94 149 MET B O 1
ATOM 2608 N N . GLU B 1 150 ? 17.547 8.25 9.492 1 95.69 150 GLU B N 1
ATOM 2609 C CA . GLU B 1 150 ? 16.922 8.922 8.352 1 95.69 150 GLU B CA 1
ATOM 2610 C C . GLU B 1 150 ? 17.781 8.773 7.094 1 95.69 150 GLU B C 1
ATOM 2612 O O . GLU B 1 150 ? 18.984 8.531 7.18 1 95.69 150 GLU B O 1
ATOM 2617 N N . ASP B 1 151 ? 17.141 8.82 5.953 1 96.31 151 ASP B N 1
ATOM 2618 C CA . ASP B 1 151 ? 17.906 8.758 4.707 1 96.31 151 ASP B CA 1
ATOM 2619 C C . ASP B 1 151 ? 18.422 10.141 4.305 1 96.31 151 ASP B C 1
ATOM 2621 O O . ASP B 1 151 ? 18.266 11.102 5.055 1 96.31 151 ASP B O 1
ATOM 2625 N N . ALA B 1 152 ? 19.047 10.258 3.133 1 96 152 ALA B N 1
ATOM 2626 C CA . ALA B 1 152 ? 19.75 11.469 2.713 1 96 152 ALA B CA 1
ATOM 2627 C C . ALA B 1 152 ? 18.766 12.625 2.5 1 96 152 ALA B C 1
ATOM 2629 O O . ALA B 1 152 ? 19.172 13.789 2.516 1 96 152 ALA B O 1
ATOM 2630 N N . ASP B 1 153 ? 17.453 12.352 2.285 1 96.25 153 ASP B N 1
ATOM 2631 C CA . ASP B 1 153 ? 16.453 13.375 2.07 1 96.25 153 ASP B CA 1
ATOM 2632 C C . ASP B 1 153 ? 15.75 13.742 3.379 1 96.25 153 ASP B C 1
ATOM 2634 O O . ASP B 1 153 ? 14.797 14.523 3.383 1 96.25 153 ASP B O 1
ATOM 2638 N N . GLY B 1 154 ? 16.172 13.109 4.457 1 94.81 154 GLY B N 1
ATOM 2639 C CA . GLY B 1 154 ? 15.625 13.406 5.77 1 94.81 154 GLY B CA 1
ATOM 2640 C C . GLY B 1 154 ? 14.414 12.562 6.113 1 94.81 154 GLY B C 1
ATOM 2641 O O . GLY B 1 154 ? 13.781 12.766 7.152 1 94.81 154 GLY B O 1
ATOM 2642 N N . LEU B 1 155 ? 14.062 11.656 5.266 1 96.19 155 LEU B N 1
ATOM 2643 C CA . LEU B 1 155 ? 12.938 10.773 5.57 1 96.19 155 LEU B CA 1
ATOM 2644 C C . LEU B 1 155 ? 13.32 9.766 6.645 1 96.19 155 LEU B C 1
ATOM 2646 O O . LEU B 1 155 ? 14.344 9.086 6.535 1 96.19 155 LEU B O 1
ATOM 2650 N N . ILE B 1 156 ? 12.477 9.672 7.617 1 95.5 156 ILE B N 1
ATOM 2651 C CA . ILE B 1 156 ? 12.695 8.727 8.711 1 95.5 156 ILE B CA 1
ATOM 2652 C C . ILE B 1 156 ? 12.719 7.301 8.164 1 95.5 156 ILE B C 1
ATOM 2654 O O . ILE B 1 156 ? 11.898 6.941 7.312 1 95.5 156 ILE B O 1
ATOM 2658 N N . VAL B 1 157 ? 13.68 6.523 8.633 1 96.12 157 VAL B N 1
ATOM 2659 C CA . VAL B 1 157 ? 13.695 5.086 8.375 1 96.12 157 VAL B CA 1
ATOM 2660 C C . VAL B 1 157 ? 12.93 4.352 9.477 1 96.12 157 VAL B C 1
ATOM 2662 O O . VAL B 1 157 ? 13.477 4.082 10.547 1 96.12 157 VAL B O 1
ATOM 2665 N N . HIS B 1 158 ? 11.695 4.027 9.188 1 94.69 158 HIS B N 1
ATOM 2666 C CA . HIS B 1 158 ? 10.703 3.535 10.141 1 94.69 158 HIS B CA 1
ATOM 2667 C C . HIS B 1 158 ? 10.695 2.01 10.188 1 94.69 158 HIS B C 1
ATOM 2669 O O . HIS B 1 158 ? 11.57 1.362 9.602 1 94.69 158 HIS B O 1
ATOM 2675 N N . SER B 1 159 ? 9.828 1.416 11 1 96.88 159 SER B N 1
ATOM 2676 C CA . SER B 1 159 ? 9.43 0.013 10.984 1 96.88 159 SER B CA 1
ATOM 2677 C C . SER B 1 159 ? 10.562 -0.891 11.461 1 96.88 159 SER B C 1
ATOM 2679 O O . SER B 1 159 ? 10.773 -1.972 10.906 1 96.88 159 SER B O 1
ATOM 2681 N N . GLU B 1 160 ? 11.297 -0.417 12.461 1 94.25 160 GLU B N 1
ATOM 2682 C CA . GLU B 1 160 ? 12.328 -1.26 13.055 1 94.25 160 GLU B CA 1
ATOM 2683 C C . GLU B 1 160 ? 11.727 -2.535 13.641 1 94.25 160 GLU B C 1
ATOM 2685 O O . GLU B 1 160 ? 10.656 -2.502 14.25 1 94.25 160 GLU B O 1
ATOM 2690 N N . GLY B 1 161 ? 12.398 -3.621 13.359 1 95.62 161 GLY B N 1
ATOM 2691 C CA . GLY B 1 161 ? 11.945 -4.906 13.867 1 95.62 161 GLY B CA 1
ATOM 2692 C C . GLY B 1 161 ? 11.016 -5.633 12.914 1 95.62 161 GLY B C 1
ATOM 2693 O O . GLY B 1 161 ? 10.602 -6.762 13.188 1 95.62 161 GLY B O 1
ATOM 2694 N N . MET B 1 162 ? 10.758 -5.062 11.797 1 97.75 162 MET B N 1
ATOM 2695 C CA . MET B 1 162 ? 9.867 -5.676 10.812 1 97.75 162 MET B CA 1
ATOM 2696 C C . MET B 1 162 ? 10.602 -5.898 9.492 1 97.75 162 MET B C 1
ATOM 2698 O O . MET B 1 162 ? 11.617 -5.266 9.219 1 97.75 162 MET B O 1
ATOM 2702 N N . VAL B 1 163 ? 10.055 -6.828 8.703 1 98.56 163 VAL B N 1
ATOM 2703 C CA . VAL B 1 163 ? 10.703 -7.145 7.434 1 98.56 163 VAL B CA 1
ATOM 2704 C C . VAL B 1 163 ? 10.211 -6.184 6.352 1 98.56 163 VAL B C 1
ATOM 2706 O O . VAL B 1 163 ? 10.789 -6.117 5.262 1 98.56 163 VAL B O 1
ATOM 2709 N N . GLN B 1 164 ? 9.156 -5.461 6.648 1 98.5 164 GLN B N 1
ATOM 2710 C CA . GLN B 1 164 ? 8.594 -4.461 5.746 1 98.5 164 GLN B CA 1
ATOM 2711 C C . GLN B 1 164 ? 7.898 -3.348 6.52 1 98.5 164 GLN B C 1
ATOM 2713 O O . GLN B 1 164 ? 8.008 -3.277 7.746 1 98.5 164 GLN B O 1
ATOM 2718 N N . ASN B 1 165 ? 7.188 -2.424 5.879 1 98 165 ASN B N 1
ATOM 2719 C CA . ASN B 1 165 ? 6.477 -1.298 6.473 1 98 165 ASN B CA 1
ATOM 2720 C C . ASN B 1 165 ? 5.582 -1.744 7.625 1 98 165 ASN B C 1
ATOM 2722 O O . ASN B 1 165 ? 4.902 -2.766 7.527 1 98 165 ASN B O 1
ATOM 2726 N N . ALA B 1 166 ? 5.535 -0.982 8.656 1 97.94 166 ALA B N 1
ATOM 2727 C CA . ALA B 1 166 ? 4.848 -1.326 9.898 1 97.94 166 ALA B CA 1
ATOM 2728 C C . ALA B 1 166 ? 3.35 -1.493 9.664 1 97.94 166 ALA B C 1
ATOM 2730 O O . ALA B 1 166 ? 2.699 -2.305 10.328 1 97.94 166 ALA B O 1
ATOM 2731 N N . MET B 1 167 ? 2.777 -0.736 8.766 1 98.69 167 MET B N 1
ATOM 2732 C CA . MET B 1 167 ? 1.352 -0.885 8.492 1 98.69 167 MET B CA 1
ATOM 2733 C C . MET B 1 167 ? 1.071 -2.199 7.77 1 98.69 167 MET B C 1
ATOM 2735 O O . MET B 1 167 ? 0.078 -2.871 8.055 1 98.69 167 MET B O 1
ATOM 2739 N N . THR B 1 168 ? 1.95 -2.604 6.801 1 98.88 168 THR B N 1
ATOM 2740 C CA . THR B 1 168 ? 1.74 -3.838 6.051 1 98.88 168 THR B CA 1
ATOM 2741 C C . THR B 1 168 ? 1.937 -5.055 6.953 1 98.88 168 THR B C 1
ATOM 2743 O O . THR B 1 168 ? 0.981 -5.781 7.242 1 98.88 168 THR B O 1
ATOM 2746 N N . GLU B 1 169 ? 3.094 -5.164 7.496 1 98.81 169 GLU B N 1
ATOM 2747 C CA . GLU B 1 169 ? 3.352 -6.301 8.375 1 98.81 169 GLU B CA 1
ATOM 2748 C C . GLU B 1 169 ? 2.514 -6.215 9.648 1 98.81 169 GLU B C 1
ATOM 2750 O O . GLU B 1 169 ? 2.043 -7.234 10.156 1 98.81 169 GLU B O 1
ATOM 2755 N N . GLY B 1 170 ? 2.332 -5.043 10.227 1 98.62 170 GLY B N 1
ATOM 2756 C CA . GLY B 1 170 ? 1.528 -4.863 11.422 1 98.62 170 GLY B CA 1
ATOM 2757 C C . GLY B 1 170 ? 0.094 -5.328 11.258 1 98.62 170 GLY B C 1
ATOM 2758 O O . GLY B 1 170 ? -0.455 -5.996 12.133 1 98.62 170 GLY B O 1
ATOM 2759 N N . PHE B 1 171 ? -0.518 -4.996 10.141 1 98.88 171 PHE B N 1
ATOM 2760 C CA . PHE B 1 171 ? -1.904 -5.391 9.93 1 98.88 171 PHE B CA 1
ATOM 2761 C C . PHE B 1 171 ? -2.016 -6.902 9.766 1 98.88 171 PHE B C 1
ATOM 2763 O O . PHE B 1 171 ? -3.012 -7.504 10.18 1 98.88 171 PHE B O 1
ATOM 2770 N N . ILE B 1 172 ? -1.028 -7.531 9.141 1 98.75 172 ILE B N 1
ATOM 2771 C CA . ILE B 1 172 ? -1.002 -8.992 9.078 1 98.75 172 ILE B CA 1
ATOM 2772 C C . ILE B 1 172 ? -0.924 -9.562 10.492 1 98.75 172 ILE B C 1
ATOM 2774 O O . ILE B 1 172 ? -1.702 -10.453 10.844 1 98.75 172 ILE B O 1
ATOM 2778 N N . ARG B 1 173 ? -0.079 -8.992 11.328 1 98.12 173 ARG B N 1
ATOM 2779 C CA . ARG B 1 173 ? 0.1 -9.477 12.695 1 98.12 173 ARG B CA 1
ATOM 2780 C C . ARG B 1 173 ? -1.142 -9.211 13.539 1 98.12 173 ARG B C 1
ATOM 2782 O O . ARG B 1 173 ? -1.543 -10.055 14.344 1 98.12 173 ARG B O 1
ATOM 2789 N N . LEU B 1 174 ? -1.703 -8.094 13.375 1 97.81 174 LEU B N 1
ATOM 2790 C CA . LEU B 1 174 ? -2.902 -7.734 14.125 1 97.81 174 LEU B CA 1
ATOM 2791 C C . LEU B 1 174 ? -4.059 -8.664 13.781 1 97.81 174 LEU B C 1
ATOM 2793 O O . LEU B 1 174 ? -4.988 -8.828 14.578 1 97.81 174 LEU B O 1
ATOM 2797 N N . SER B 1 175 ? -4.047 -9.281 12.625 1 97.12 175 SER B N 1
ATOM 2798 C CA . SER B 1 175 ? -5.078 -10.234 12.227 1 97.12 175 SER B CA 1
ATOM 2799 C C . SER B 1 175 ? -4.848 -11.602 12.859 1 97.12 175 SER B C 1
ATOM 2801 O O . SER B 1 175 ? -5.684 -12.492 12.734 1 97.12 175 SER B O 1
ATOM 2803 N N . GLY B 1 176 ? -3.697 -11.75 13.5 1 95.19 176 GLY B N 1
ATOM 2804 C CA . GLY B 1 176 ? -3.318 -13.023 14.094 1 95.19 176 GLY B CA 1
ATOM 2805 C C . GLY B 1 176 ? -2.357 -13.82 13.234 1 95.19 176 GLY B C 1
ATOM 2806 O O . GLY B 1 176 ? -1.995 -14.953 13.586 1 95.19 176 GLY B O 1
ATOM 2807 N N . GLY B 1 177 ? -1.943 -13.242 12.102 1 97.12 177 GLY B N 1
ATOM 2808 C CA . GLY B 1 177 ? -1.051 -13.938 11.188 1 97.12 177 GLY B CA 1
ATOM 2809 C C . GLY B 1 177 ? 0.41 -13.586 11.398 1 97.12 177 GLY B C 1
ATOM 2810 O O . GLY B 1 177 ? 0.755 -12.883 12.352 1 97.12 177 GLY B O 1
ATOM 2811 N N . ASN B 1 178 ? 1.271 -14.172 10.555 1 97.25 178 ASN B N 1
ATOM 2812 C CA . ASN B 1 178 ? 2.709 -13.93 10.539 1 97.25 178 ASN B CA 1
ATOM 2813 C C . ASN B 1 178 ? 3.242 -13.789 9.117 1 97.25 178 ASN B C 1
ATOM 2815 O O . ASN B 1 178 ? 2.51 -14 8.156 1 97.25 178 ASN B O 1
ATOM 2819 N N . VAL B 1 179 ? 4.488 -13.422 9.07 1 98.75 179 VAL B N 1
ATOM 2820 C CA . VAL B 1 179 ? 5.172 -13.336 7.781 1 98.75 179 VAL B CA 1
ATOM 2821 C C . VAL B 1 179 ? 6.246 -14.414 7.688 1 98.75 179 VAL B C 1
ATOM 2823 O O . VAL B 1 179 ? 7.188 -14.43 8.484 1 98.75 179 VAL B O 1
ATOM 2826 N N . ALA B 1 180 ? 6.082 -15.289 6.758 1 98.88 180 ALA B N 1
ATOM 2827 C CA . ALA B 1 180 ? 7.055 -16.359 6.531 1 98.88 180 ALA B CA 1
ATOM 2828 C C . ALA B 1 180 ? 8.219 -15.859 5.68 1 98.88 180 ALA B C 1
ATOM 2830 O O . ALA B 1 180 ? 8.031 -15.094 4.738 1 98.88 180 ALA B O 1
ATOM 2831 N N . VAL B 1 181 ? 9.414 -16.375 6.047 1 98.81 181 VAL B N 1
ATOM 2832 C CA . VAL B 1 181 ? 10.625 -15.961 5.332 1 98.81 181 VAL B CA 1
ATOM 2833 C C . VAL B 1 181 ? 11.352 -17.203 4.809 1 98.81 181 VAL B C 1
ATOM 2835 O O . VAL B 1 181 ? 11.562 -18.172 5.547 1 98.81 181 VAL B O 1
ATOM 2838 N N . ASP B 1 182 ? 11.688 -17.203 3.598 1 98.88 182 ASP B N 1
ATOM 2839 C CA . ASP B 1 182 ? 12.562 -18.172 2.949 1 98.88 182 ASP B CA 1
ATOM 2840 C C . ASP B 1 182 ? 13.148 -17.594 1.658 1 98.88 182 ASP B C 1
ATOM 2842 O O . ASP B 1 182 ? 12.461 -16.875 0.924 1 98.88 182 ASP B O 1
ATOM 2846 N N . PRO B 1 183 ? 14.438 -17.922 1.371 1 98.38 183 PRO B N 1
ATOM 2847 C CA . PRO B 1 183 ? 15.008 -17.391 0.132 1 98.38 183 PRO B CA 1
ATOM 2848 C C . PRO B 1 183 ? 14.352 -17.953 -1.118 1 98.38 183 PRO B C 1
ATOM 2850 O O . PRO B 1 183 ? 14.5 -17.406 -2.211 1 98.38 183 PRO B O 1
ATOM 2853 N N . ASP B 1 184 ? 13.68 -19.031 -1.007 1 98.56 184 ASP B N 1
ATOM 2854 C CA . ASP B 1 184 ? 12.898 -19.609 -2.1 1 98.56 184 ASP B CA 1
ATOM 2855 C C . ASP B 1 184 ? 11.445 -19.156 -2.029 1 98.56 184 ASP B C 1
ATOM 2857 O O . ASP B 1 184 ? 10.758 -19.406 -1.031 1 98.56 184 ASP B O 1
ATOM 2861 N N . LEU B 1 185 ? 10.945 -18.625 -3.051 1 98.38 185 LEU B N 1
ATOM 2862 C CA . LEU B 1 185 ? 9.641 -17.969 -3.072 1 98.38 185 LEU B CA 1
ATOM 2863 C C . LEU B 1 185 ? 8.531 -18.953 -2.738 1 98.38 185 LEU B C 1
ATOM 2865 O O . LEU B 1 185 ? 7.68 -18.672 -1.891 1 98.38 185 LEU B O 1
ATOM 2869 N N . LEU B 1 186 ? 8.492 -20.078 -3.393 1 98.69 186 LEU B N 1
ATOM 2870 C CA . LEU B 1 186 ? 7.406 -21.031 -3.203 1 98.69 186 LEU B CA 1
ATOM 2871 C C . LEU B 1 186 ? 7.492 -21.688 -1.828 1 98.69 186 LEU B C 1
ATOM 2873 O O . LEU B 1 186 ? 6.465 -22.016 -1.227 1 98.69 186 LEU B O 1
ATOM 2877 N N . THR B 1 187 ? 8.734 -21.844 -1.325 1 98.88 187 THR B N 1
ATOM 2878 C CA . THR B 1 187 ? 8.883 -22.328 0.04 1 98.88 187 THR B CA 1
ATOM 2879 C C . THR B 1 187 ? 8.344 -21.312 1.044 1 98.88 187 THR B C 1
ATOM 2881 O O . THR B 1 187 ? 7.617 -21.688 1.973 1 98.88 187 THR B O 1
ATOM 2884 N N . ALA B 1 188 ? 8.695 -20.047 0.86 1 98.94 188 ALA B N 1
ATOM 2885 C CA . ALA B 1 188 ? 8.156 -19.016 1.727 1 98.94 188 ALA B CA 1
ATOM 2886 C C . ALA B 1 188 ? 6.629 -19 1.675 1 98.94 188 ALA B C 1
ATOM 2888 O O . ALA B 1 188 ? 5.965 -18.906 2.713 1 98.94 188 ALA B O 1
ATOM 2889 N N . PHE B 1 189 ? 6.109 -19.141 0.48 1 98.88 189 PHE B N 1
ATOM 2890 C CA . PHE B 1 189 ? 4.668 -19.172 0.279 1 98.88 189 PHE B CA 1
ATOM 2891 C C . PHE B 1 189 ? 4.043 -20.359 1.002 1 98.88 189 PHE B C 1
ATOM 2893 O O . PHE B 1 189 ? 3.043 -20.203 1.704 1 98.88 189 PHE B O 1
ATOM 2900 N N . GLY B 1 190 ? 4.613 -21.453 0.802 1 98.88 190 GLY B N 1
ATOM 2901 C CA . GLY B 1 190 ? 4.117 -22.656 1.473 1 98.88 190 GLY B CA 1
ATOM 2902 C C . GLY B 1 190 ? 4.078 -22.516 2.982 1 98.88 190 GLY B C 1
ATOM 2903 O O . GLY B 1 190 ? 3.111 -22.938 3.625 1 98.88 190 GLY B O 1
ATOM 2904 N N . LYS B 1 191 ? 5.105 -21.953 3.547 1 98.81 191 LYS B N 1
ATOM 2905 C CA . LYS B 1 191 ? 5.137 -21.719 4.984 1 98.81 191 LYS B CA 1
ATOM 2906 C C . LYS B 1 191 ? 4.008 -20.781 5.41 1 98.81 191 LYS B C 1
ATOM 2908 O O . LYS B 1 191 ? 3.389 -20.984 6.457 1 98.81 191 LYS B O 1
ATOM 2913 N N . ALA B 1 192 ? 3.758 -19.812 4.617 1 98.88 192 ALA B N 1
ATOM 2914 C CA . ALA B 1 192 ? 2.678 -18.875 4.918 1 98.88 192 ALA B CA 1
ATOM 2915 C C . ALA B 1 192 ? 1.32 -19.562 4.867 1 98.88 192 ALA B C 1
ATOM 2917 O O . ALA B 1 192 ? 0.444 -19.281 5.691 1 98.88 192 ALA B O 1
ATOM 2918 N N . ILE B 1 193 ? 1.11 -20.391 3.912 1 98.56 193 ILE B N 1
ATOM 2919 C CA . ILE B 1 193 ? -0.137 -21.141 3.768 1 98.56 193 ILE B CA 1
ATOM 2920 C C . ILE B 1 193 ? -0.342 -22.047 4.98 1 98.56 193 ILE B C 1
ATOM 2922 O O . ILE B 1 193 ? -1.452 -22.141 5.512 1 98.56 193 ILE B O 1
ATOM 2926 N N . GLU B 1 194 ? 0.712 -22.656 5.398 1 97.19 194 GLU B N 1
ATOM 2927 C CA . GLU B 1 194 ? 0.615 -23.5 6.586 1 97.19 194 GLU B CA 1
ATOM 2928 C C . GLU B 1 194 ? 0.236 -22.688 7.816 1 97.19 194 GLU B C 1
ATOM 2930 O O . GLU B 1 194 ? -0.577 -23.125 8.633 1 97.19 194 GLU B O 1
ATOM 2935 N N . ASN B 1 195 ? 0.849 -21.516 7.918 1 95.06 195 ASN B N 1
ATOM 2936 C CA . ASN B 1 195 ? 0.497 -20.609 9.008 1 95.06 195 ASN B CA 1
ATOM 2937 C C . ASN B 1 195 ? -0.981 -20.234 8.969 1 95.06 195 ASN B C 1
ATOM 2939 O O . ASN B 1 195 ? -1.652 -20.219 10 1 95.06 195 ASN B O 1
ATOM 2943 N N . LEU B 1 196 ? -1.403 -19.906 7.789 1 96.06 196 LEU B N 1
ATOM 2944 C CA . LEU B 1 196 ? -2.787 -19.484 7.609 1 96.06 196 LEU B CA 1
ATOM 2945 C C . LEU B 1 196 ? -3.75 -20.625 7.914 1 96.06 196 LEU B C 1
ATOM 2947 O O . LEU B 1 196 ? -4.793 -20.406 8.539 1 96.06 196 LEU B O 1
ATOM 2951 N N . ARG B 1 197 ? -3.453 -21.812 7.48 1 94.06 197 ARG B N 1
ATOM 2952 C CA . ARG B 1 197 ? -4.27 -23 7.727 1 94.06 197 ARG B CA 1
ATOM 2953 C C . ARG B 1 197 ? -4.465 -23.219 9.219 1 94.06 197 ARG B C 1
ATOM 2955 O O . ARG B 1 197 ? -5.574 -23.516 9.672 1 94.06 197 ARG B O 1
ATOM 2962 N N . LEU B 1 198 ? -3.42 -23.031 9.953 1 90.69 198 LEU B N 1
ATOM 2963 C CA . LEU B 1 198 ? -3.467 -23.234 11.398 1 90.69 198 LEU B CA 1
ATOM 2964 C C . LEU B 1 198 ? -4.355 -22.188 12.062 1 90.69 198 LEU B C 1
ATOM 2966 O O . LEU B 1 198 ? -5.051 -22.484 13.039 1 90.69 198 LEU B O 1
ATOM 2970 N N . THR B 1 199 ? -4.355 -21.047 11.523 1 89.44 199 THR B N 1
ATOM 2971 C CA . THR B 1 199 ? -5.137 -19.953 12.086 1 89.44 199 THR B CA 1
ATOM 2972 C C . THR B 1 199 ? -6.613 -20.109 11.734 1 89.44 199 THR B C 1
ATOM 2974 O O . THR B 1 199 ? -7.488 -19.703 12.516 1 89.44 199 THR B O 1
ATOM 2977 N N . LEU B 1 200 ? -6.945 -20.625 10.602 1 90.56 200 LEU B N 1
ATOM 2978 C CA . LEU B 1 200 ? -8.32 -20.781 10.133 1 90.56 200 LEU B CA 1
ATOM 2979 C C . LEU B 1 200 ? -9 -21.953 10.828 1 90.56 200 LEU B C 1
ATOM 2981 O O . LEU B 1 200 ? -10.227 -21.953 11.008 1 90.56 200 LEU B O 1
ATOM 2985 N N . HIS B 1 201 ? -8.352 -23.016 11.148 1 79.88 201 HIS B N 1
ATOM 2986 C CA . HIS B 1 201 ? -8.953 -24.234 11.703 1 79.88 201 HIS B CA 1
ATOM 2987 C C . HIS B 1 201 ? -8.719 -24.312 13.211 1 79.88 201 HIS B C 1
ATOM 2989 O O . HIS B 1 201 ? -9.305 -25.172 13.883 1 79.88 201 HIS B O 1
ATOM 2995 N N . GLY B 1 202 ? -7.969 -23.422 13.758 1 66.31 202 GLY B N 1
ATOM 2996 C CA . GLY B 1 202 ? -7.777 -23.484 15.195 1 66.31 202 GLY B CA 1
ATOM 2997 C C . GLY B 1 202 ? -8.695 -22.562 15.961 1 66.31 202 GLY B C 1
ATOM 2998 O O . GLY B 1 202 ? -9.312 -21.656 15.375 1 66.31 202 GLY B O 1
#

Sequence (404 aa):
MTMPTQMTRSHRIYLAGDTVFRPDAQDLFRAMKAICADAGLEGVCPFDGQADIDALAPGAQTSLLIARLDRDLMDGCDAGVFCLDPFRRSADMDPGTAVEIGYMAAQGKKLAGYTVDGRSYPQKVAAYRAAAWGDTLRTRNGRGGSGGMEDADGLIVHSEGMVQNAMTEGFIRLSGGNVAVDPDLLTAFGKAIENLRLTLHGMTMPTQMTRSHRIYLAGDTVFRPDAQDLFRAMKAICADAGLEGVCPFDGQADIDALAPGAQTSLLIARLDRDLMDGCDAGVFCLDPFRRSADMDPGTAVEIGYMAAQGKKLAGYTVDGRSYPQKVAAYRAAAWGDTLRTRNGRGGSGGMEDADGLIVHSEGMVQNAMTEGFIRLSGGNVAVDPDLLTAFGKAIENLRLTLHG

Radius of gyration: 20.91 Å; Cα contacts (8 Å, |Δi|>4): 904; chains: 2; bounding box: 64×67×50 Å

InterPro domains:
  IPR007710 Nucleoside 2-deoxyribosyltransferase [PF05014] (13-167)
  IPR051239 2'-Deoxynucleoside 5'-phosphate N-hydrolase [PTHR15364] (8-180)

Solvent-accessible surface area (backb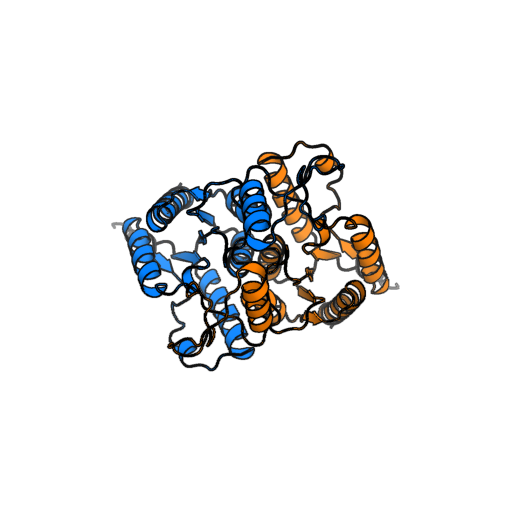one atoms only — not comparable to full-atom values): 20170 Å² total; per-residue (Å²): 130,78,70,71,75,74,77,73,74,60,53,32,30,33,52,43,35,63,52,78,34,38,80,56,28,69,62,50,50,51,54,51,30,49,52,27,45,76,72,61,30,38,55,40,47,76,64,66,92,40,74,68,44,40,75,33,66,55,24,45,67,45,25,38,49,50,31,51,50,45,50,54,51,53,68,71,31,60,30,38,38,35,47,51,40,55,37,93,79,42,53,49,38,43,31,41,41,22,16,51,52,19,25,42,44,60,70,69,29,44,28,19,22,19,23,45,60,75,54,42,25,46,57,37,43,42,52,30,39,34,68,39,68,71,42,61,66,40,79,44,90,64,62,36,24,61,28,56,33,17,40,85,86,42,34,50,39,41,20,35,70,27,57,35,51,28,42,50,53,26,50,26,40,73,46,72,29,54,70,26,66,28,79,45,61,66,60,6,45,48,50,18,50,53,54,41,52,52,62,72,75,96,132,77,71,71,74,73,77,74,72,59,53,32,29,31,54,44,33,63,54,78,34,38,81,57,27,69,62,51,49,52,54,51,30,50,54,27,45,75,70,61,29,38,54,40,47,76,63,66,92,40,74,68,43,39,75,33,66,54,23,44,67,44,26,37,48,50,31,51,52,46,51,54,52,50,70,70,31,59,28,38,38,36,47,51,39,55,37,92,82,42,52,51,38,43,32,42,43,22,16,50,52,19,25,43,44,59,72,70,29,45,26,18,22,18,22,45,60,74,54,42,24,48,57,38,42,41,52,30,39,34,70,40,69,71,42,60,65,41,80,44,92,62,61,36,24,59,28,56,32,17,41,84,85,42,35,51,39,42,19,36,70,27,57,37,50,27,42,51,54,25,49,26,41,75,48,73,28,53,69,26,65,28,80,46,59,68,58,7,43,48,50,18,51,54,53,42,51,52,60,71,76,97

Organism: NCBI:txid265959

Secondary structure (DSSP, 8-state):
---------PPEEEEESGGGGSTTHHHHHHHHHHHHHHTT-EEE-TTTT-GGGGGSPPSHHHHHHHHHHHHHHHHT-SEEEEE---STTSSSPPHHHHHHHHHHHHTT-EEEEEES--S-HHHHHHHHHHHHHS---EE--S-SSS-SEE-TT--EE--TTSSS-HHHHHHHHHTT--EEE-SSHHHHHHHHHHHHHHHHH-/--------PPPEEEEESGGGGSTTHHHHHHHHHHHHHHTT-EEE-TTTT-GGGGGSPPSHHHHHHHHHHHHHHHHT-SEEEEE---STTSSSPPHHHHHHHHHHHHTT-EEEEEES--S-HHHHHHHHHHHHHS---EE-SS-SSS-SEE-TT--EE--TTSSS-HHHHHHHHHTT--EEE-SSHHHHHHHHHHHHHHHHH-

Nearest PDB structures (foldseek):
  8pqq-assembly1_D  TM=7.657E-01  e=4.440E-07  Chroococcidiopsis thermalis PCC 7203
  8pqp-assembly1_B  TM=7.420E-01  e=1.266E-06  Chroococcidiopsis thermalis PCC 7203
  8rh3-assembly1_A  TM=7.593E-01  e=5.912E-06  Chroococcidiopsis thermalis PCC 7203
  8rqd-assembly1_A  TM=6.524E-01  e=3.178E-03  Homo sapiens
  7qw4-assembly18_R  TM=4.359E-01  e=2.988E-03  Paracoccus denitrificans PD1222

Foldseek 3Di:
DPPPPPPPDAFEEEEEFCLCVDPCSVVVQVLLQVLQVVLSHGYDYLCVPVVCLVVDDDDDVSVVVSVVSSLVSLVPGQEYEYEFEDDPLALGTDVVSQVSLVSNLVVLHAYEYEYQQQDASLVSNQVSCCVPPNWGKDADPDDDDQAGIATPVRHGRGRGPHSHDCSRQVSNVVSVYHYFYHNDRSVRSSVRSVRRSVVVVD/DPPPPPPPDAFEEEEEFCLCVDPCSVVVQVLLQVLQVVLSHGYDYLCVPVVCLVVDDDDDVSVVVSVVSSLVSLVPGQEYEYEFEDDPLALGTDVVSQVSLVSNLVVLHAYEYEYQQQDASLVSNQVSCCVPPNWGKDADPDDDDQAGIATPVRHGRGRGPHSHDCSRQVSNVVSVYHYFYHNDRSVRSSVRSVRRSVVVVD